Protein AF-A0A9D1H4I5-F1 (afdb_monomer)

Foldseek 3Di:
DDDDDDDDDDDDDDPPPDVPPPPLPEQALVLLLVLLVVQCVVWNPDPQQWGWQEWDFAAAPSYTKIWTWIDDPQKTWIWIFGSPPGTDTLDIDIDRHADQKKWWWWWDDDDNWIKIWIDIPVDIWIFIQDRSDTDTDPDDHPDIDTAWMAGRSGIDGPDGRCSLVSNQVSLLSQQVPAPFDFCVVVDDPVLQVLVLLLCQLCVQLQWAALVDGPLLSSLLSCQQSVVSDDDDPVQDQPWDDDDQKIKGFLSSSQCCCCPAAVHGHDAADPVCCVPSQWHDDPRMIMGGHDDPWDKHKAFDDFPTWGDLDLQKIKTKTWMWIDTPPDTRIAIWIWIWRPNDDDRTYTNITHHRDRRDDNVRSNVPRDDD

Mean predicted aligned error: 12.04 Å

Secondary structure (DSSP, 8-state):
-------------------------PPPHHHHHHHHHHHHHHH-B--SSSEEEEEEEEEETTEEEEEEEEEETTEEEEEEEE-SSSSEEEEEEEEE--TT-EEEEEEEEETTEEEEEEEESS-EEEEEEETTEEEEESSPPS-EEEEEEEETTEEE-SS--HHHHHHHHHHHHHHHT-SS-B-TTTS-HHHHHHHHHHHHHHGGG-EEETTS--HHHHHHHHHHSGGG----TTS------SSSEEEEEHHHHHHIIIIIS--PPP---GGGHHHHSEEEETTEEEEEPPPS--EEEEEEEEEEEEEEETTEEEEEEEEEEEETTEEEEEEEEEEEE-SSSTT-EEEEEESSSPPPPHHHHHHHS---

Organism: NCBI:txid2840894

Nearest PDB structures (foldseek):
  4j9a-assembly1_A  TM=6.265E-01  e=1.676E+00  Pseudomonas aeruginosa PAO1
  4j9a-assembly6_F  TM=6.195E-01  e=1.860E+00  Pseudomonas aeruginosa PAO1
  4j9a-assembly2_B  TM=5.651E-01  e=2.818E+00  Pseudomonas aeruginosa PAO1
  5a31-assembly1_A  TM=2.171E-01  e=8.986E-01  Homo sapiens
  4ui9-assembly1_A  TM=2.171E-01  e=1.511E+00  Homo sapiens

Sequence (368 aa):
MKKLLTRTAFFAFMILLLPGVCKTARAKVYELDAALEAAIREYGVFDGKSGIFYASAERFEGASALFTAFFSDGEIGFAVFDCHDGLQTADKLSFPVGGKNTYTLSLTSAGAETAVVLTTNKTDETFVLRCDSFVKTE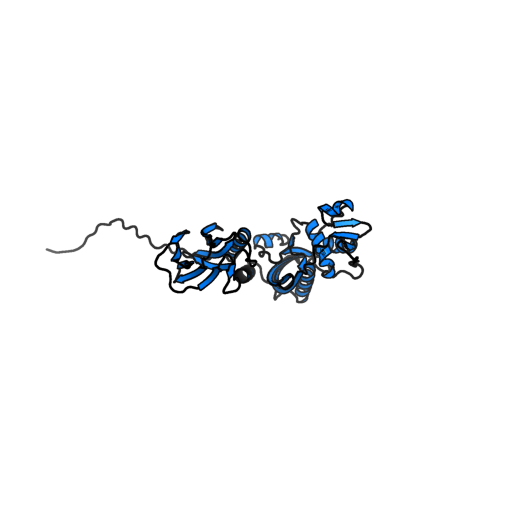NPPSGKIRLAVCKNGRLTLPREPNVYALMKRLRAARITDSKYYNAVNDAGAETRREITELLSSCADVMRFDANAPDIDALMISVMNTHSNFTVPPEIKAQTLDGGAVGAVSAEFIDYIIGNVFGCTPPTPLPNELARRGFCCYNGRYYYKKPYNVPFSTEILDITALYELGGGVYYAAFSDVYHRGSEEIEEYSFAVVDMSEGDGGRVLRLGMGETPLSDAEIASYAPGR

Radius of gyration: 27.89 Å; Cα contacts (8 Å, |Δi|>4): 720; chains: 1; bounding box: 69×99×68 Å

pLDDT: mean 78.62, std 15.93, range [22.34, 96.06]

Structure (mmCIF, N/CA/C/O backbone):
data_AF-A0A9D1H4I5-F1
#
_entry.id   AF-A0A9D1H4I5-F1
#
loop_
_atom_site.group_PDB
_atom_site.id
_atom_site.type_symbol
_atom_site.label_atom_id
_atom_site.label_alt_id
_atom_site.label_comp_id
_atom_site.label_asym_id
_atom_site.label_entity_id
_atom_site.label_seq_id
_atom_site.pdbx_PDB_ins_code
_atom_site.Cartn_x
_atom_site.Cartn_y
_atom_site.Cartn_z
_atom_site.occupancy
_atom_site.B_iso_or_equiv
_atom_site.auth_seq_id
_atom_site.auth_comp_id
_atom_site.auth_asym_id
_atom_site.auth_atom_id
_atom_site.pdbx_PDB_model_num
ATOM 1 N N . MET A 1 1 ? -45.511 -71.127 41.172 1.00 36.69 1 MET A N 1
ATOM 2 C CA . MET A 1 1 ? -44.262 -71.522 40.478 1.00 36.69 1 MET A CA 1
ATOM 3 C C . MET A 1 1 ? -43.734 -70.324 39.685 1.00 36.69 1 MET A C 1
ATOM 5 O O . MET A 1 1 ? -44.512 -69.770 38.932 1.00 36.69 1 MET A O 1
ATOM 9 N N . LYS A 1 2 ? -42.470 -69.927 39.948 1.00 33.53 2 LYS A N 1
ATOM 10 C CA . LYS A 1 2 ? -41.484 -69.115 39.168 1.00 33.53 2 LYS A CA 1
ATOM 11 C C . LYS A 1 2 ? -42.000 -67.939 38.290 1.00 33.53 2 LYS A C 1
ATOM 13 O O . LYS A 1 2 ? -42.707 -68.180 37.330 1.00 33.53 2 LYS A O 1
ATOM 18 N N . LYS A 1 3 ? -41.770 -66.649 38.615 1.00 33.78 3 LYS A N 1
ATOM 19 C CA . LYS A 1 3 ? -40.549 -65.783 38.491 1.00 33.78 3 LYS A CA 1
ATOM 20 C C . LYS A 1 3 ? -39.987 -65.591 37.061 1.00 33.78 3 LYS A C 1
ATOM 22 O O . LYS A 1 3 ? -39.400 -66.538 36.555 1.00 33.78 3 LYS A O 1
ATOM 27 N N . LEU A 1 4 ? -40.043 -64.352 36.530 1.00 29.52 4 LEU A N 1
ATOM 28 C CA . LEU A 1 4 ? -38.927 -63.428 36.148 1.00 29.52 4 LEU A CA 1
ATOM 29 C C . LEU A 1 4 ? -39.529 -62.188 35.412 1.00 29.52 4 LEU A C 1
ATOM 31 O O . LEU A 1 4 ? -40.279 -62.380 34.468 1.00 29.52 4 LEU A O 1
ATOM 35 N N . LEU A 1 5 ? -39.478 -60.957 35.967 1.00 31.92 5 LEU A N 1
ATOM 36 C CA . LEU A 1 5 ? -38.507 -59.856 35.687 1.00 31.92 5 LEU A CA 1
ATOM 37 C C . LEU A 1 5 ? -38.542 -59.352 34.214 1.00 31.92 5 LEU A C 1
ATOM 39 O O . LEU A 1 5 ? -38.435 -60.170 33.320 1.00 31.92 5 LEU A O 1
ATOM 43 N N . THR A 1 6 ? -38.615 -58.063 33.834 1.00 30.33 6 THR A N 1
ATOM 44 C CA . THR A 1 6 ? -38.459 -56.760 34.523 1.00 30.33 6 THR A CA 1
ATOM 45 C C . THR A 1 6 ? -38.799 -55.601 33.554 1.00 30.33 6 THR A C 1
ATOM 47 O O . THR A 1 6 ? -38.450 -55.693 32.387 1.00 30.33 6 THR A O 1
ATOM 50 N N . ARG A 1 7 ? -39.359 -54.509 34.108 1.00 28.75 7 ARG A N 1
ATOM 51 C CA . ARG A 1 7 ? -39.177 -53.053 33.829 1.00 28.75 7 ARG A CA 1
ATOM 52 C C . ARG A 1 7 ? -39.353 -52.473 32.404 1.00 28.75 7 ARG A C 1
ATOM 54 O O . ARG A 1 7 ? -38.647 -52.872 31.497 1.00 28.75 7 ARG A O 1
ATOM 61 N N . THR A 1 8 ? -40.328 -51.592 32.126 1.00 29.86 8 THR A N 1
ATOM 62 C CA . THR A 1 8 ? -40.531 -50.143 32.462 1.00 29.86 8 THR A CA 1
ATOM 63 C C . THR A 1 8 ? -39.935 -49.164 31.426 1.00 29.86 8 THR A C 1
ATOM 65 O O . THR A 1 8 ? -38.763 -49.274 31.096 1.00 29.86 8 THR A O 1
ATOM 68 N N . ALA A 1 9 ? -40.748 -48.145 31.086 1.00 28.28 9 ALA A N 1
ATOM 69 C CA . ALA A 1 9 ? -40.446 -46.810 30.522 1.00 28.28 9 ALA A CA 1
ATOM 70 C C . ALA A 1 9 ? -40.504 -46.682 28.981 1.00 28.28 9 ALA A C 1
ATOM 72 O O . ALA A 1 9 ? -39.630 -47.162 28.275 1.00 28.28 9 ALA A O 1
ATOM 73 N N . PHE A 1 10 ? -41.598 -46.179 28.388 1.00 27.88 10 PHE A N 1
ATOM 74 C CA . PHE A 1 10 ? -41.971 -44.751 28.256 1.00 27.88 10 PHE A CA 1
ATOM 75 C C . PHE A 1 10 ? -40.837 -43.909 27.639 1.00 27.88 10 PHE A C 1
ATOM 77 O O . PHE A 1 10 ? -40.053 -43.284 28.346 1.00 27.88 10 PHE A O 1
ATOM 84 N N . PHE A 1 11 ? -40.752 -43.906 26.306 1.00 25.62 11 PHE A N 1
ATOM 85 C CA . PHE A 1 11 ? -39.902 -42.985 25.551 1.00 25.62 11 PHE A CA 1
ATOM 86 C C . PHE A 1 11 ? -40.648 -41.655 25.389 1.00 25.62 11 PHE A C 1
ATOM 88 O O . PHE A 1 11 ? -41.515 -41.508 24.529 1.00 25.62 11 PHE A O 1
ATOM 95 N N . ALA A 1 12 ? -40.337 -40.704 26.268 1.00 27.17 12 ALA A N 1
ATOM 96 C CA . ALA A 1 12 ? -40.615 -39.295 26.047 1.00 27.17 12 ALA A CA 1
ATOM 97 C C . ALA A 1 12 ? -39.561 -38.732 25.085 1.00 27.17 12 ALA A C 1
ATOM 99 O O . ALA A 1 12 ? -38.368 -39.007 25.208 1.00 27.17 12 ALA A O 1
ATOM 100 N N . PHE A 1 13 ? -40.038 -37.959 24.117 1.00 24.44 13 PHE A N 1
ATOM 101 C CA . PHE A 1 13 ? -39.267 -37.247 23.110 1.00 24.44 13 PHE A CA 1
ATOM 102 C C . PHE A 1 13 ? -38.371 -36.205 23.805 1.00 24.44 13 PHE A C 1
ATOM 104 O O . PHE A 1 13 ? -38.818 -35.118 24.160 1.00 24.44 13 PHE A O 1
ATOM 111 N N . MET A 1 14 ? -37.115 -36.563 24.059 1.00 22.34 14 MET A N 1
ATOM 112 C CA . MET A 1 14 ? -36.083 -35.662 24.560 1.00 22.34 14 MET A CA 1
ATOM 113 C C . MET A 1 14 ? -35.193 -35.296 23.372 1.00 22.34 14 MET A C 1
ATOM 115 O O . MET A 1 14 ? -34.346 -36.082 22.950 1.00 22.34 14 MET A O 1
ATOM 119 N N . ILE A 1 15 ? -35.422 -34.109 22.807 1.00 25.44 15 ILE A N 1
ATOM 120 C CA . ILE A 1 15 ? -34.497 -33.464 21.873 1.00 25.44 15 ILE A CA 1
ATOM 121 C C . ILE A 1 15 ? -33.256 -33.095 22.692 1.00 25.44 15 ILE A C 1
ATOM 123 O O . ILE A 1 15 ? -33.173 -32.037 23.310 1.00 25.44 15 ILE A O 1
ATOM 127 N N . LEU A 1 16 ? -32.307 -34.026 22.753 1.00 23.92 16 LEU A N 1
ATOM 128 C CA . LEU A 1 16 ? -30.918 -33.741 23.075 1.00 23.92 16 LEU A CA 1
ATOM 129 C C . LEU A 1 16 ? -30.342 -32.977 21.880 1.00 23.92 16 LEU A C 1
ATOM 131 O O . LEU A 1 16 ? -29.917 -33.572 20.891 1.00 23.92 16 LEU A O 1
ATOM 135 N N . LEU A 1 17 ? -30.345 -31.647 21.983 1.00 25.47 17 LEU A N 1
ATOM 136 C CA . LEU A 1 17 ? -29.366 -30.805 21.307 1.00 25.47 17 LEU A CA 1
ATOM 137 C C . LEU A 1 17 ? -27.991 -31.241 21.825 1.00 25.47 17 LEU A C 1
ATOM 139 O O . LEU A 1 17 ? -27.513 -30.777 22.857 1.00 25.47 17 LEU A O 1
ATOM 143 N N . LEU A 1 18 ? -27.384 -32.205 21.134 1.00 22.58 18 LEU A N 1
ATOM 144 C CA . LEU A 1 18 ? -25.941 -32.380 21.172 1.00 22.58 18 LEU A CA 1
ATOM 145 C C . LEU A 1 18 ? -25.338 -31.015 20.812 1.00 22.58 18 LEU A C 1
ATOM 147 O O . LEU A 1 18 ? -25.739 -30.462 19.783 1.00 22.58 18 LEU A O 1
ATOM 151 N N . PRO A 1 19 ? -24.409 -30.455 21.608 1.00 27.14 19 PRO A N 1
ATOM 152 C CA . PRO A 1 19 ? -23.601 -29.347 21.140 1.00 27.14 19 PRO A CA 1
ATOM 153 C C . PRO A 1 19 ? -22.791 -29.911 19.978 1.00 27.14 19 PRO A C 1
ATOM 155 O O . PRO A 1 19 ? -21.812 -30.639 20.159 1.00 27.14 19 PRO A O 1
ATOM 158 N N . GLY A 1 20 ? -23.298 -29.662 18.772 1.00 25.14 20 GLY A N 1
ATOM 159 C CA . GLY A 1 20 ? -22.574 -29.894 17.547 1.00 25.14 20 GLY A CA 1
ATOM 160 C C . GLY A 1 20 ? -21.238 -29.205 17.719 1.00 25.14 20 GLY A C 1
ATOM 161 O O . GLY A 1 20 ? -21.171 -28.023 18.044 1.00 25.14 20 GLY A O 1
ATOM 162 N N . VAL A 1 21 ? -20.184 -29.992 17.576 1.00 29.28 21 VAL A N 1
ATOM 163 C CA . VAL A 1 21 ? -18.819 -29.524 17.429 1.00 29.28 21 VAL A CA 1
ATOM 164 C C . VAL A 1 21 ? -18.825 -28.579 16.227 1.00 29.28 21 VAL A C 1
ATOM 166 O O . VAL A 1 21 ? -18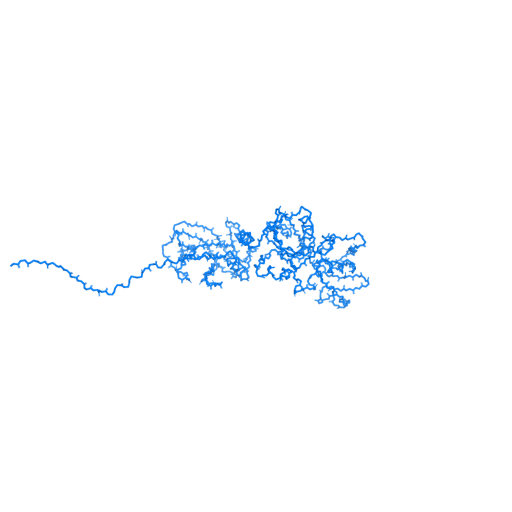.648 -29.016 15.090 1.00 29.28 21 VAL A O 1
ATOM 169 N N . CYS A 1 22 ? -19.091 -27.291 16.461 1.00 27.95 22 CYS A N 1
ATOM 170 C CA . CYS A 1 22 ? -18.741 -26.242 15.524 1.00 27.95 22 CYS A CA 1
ATOM 171 C C . CYS A 1 22 ? -17.230 -26.347 15.397 1.00 27.95 22 CYS A C 1
ATOM 173 O O . CYS A 1 22 ? -16.482 -26.013 16.317 1.00 27.95 22 CYS A O 1
ATOM 175 N N . LYS A 1 23 ? -16.780 -26.915 14.277 1.00 31.70 23 LYS A N 1
ATOM 176 C CA . LYS A 1 23 ? -15.407 -26.751 13.824 1.00 31.70 23 LYS A CA 1
ATOM 177 C C . LYS A 1 23 ? -15.163 -25.248 13.840 1.00 31.70 23 LYS A C 1
ATOM 179 O O . LYS A 1 23 ? -15.742 -24.541 13.028 1.00 31.70 23 LYS A O 1
ATOM 184 N N . THR A 1 24 ? -14.376 -24.777 14.801 1.00 36.94 24 THR A N 1
ATOM 185 C CA . THR A 1 24 ? -13.948 -23.385 14.910 1.00 36.94 24 THR A CA 1
ATOM 186 C C . THR A 1 24 ? -13.179 -23.049 13.639 1.00 36.94 24 THR A C 1
ATOM 188 O O . THR A 1 24 ? -11.987 -23.358 13.538 1.00 36.94 24 THR A O 1
ATOM 191 N N . ALA A 1 25 ? -13.872 -22.513 12.637 1.00 42.25 25 ALA A N 1
ATOM 192 C CA . ALA A 1 25 ? -13.247 -21.967 11.453 1.00 42.25 25 ALA A CA 1
ATOM 193 C C . ALA A 1 25 ? -12.509 -20.715 11.921 1.00 42.25 25 ALA A C 1
ATOM 195 O O . ALA A 1 25 ? -13.103 -19.716 12.314 1.00 42.25 25 ALA A O 1
ATOM 196 N N . ARG A 1 26 ? -11.184 -20.813 12.000 1.00 52.09 26 ARG A N 1
ATOM 197 C CA . ARG A 1 26 ? -10.343 -19.638 12.190 1.00 52.09 26 ARG A CA 1
ATOM 198 C C . ARG A 1 26 ? -10.529 -18.806 10.923 1.00 52.09 26 ARG A C 1
ATOM 200 O O . ARG A 1 26 ? -10.279 -19.356 9.848 1.00 52.09 26 ARG A O 1
ATOM 207 N N . ALA A 1 27 ? -10.975 -17.553 11.042 1.00 58.38 27 ALA A N 1
ATOM 208 C CA . ALA A 1 27 ? -10.993 -16.676 9.876 1.00 58.38 27 ALA A CA 1
ATOM 209 C C . ALA A 1 27 ? -9.581 -16.656 9.294 1.00 58.38 27 ALA A C 1
ATOM 211 O O . ALA A 1 27 ? -8.582 -16.639 10.033 1.00 58.38 27 ALA A O 1
ATOM 212 N N . LYS A 1 28 ? -9.496 -16.748 7.974 1.00 75.19 28 LYS A N 1
ATOM 213 C CA . LYS A 1 28 ? -8.205 -16.702 7.302 1.00 75.19 28 LYS A CA 1
ATOM 214 C C . LYS A 1 28 ? -7.661 -15.285 7.437 1.00 75.19 28 LYS A C 1
ATOM 216 O O . LYS A 1 28 ? -8.418 -14.321 7.499 1.00 75.19 28 LYS A O 1
ATOM 221 N N . VAL A 1 29 ? -6.340 -15.147 7.494 1.00 78.88 29 VAL A N 1
ATOM 222 C CA . VAL A 1 29 ? -5.677 -13.850 7.714 1.00 78.88 29 VAL A CA 1
ATOM 223 C C . VAL A 1 29 ? -6.168 -12.777 6.731 1.00 78.88 29 VAL A C 1
ATOM 225 O O . VAL A 1 29 ? -6.351 -11.633 7.136 1.00 78.88 29 VAL A O 1
ATOM 228 N N . TYR A 1 30 ? -6.471 -13.155 5.482 1.00 77.44 30 TYR A N 1
ATOM 229 C CA . TYR A 1 30 ? -7.003 -12.230 4.476 1.00 77.44 30 TYR A CA 1
ATOM 230 C C . TYR A 1 30 ? -8.378 -11.636 4.830 1.00 77.44 30 TYR A C 1
ATOM 232 O O . TYR A 1 30 ? -8.690 -10.543 4.374 1.00 77.44 30 TYR A O 1
ATOM 240 N N . GLU A 1 31 ? -9.208 -12.324 5.621 1.00 83.31 31 GLU A N 1
ATOM 241 C CA . GLU A 1 31 ? -10.547 -11.846 6.007 1.00 83.31 31 GLU A CA 1
ATOM 242 C C . GLU A 1 31 ? -10.427 -10.736 7.051 1.00 83.31 31 GLU A C 1
ATOM 244 O O . GLU A 1 31 ? -11.085 -9.706 6.943 1.00 83.31 31 GLU A O 1
ATOM 249 N N . LEU A 1 32 ? -9.508 -10.906 8.007 1.00 84.25 32 LEU A N 1
ATOM 250 C CA . LEU A 1 32 ? -9.180 -9.885 9.005 1.00 84.25 32 LEU A CA 1
ATOM 251 C C . LEU A 1 32 ? -8.498 -8.662 8.378 1.00 84.25 32 LEU A C 1
ATOM 253 O O . LEU A 1 32 ? -8.758 -7.536 8.795 1.00 84.25 32 LEU A O 1
ATOM 257 N N . ASP A 1 33 ? -7.634 -8.882 7.388 1.00 83.56 33 ASP A N 1
ATOM 258 C CA . ASP A 1 33 ? -6.969 -7.824 6.617 1.00 83.56 33 ASP A CA 1
ATOM 259 C C . ASP A 1 33 ? -7.997 -7.005 5.814 1.00 83.56 33 ASP A C 1
ATOM 261 O O . ASP A 1 33 ? -8.065 -5.784 5.948 1.00 83.56 33 ASP A O 1
ATOM 265 N N . ALA A 1 34 ? -8.904 -7.681 5.097 1.00 83.56 34 ALA A N 1
ATOM 266 C CA . ALA A 1 34 ? -10.011 -7.037 4.385 1.00 83.56 34 ALA A CA 1
ATOM 267 C C . ALA A 1 34 ? -10.964 -6.279 5.329 1.00 83.56 34 ALA A C 1
ATOM 269 O O . ALA A 1 34 ? -11.444 -5.195 4.990 1.00 83.56 34 ALA A O 1
ATOM 270 N N . ALA A 1 35 ? -11.217 -6.814 6.528 1.00 86.62 35 ALA A N 1
ATOM 271 C CA . ALA A 1 35 ? -12.000 -6.122 7.546 1.00 86.62 35 ALA A CA 1
ATOM 272 C C . ALA A 1 35 ? -11.330 -4.833 8.017 1.00 86.62 35 ALA A C 1
ATOM 274 O O . ALA A 1 35 ? -11.993 -3.806 8.181 1.00 86.62 35 ALA A O 1
ATOM 275 N N . LEU A 1 36 ? -10.010 -4.873 8.203 1.00 87.19 36 LEU A N 1
ATOM 276 C CA . LEU A 1 36 ? -9.245 -3.710 8.623 1.00 87.19 36 LEU A CA 1
ATOM 277 C C . LEU A 1 36 ? -9.243 -2.634 7.537 1.00 87.19 36 LEU A C 1
ATOM 279 O O . LEU A 1 36 ? -9.460 -1.466 7.853 1.00 87.19 36 LEU A O 1
ATOM 283 N N . GLU A 1 37 ? -9.088 -3.012 6.268 1.00 85.56 37 GLU A N 1
ATOM 284 C CA . GLU A 1 37 ? -9.198 -2.075 5.147 1.00 85.56 37 GLU A CA 1
ATOM 285 C C . GLU A 1 37 ? -10.569 -1.408 5.059 1.00 85.56 37 GLU A C 1
ATOM 287 O O . GLU A 1 37 ? -10.653 -0.200 4.834 1.00 85.56 37 GLU A O 1
ATOM 292 N N . ALA A 1 38 ? -11.651 -2.170 5.230 1.00 86.06 38 ALA A N 1
ATOM 293 C CA . ALA A 1 38 ? -12.996 -1.607 5.204 1.00 86.06 38 ALA A CA 1
ATOM 294 C C . ALA A 1 38 ? -13.209 -0.616 6.350 1.00 86.06 38 ALA A C 1
ATOM 296 O O . ALA A 1 38 ? -13.731 0.476 6.123 1.00 86.06 38 ALA A O 1
ATOM 297 N N . ALA A 1 39 ? -12.727 -0.950 7.549 1.00 87.44 39 ALA A N 1
ATOM 298 C CA . ALA A 1 39 ? -12.759 -0.039 8.681 1.00 87.44 39 ALA A CA 1
ATOM 299 C C . ALA A 1 39 ? -11.945 1.237 8.392 1.00 87.44 39 ALA A C 1
ATOM 301 O O . ALA A 1 39 ? -12.433 2.343 8.619 1.00 87.44 39 ALA A O 1
ATOM 302 N N . ILE A 1 40 ? -10.730 1.112 7.845 1.00 88.19 40 ILE A N 1
ATOM 303 C CA . ILE A 1 40 ? -9.892 2.261 7.465 1.00 88.19 40 ILE A CA 1
ATOM 304 C C . ILE A 1 40 ? -10.575 3.108 6.386 1.00 88.19 40 ILE A C 1
ATOM 306 O O . ILE A 1 40 ? -10.505 4.331 6.443 1.00 88.19 40 ILE A O 1
ATOM 310 N N . ARG A 1 41 ? -11.270 2.500 5.423 1.00 87.44 41 ARG A N 1
ATOM 311 C CA . ARG A 1 41 ? -12.017 3.236 4.395 1.00 87.44 41 ARG A CA 1
ATOM 312 C C . ARG A 1 41 ? -13.199 4.008 4.978 1.00 87.44 41 ARG A C 1
ATOM 314 O O . ARG A 1 41 ? -13.495 5.098 4.500 1.00 87.44 41 ARG A O 1
ATOM 321 N N . GLU A 1 42 ? -13.876 3.442 5.973 1.00 87.38 42 GLU A N 1
ATOM 322 C CA . GLU A 1 42 ? -15.031 4.073 6.614 1.00 87.38 42 GLU A CA 1
ATOM 323 C C . GLU A 1 42 ? -14.620 5.202 7.567 1.00 87.38 42 GLU A C 1
ATOM 325 O O . GLU A 1 42 ? -15.225 6.271 7.549 1.00 87.38 42 GLU A O 1
ATOM 330 N N . TYR A 1 43 ? -13.589 4.982 8.384 1.00 87.81 43 TYR A N 1
ATOM 331 C CA . TYR A 1 43 ? -13.248 5.876 9.493 1.00 87.81 43 TYR A CA 1
ATOM 332 C C . TYR A 1 43 ? -11.922 6.624 9.310 1.00 87.81 43 TYR A C 1
ATOM 334 O O . TYR A 1 43 ? -11.705 7.633 9.973 1.00 87.81 43 TYR A O 1
ATOM 342 N N . GLY A 1 44 ? -11.028 6.161 8.439 1.00 87.00 44 GLY A N 1
ATOM 343 C CA . GLY A 1 44 ? -9.647 6.638 8.348 1.00 87.00 44 GLY A CA 1
ATOM 344 C C . GLY A 1 44 ? -8.759 6.116 9.483 1.00 87.00 44 GLY A C 1
ATOM 345 O O . GLY A 1 44 ? -9.235 5.616 10.505 1.00 87.00 44 GLY A O 1
ATOM 346 N N . VAL A 1 45 ? -7.441 6.240 9.325 1.00 85.75 45 VAL A N 1
ATOM 347 C CA . VAL A 1 45 ? -6.491 6.022 10.430 1.00 85.75 45 VAL A CA 1
ATOM 348 C C . VAL A 1 45 ? -6.404 7.293 11.272 1.00 85.75 45 VAL A C 1
ATOM 350 O O . VAL A 1 45 ? -6.483 8.393 10.731 1.00 85.75 45 VAL A O 1
ATOM 353 N N . PHE A 1 46 ? -6.268 7.154 12.594 1.00 85.62 46 PHE A N 1
ATOM 354 C CA . PHE A 1 46 ? -6.270 8.302 13.496 1.00 85.62 46 PHE A CA 1
ATOM 355 C C . PHE A 1 46 ? -5.135 9.295 13.203 1.00 85.62 46 PHE A C 1
ATOM 357 O O . PHE A 1 46 ? -3.963 8.983 13.397 1.00 85.62 46 PHE A O 1
ATOM 364 N N . ASP A 1 47 ? -5.499 10.518 12.817 1.00 81.38 47 ASP A N 1
ATOM 365 C CA . ASP A 1 47 ? -4.578 11.599 12.424 1.00 81.38 47 ASP A CA 1
ATOM 366 C C . ASP A 1 47 ? -4.321 12.632 13.544 1.00 81.38 47 ASP A C 1
ATOM 368 O O . ASP A 1 47 ? -3.801 13.726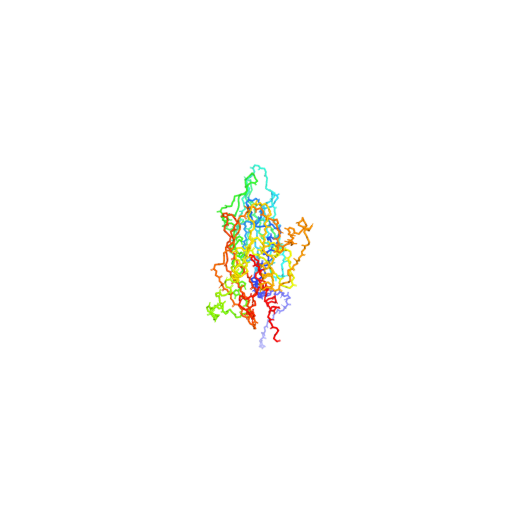 13.316 1.00 81.38 47 ASP A O 1
ATOM 372 N N . GLY A 1 48 ? -4.739 12.320 14.775 1.00 81.44 48 GLY A N 1
ATOM 373 C CA . GLY A 1 48 ? -4.744 13.256 15.902 1.00 81.44 48 GLY A CA 1
ATOM 374 C C . GLY A 1 48 ? -6.067 14.004 16.092 1.00 81.44 48 GLY A C 1
ATOM 375 O O . GLY A 1 48 ? -6.265 14.619 17.146 1.00 81.44 48 GLY A O 1
ATOM 376 N N . LYS A 1 49 ? -6.984 13.944 15.119 1.00 83.56 49 LYS A N 1
ATOM 377 C CA . LYS A 1 49 ? -8.308 14.579 15.173 1.00 83.56 49 LYS A CA 1
ATOM 378 C C . LYS A 1 49 ? -9.443 13.589 14.975 1.00 83.56 49 LYS A C 1
ATOM 380 O O . LYS A 1 49 ? -10.415 13.680 15.715 1.00 83.56 49 LYS A O 1
ATOM 385 N N . SER A 1 50 ? -9.331 12.679 14.017 1.00 87.62 50 SER A N 1
ATOM 386 C CA . SER A 1 50 ? -10.360 11.695 13.673 1.00 87.62 50 SER A CA 1
ATOM 387 C C . SER A 1 50 ? -9.737 10.412 13.145 1.00 87.62 50 SER A C 1
ATOM 389 O O . SER A 1 50 ? -8.625 10.434 12.633 1.00 87.62 50 SER A O 1
ATOM 391 N N . GLY A 1 51 ? -10.461 9.306 13.278 1.00 89.19 51 GLY A N 1
ATOM 392 C CA . GLY A 1 51 ? -10.110 7.999 12.742 1.00 89.19 51 GLY A CA 1
ATOM 393 C C . GLY A 1 51 ? -10.037 6.888 13.778 1.00 89.19 51 GLY A C 1
ATOM 394 O O . GLY A 1 51 ? -10.378 7.061 14.955 1.00 89.19 51 GLY A O 1
ATOM 395 N N . ILE A 1 52 ? -9.610 5.716 13.314 1.00 89.69 52 ILE A N 1
ATOM 396 C CA . ILE A 1 52 ? -9.420 4.518 14.130 1.00 89.69 52 ILE A CA 1
ATOM 397 C C . ILE A 1 52 ? -8.146 4.678 14.947 1.00 89.69 52 ILE A C 1
ATOM 399 O O . ILE A 1 52 ? -7.050 4.794 14.400 1.00 89.69 52 ILE A O 1
ATOM 403 N N . PHE A 1 53 ? -8.289 4.639 16.269 1.00 87.50 53 PHE A N 1
ATOM 404 C CA . PHE A 1 53 ? -7.165 4.707 17.205 1.00 87.50 53 PHE A CA 1
ATOM 405 C C . PHE A 1 53 ? -6.872 3.363 17.881 1.00 87.50 53 PHE A C 1
ATOM 407 O O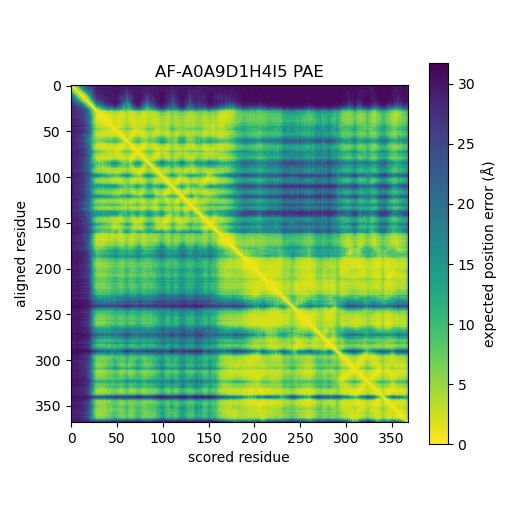 . PHE A 1 53 ? -5.865 3.217 18.571 1.00 87.50 53 PHE A O 1
ATOM 414 N N . TYR A 1 54 ? -7.736 2.365 17.702 1.00 88.56 54 TYR A N 1
ATOM 415 C CA . TYR A 1 54 ? -7.509 1.014 18.196 1.00 88.56 54 TYR A CA 1
ATOM 416 C C . TYR A 1 54 ? -8.109 -0.005 17.239 1.00 88.56 54 TYR A C 1
ATOM 418 O O . TYR A 1 54 ? -9.251 0.145 16.812 1.00 88.56 54 TYR A O 1
ATOM 426 N N . ALA A 1 55 ? -7.354 -1.064 16.967 1.00 88.81 55 ALA A N 1
ATOM 427 C CA . ALA A 1 55 ? -7.847 -2.256 16.304 1.00 88.81 55 ALA A CA 1
ATOM 428 C C . ALA A 1 55 ? -7.241 -3.499 16.973 1.00 88.81 55 ALA A C 1
ATOM 430 O O . ALA A 1 55 ? -6.067 -3.485 17.363 1.00 88.81 55 ALA A O 1
ATOM 431 N N . SER A 1 56 ? -8.024 -4.567 17.120 1.00 85.12 56 SER A N 1
ATOM 432 C CA . SER A 1 56 ? -7.534 -5.885 17.535 1.00 85.12 56 SER A CA 1
ATOM 433 C C . SER A 1 56 ? -8.324 -6.995 16.859 1.00 85.12 56 SER A C 1
ATOM 435 O O . SER A 1 56 ? -9.536 -6.889 16.685 1.00 85.12 56 SER A O 1
ATOM 437 N N . ALA A 1 57 ? -7.626 -8.069 16.498 1.00 81.75 57 ALA A N 1
ATOM 438 C CA . ALA A 1 57 ? -8.245 -9.309 16.056 1.00 81.75 57 ALA A CA 1
ATOM 439 C C . ALA A 1 57 ? -8.433 -10.211 17.281 1.00 81.75 57 ALA A C 1
ATOM 441 O O . ALA A 1 57 ? -7.447 -10.682 17.852 1.00 81.75 57 ALA A O 1
ATOM 442 N N . GLU A 1 58 ? -9.682 -10.443 17.671 1.00 77.44 58 GLU A N 1
ATOM 443 C CA . GLU A 1 58 ? -10.052 -11.238 18.846 1.00 77.44 58 GLU A CA 1
ATOM 444 C C . GLU A 1 58 ? -11.016 -12.361 18.448 1.00 77.44 58 GLU A C 1
ATOM 446 O O . GLU A 1 58 ? -11.453 -12.462 17.298 1.00 77.44 58 GLU A O 1
ATOM 451 N N . ARG A 1 59 ? -11.347 -13.237 19.403 1.00 70.94 59 ARG A N 1
ATOM 452 C CA . ARG A 1 59 ? -12.429 -14.206 19.216 1.00 70.94 59 ARG A CA 1
ATOM 453 C C . ARG A 1 59 ? -13.754 -13.639 19.700 1.00 70.94 59 ARG A C 1
ATOM 455 O O . ARG A 1 59 ? -13.831 -13.128 20.813 1.00 70.94 59 ARG A O 1
ATOM 462 N N . PHE A 1 60 ? -14.788 -13.819 18.892 1.00 67.38 60 PHE A N 1
ATOM 463 C CA . PHE A 1 60 ? -16.171 -13.536 19.240 1.00 67.38 60 PHE A CA 1
ATOM 464 C C . PHE A 1 60 ? -17.029 -14.749 18.874 1.00 67.38 60 PHE A C 1
ATOM 466 O O . PHE A 1 60 ? -16.927 -15.255 17.765 1.00 67.38 60 PHE A O 1
ATOM 473 N N . GLU A 1 61 ? -17.773 -15.296 19.840 1.00 67.56 61 GLU A N 1
ATOM 474 C CA . GLU A 1 61 ? -18.653 -16.471 19.655 1.00 67.56 61 GLU A CA 1
ATOM 475 C C . GLU A 1 61 ? -17.992 -17.700 18.996 1.00 67.56 61 GLU A C 1
ATOM 477 O O . GLU A 1 61 ? -18.631 -18.542 18.374 1.00 67.56 61 GLU A O 1
ATOM 482 N N . GLY A 1 62 ? -16.678 -17.852 19.184 1.00 65.44 62 GLY A N 1
ATOM 483 C CA . GLY A 1 62 ? -15.899 -18.943 18.589 1.00 65.44 62 GLY A CA 1
ATOM 484 C C . GLY A 1 62 ? -15.404 -18.669 17.165 1.00 65.44 62 GLY A C 1
ATOM 485 O O . GLY A 1 62 ? -14.599 -19.457 16.661 1.00 65.44 62 GLY A O 1
ATOM 486 N N . ALA A 1 63 ? -15.800 -17.543 16.572 1.00 68.06 63 ALA A N 1
ATOM 487 C CA . ALA A 1 63 ? -15.289 -16.987 15.328 1.00 68.06 63 ALA A CA 1
ATOM 488 C C . ALA A 1 63 ? -14.166 -15.967 15.580 1.00 68.06 63 ALA A C 1
ATOM 490 O O . ALA A 1 63 ? -13.946 -15.507 16.703 1.00 68.06 63 ALA A O 1
ATOM 491 N N . SER A 1 64 ? -13.423 -15.629 14.530 1.00 76.94 64 SER A N 1
ATOM 492 C CA . SER A 1 64 ? -12.469 -14.517 14.541 1.00 76.94 64 SER A CA 1
ATOM 493 C C . SER A 1 64 ? -13.178 -13.239 14.099 1.00 76.94 64 SER A C 1
ATOM 495 O O . SER A 1 64 ? -13.830 -13.248 13.063 1.00 76.94 64 SER A O 1
ATOM 497 N N . ALA A 1 65 ? -13.011 -12.155 14.854 1.00 81.19 65 ALA A N 1
ATOM 498 C CA . ALA A 1 65 ? -13.619 -10.859 14.569 1.00 81.19 65 ALA A CA 1
ATOM 499 C C . ALA A 1 65 ? -12.596 -9.728 14.725 1.00 81.19 65 ALA A C 1
ATOM 501 O O . ALA A 1 65 ? -11.650 -9.820 15.520 1.00 81.19 65 ALA A O 1
ATOM 502 N N . LEU A 1 66 ? -12.800 -8.644 13.979 1.00 86.44 66 LEU A N 1
ATOM 503 C CA . LEU A 1 66 ? -12.021 -7.419 14.115 1.00 86.44 66 LEU A CA 1
ATOM 504 C C . LEU A 1 66 ? -12.785 -6.420 14.985 1.00 86.44 66 LEU A C 1
ATOM 506 O O . LEU A 1 66 ? -13.870 -5.972 14.628 1.00 86.44 66 LEU A O 1
ATOM 510 N N . PHE A 1 67 ? -12.183 -6.026 16.101 1.00 86.19 67 PHE A N 1
ATOM 511 C CA . PHE A 1 67 ? -12.684 -4.977 16.981 1.00 86.19 67 PHE A CA 1
ATOM 512 C C . PHE A 1 67 ? -11.966 -3.675 16.661 1.00 86.19 67 PHE A C 1
ATOM 514 O O . PHE A 1 67 ? -10.736 -3.631 16.729 1.00 86.19 67 PHE A O 1
ATOM 521 N N . THR A 1 68 ? -12.706 -2.607 16.376 1.00 89.44 68 THR A N 1
ATOM 522 C CA . THR A 1 68 ? -12.141 -1.276 16.130 1.00 89.44 68 THR A CA 1
ATOM 523 C C . THR A 1 68 ? -12.763 -0.240 17.054 1.00 89.44 68 THR A C 1
ATOM 525 O O . THR A 1 68 ? -13.962 -0.266 17.318 1.00 89.44 68 THR A O 1
ATOM 528 N N . ALA A 1 69 ? -11.945 0.684 17.558 1.00 90.06 69 ALA A N 1
ATOM 529 C CA . ALA A 1 69 ? -12.418 1.881 18.242 1.00 90.06 69 ALA A CA 1
ATOM 530 C C . ALA A 1 69 ? -12.038 3.116 17.425 1.00 90.06 69 ALA A C 1
ATOM 532 O O . ALA A 1 69 ? -10.894 3.247 16.973 1.00 90.06 69 ALA A O 1
ATOM 533 N N . PHE A 1 70 ? -12.999 4.017 17.252 1.00 91.31 70 PHE A N 1
ATOM 534 C CA . PHE A 1 70 ? -12.879 5.169 16.367 1.00 91.31 70 PHE A CA 1
ATOM 535 C C . PHE A 1 70 ? -13.353 6.451 17.046 1.00 91.31 70 PHE A C 1
ATOM 537 O O . PHE A 1 70 ? -14.142 6.439 17.998 1.00 91.31 70 PHE A O 1
ATOM 544 N N . PHE A 1 71 ? -12.855 7.573 16.539 1.00 89.81 71 PHE A N 1
ATOM 545 C CA . PHE A 1 71 ? -13.366 8.899 16.846 1.00 89.81 71 PHE A CA 1
ATOM 546 C C . PHE A 1 71 ? -13.676 9.618 15.535 1.00 89.81 71 PHE A C 1
ATOM 548 O O . PHE A 1 71 ? -12.777 9.813 14.723 1.00 89.81 71 PHE A O 1
ATOM 555 N N . SER A 1 72 ? -14.928 10.002 15.312 1.00 89.19 72 SER A N 1
ATOM 556 C CA . SER A 1 72 ? -15.348 10.705 14.094 1.00 89.19 72 SER A CA 1
ATOM 557 C C . SER A 1 72 ? -16.457 11.681 14.427 1.00 89.19 72 SER A C 1
ATOM 559 O O . SER A 1 72 ? -17.348 11.342 15.196 1.00 89.19 72 SER A O 1
ATOM 561 N N . ASP A 1 73 ? -16.392 12.893 13.878 1.00 85.56 73 ASP A N 1
ATOM 562 C CA . ASP A 1 73 ? -17.462 13.897 13.973 1.00 85.56 73 ASP A CA 1
ATOM 563 C C . ASP A 1 73 ? -17.957 14.195 15.399 1.00 85.56 73 ASP A C 1
ATOM 565 O O . ASP A 1 73 ? -19.128 14.478 15.640 1.00 85.56 73 ASP A O 1
ATOM 569 N N . GLY A 1 74 ? -17.043 14.156 16.374 1.00 84.50 74 GLY A N 1
ATOM 570 C CA . GLY A 1 74 ? -17.392 14.374 17.778 1.00 84.50 74 GLY A CA 1
ATOM 571 C C . GLY A 1 74 ? -18.152 13.206 18.407 1.00 84.50 74 GLY A C 1
ATOM 572 O O . GLY A 1 74 ? -18.773 13.381 19.453 1.00 84.50 74 GLY A O 1
ATOM 573 N N . GLU A 1 75 ? -18.081 12.020 17.811 1.00 88.50 75 GLU A N 1
ATOM 574 C CA . GLU A 1 75 ? -18.496 10.754 18.394 1.00 88.50 75 GLU A CA 1
ATOM 575 C C . GLU A 1 75 ? -17.273 9.892 18.707 1.00 88.50 75 GLU A C 1
ATOM 577 O O . GLU A 1 75 ? -16.309 9.839 17.944 1.00 88.50 75 GLU A O 1
ATOM 582 N N . ILE A 1 76 ? -17.321 9.196 19.841 1.00 89.25 76 ILE A N 1
ATOM 583 C CA . ILE A 1 76 ? -16.401 8.103 20.150 1.00 89.25 76 ILE A CA 1
ATOM 584 C C . ILE A 1 76 ? -17.177 6.796 20.069 1.00 89.25 76 ILE A C 1
ATOM 586 O O . ILE A 1 76 ? -18.288 6.709 20.593 1.00 89.25 76 ILE A O 1
ATOM 590 N N . GLY A 1 77 ? -16.616 5.777 19.430 1.00 87.75 77 GLY A N 1
ATOM 591 C CA . GLY A 1 77 ? -17.347 4.537 19.231 1.00 87.75 77 GLY A CA 1
ATOM 592 C C . GLY A 1 77 ? -16.484 3.302 19.074 1.00 87.75 77 GLY A C 1
ATOM 593 O O . GLY A 1 77 ? -15.253 3.354 19.104 1.00 87.75 77 GLY A O 1
ATOM 594 N N . PHE A 1 78 ? -17.189 2.190 18.934 1.00 89.06 78 PHE A N 1
ATOM 595 C CA . PHE A 1 78 ? -16.679 0.868 18.639 1.00 89.06 78 PHE A CA 1
ATOM 596 C C . PHE A 1 78 ? -17.456 0.257 17.488 1.00 89.06 78 PHE A C 1
ATOM 598 O O . PHE A 1 78 ? -18.677 0.384 17.432 1.00 89.06 78 PHE A O 1
ATOM 605 N N . ALA A 1 79 ? -16.753 -0.439 16.610 1.00 88.62 79 ALA A N 1
ATOM 606 C CA . ALA A 1 79 ? -17.350 -1.304 15.612 1.00 88.62 79 ALA A CA 1
ATOM 607 C C . ALA A 1 79 ? -16.716 -2.691 15.709 1.00 88.62 79 ALA A C 1
ATOM 609 O O . ALA A 1 79 ? -15.547 -2.837 16.084 1.00 88.62 79 ALA A O 1
ATOM 610 N N . VAL A 1 80 ? -17.509 -3.709 15.398 1.00 86.38 80 VAL A N 1
ATOM 611 C CA . VAL A 1 80 ? -17.039 -5.089 15.310 1.00 86.38 80 VAL A CA 1
ATOM 612 C C . VAL A 1 80 ? -17.382 -5.616 13.934 1.00 86.38 80 VAL A C 1
ATOM 614 O O . VAL A 1 80 ? -18.521 -5.503 13.493 1.00 86.38 80 VAL A O 1
ATOM 617 N N . PHE A 1 81 ? -16.386 -6.174 13.261 1.00 84.94 81 PHE A N 1
ATOM 618 C CA . PH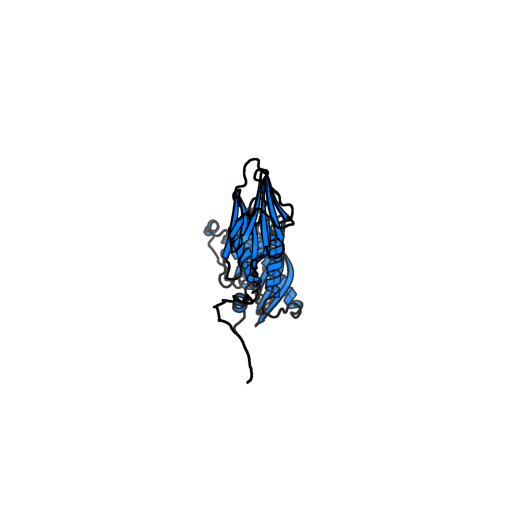E A 1 81 ? -16.541 -6.809 11.963 1.00 84.94 81 PHE A CA 1
ATOM 619 C C . PHE A 1 81 ? -16.425 -8.315 12.163 1.00 84.94 81 PHE A C 1
ATOM 621 O O . PHE A 1 81 ? -15.369 -8.806 12.582 1.00 84.94 81 PHE A O 1
ATOM 628 N N . ASP A 1 82 ? -17.513 -9.030 11.890 1.00 80.81 82 ASP A N 1
ATOM 629 C CA . ASP A 1 82 ? -17.478 -10.484 11.822 1.00 80.81 82 ASP A CA 1
ATOM 630 C C . ASP A 1 82 ? -16.833 -10.903 10.496 1.00 80.81 82 ASP A C 1
ATOM 632 O O . ASP A 1 82 ? -17.052 -10.300 9.442 1.00 80.81 82 ASP A O 1
ATOM 636 N N . CYS A 1 83 ? -15.969 -11.908 10.585 1.00 75.50 83 CYS A N 1
ATOM 637 C CA . CYS A 1 83 ? -15.219 -12.458 9.466 1.00 75.50 83 CYS A CA 1
ATOM 638 C C . CYS A 1 83 ? -15.644 -13.899 9.133 1.00 75.50 83 CYS A C 1
ATOM 640 O O . CYS A 1 83 ? -15.080 -14.471 8.204 1.00 75.50 83 CYS A O 1
ATOM 642 N N . HIS A 1 84 ? -16.590 -14.507 9.867 1.00 66.75 84 HIS A N 1
ATOM 643 C CA . HIS A 1 84 ? -16.972 -15.911 9.670 1.00 66.75 84 HIS A CA 1
ATOM 644 C C . HIS A 1 84 ? -17.708 -16.153 8.340 1.00 66.75 84 HIS A C 1
ATOM 646 O O . HIS A 1 84 ? -17.352 -17.074 7.606 1.00 66.75 84 HIS A O 1
ATOM 652 N N . ASP A 1 85 ? -18.709 -15.328 8.017 1.00 63.25 85 ASP A N 1
ATOM 653 C CA . ASP A 1 85 ? -19.612 -15.528 6.867 1.00 63.25 85 ASP A CA 1
ATOM 654 C C . ASP A 1 85 ? -19.439 -14.450 5.778 1.00 63.25 85 ASP A C 1
ATOM 656 O O . ASP A 1 85 ? -20.359 -14.102 5.031 1.00 63.25 85 ASP A O 1
ATOM 660 N N . GLY A 1 86 ? -18.215 -13.932 5.665 1.00 63.41 86 GLY A N 1
ATOM 661 C CA . GLY A 1 86 ? -17.878 -12.781 4.834 1.00 63.41 86 GLY A CA 1
ATOM 662 C C . GLY A 1 86 ? -17.880 -11.481 5.632 1.00 63.41 86 GLY A C 1
ATOM 663 O O . GLY A 1 86 ? -18.336 -11.429 6.768 1.00 63.41 86 GLY A O 1
ATOM 664 N N . LEU A 1 87 ? -17.321 -10.427 5.037 1.00 67.38 87 LEU A N 1
ATOM 665 C CA . LEU A 1 87 ? -17.112 -9.170 5.741 1.00 67.38 87 LEU A CA 1
ATOM 666 C C . LEU A 1 87 ? -18.444 -8.463 6.020 1.00 67.38 87 LEU A C 1
ATOM 668 O O . LEU A 1 87 ? -19.030 -7.862 5.117 1.00 67.38 87 LEU A O 1
ATOM 672 N N . GLN A 1 88 ? -18.897 -8.509 7.271 1.00 73.62 88 GLN A N 1
ATOM 673 C CA . GLN A 1 88 ? -20.084 -7.794 7.729 1.00 73.62 88 GLN A CA 1
ATOM 674 C C . GLN A 1 88 ? -19.785 -7.084 9.046 1.00 73.62 88 GLN A C 1
ATOM 676 O O . GLN A 1 88 ? -19.116 -7.620 9.930 1.00 73.62 88 GLN A O 1
ATOM 681 N N . THR A 1 89 ? -20.282 -5.859 9.188 1.00 76.50 89 THR A N 1
ATOM 682 C CA . THR A 1 89 ? -20.295 -5.193 10.491 1.00 76.50 89 THR A CA 1
ATOM 683 C C . THR A 1 89 ? -21.302 -5.930 11.366 1.00 76.50 89 THR A C 1
ATOM 685 O O . THR A 1 89 ? -22.496 -5.875 11.080 1.00 76.50 89 THR A O 1
ATOM 688 N N . ALA A 1 90 ? -20.819 -6.618 12.400 1.00 74.25 90 ALA A N 1
ATOM 689 C CA . ALA A 1 90 ? -21.659 -7.303 13.373 1.00 74.25 90 ALA A CA 1
ATOM 690 C C . ALA A 1 90 ? -22.502 -6.275 14.132 1.00 74.25 90 ALA A C 1
ATOM 692 O O . ALA A 1 90 ? -23.724 -6.322 14.095 1.00 74.25 90 ALA A O 1
ATOM 693 N N . ASP A 1 91 ? -21.846 -5.279 14.737 1.00 81.75 91 ASP A N 1
ATOM 694 C CA . ASP A 1 91 ? -22.536 -4.145 15.349 1.00 81.75 91 ASP A CA 1
ATOM 695 C C . ASP A 1 91 ? -21.625 -2.918 15.493 1.00 81.75 91 ASP A C 1
ATOM 697 O O . ASP A 1 91 ? -20.390 -3.000 15.418 1.00 81.75 91 ASP A O 1
ATOM 701 N N . LYS A 1 92 ? -22.251 -1.765 15.740 1.00 87.75 92 LYS A N 1
ATOM 702 C CA . LYS A 1 92 ? -21.607 -0.484 16.004 1.00 87.75 92 LYS A CA 1
ATOM 703 C C . LYS A 1 92 ? -22.259 0.210 17.192 1.00 87.75 92 LYS A C 1
ATOM 705 O O . LYS A 1 92 ? -23.470 0.381 17.272 1.00 87.75 92 LYS A O 1
ATOM 710 N N . LEU A 1 93 ? -21.410 0.733 18.063 1.00 87.62 93 LEU A N 1
ATOM 711 C CA . LEU A 1 93 ? -21.793 1.535 19.210 1.00 87.62 93 LEU A CA 1
ATOM 712 C C . LEU A 1 93 ? -21.086 2.885 19.123 1.00 87.62 93 LEU A C 1
ATOM 714 O O . LEU A 1 93 ? -19.859 2.929 19.137 1.00 87.62 93 LEU A O 1
ATOM 718 N N . SER A 1 94 ? -21.827 3.988 19.044 1.00 87.31 94 SER A N 1
ATOM 719 C CA . SER A 1 94 ? -21.244 5.332 19.074 1.00 87.31 94 SER A CA 1
ATOM 720 C C . SER A 1 94 ? -21.879 6.202 20.147 1.00 87.31 94 SER A C 1
ATOM 722 O O . SER A 1 94 ? -23.039 6.038 20.529 1.00 87.31 94 SER A O 1
ATOM 724 N N . PHE A 1 95 ? -21.071 7.115 20.676 1.00 85.31 95 PHE A N 1
ATOM 725 C CA . PHE A 1 95 ? -21.460 8.012 21.745 1.00 85.31 95 PHE A CA 1
ATOM 726 C C . PHE A 1 95 ? -21.063 9.439 21.390 1.00 85.31 95 PHE A C 1
ATOM 728 O O . PHE A 1 95 ? -19.873 9.697 21.175 1.00 85.31 95 PHE A O 1
ATOM 735 N N . PRO A 1 96 ? -22.011 10.389 21.400 1.00 85.12 96 PRO A N 1
ATOM 736 C CA . PRO A 1 96 ? -21.685 11.786 21.189 1.00 85.12 96 PRO A CA 1
ATOM 737 C C . PRO A 1 96 ? -20.829 12.289 22.354 1.00 85.12 96 PRO A C 1
ATOM 739 O O . PRO A 1 96 ? -21.213 12.213 23.526 1.00 85.12 96 PRO A O 1
ATOM 742 N N . VAL A 1 97 ? -19.659 12.830 22.033 1.00 81.25 97 VAL A N 1
ATOM 743 C CA . VAL A 1 97 ? -18.709 13.369 23.002 1.00 81.25 97 VAL A CA 1
ATOM 744 C C . VAL A 1 97 ? -18.649 14.885 22.895 1.00 81.25 97 VAL A C 1
ATOM 746 O O . VAL A 1 97 ? -18.027 15.474 22.020 1.00 81.25 97 VAL A O 1
ATOM 749 N N . GLY A 1 98 ? -19.296 15.537 23.859 1.00 74.12 98 GLY A N 1
ATOM 750 C CA . GLY A 1 98 ? -19.355 16.992 23.948 1.00 74.12 98 GLY A CA 1
ATOM 751 C C . GLY A 1 98 ? -19.596 17.505 25.366 1.00 74.12 98 GLY A C 1
ATOM 752 O O . GLY A 1 98 ? -19.818 16.738 26.312 1.00 74.12 98 GLY A O 1
ATOM 753 N N . GLY A 1 99 ? -19.545 18.832 25.509 1.00 72.31 99 GLY A N 1
ATOM 754 C CA . GLY A 1 99 ? -19.733 19.534 26.780 1.00 72.31 99 GLY A CA 1
ATOM 755 C C . GLY A 1 99 ? -18.539 19.425 27.738 1.00 72.31 99 GLY A C 1
ATOM 756 O O . GLY A 1 99 ? -17.433 19.060 27.351 1.00 72.31 99 GLY A O 1
ATOM 757 N N . LYS A 1 100 ? -18.761 19.745 29.022 1.00 72.19 100 LYS A N 1
ATOM 758 C CA . LYS A 1 100 ? -17.736 19.699 30.092 1.00 72.19 100 LYS A CA 1
ATOM 759 C C . LYS A 1 100 ? -17.519 18.288 30.673 1.00 72.19 100 LYS A C 1
ATOM 761 O O . LYS A 1 100 ? -17.068 18.146 31.811 1.00 72.19 100 LYS A O 1
ATOM 766 N N . ASN A 1 101 ? -17.888 17.248 29.928 1.00 78.62 101 ASN A N 1
ATOM 767 C CA . ASN A 1 101 ? -17.804 15.861 30.375 1.00 78.62 101 ASN A CA 1
ATOM 768 C C . ASN A 1 101 ? -16.460 15.234 29.977 1.00 78.62 101 ASN A C 1
ATOM 770 O O . ASN A 1 101 ? -15.875 15.590 28.954 1.00 78.62 101 ASN A O 1
ATOM 774 N N . THR A 1 102 ? -15.988 14.291 30.792 1.00 84.25 102 THR A N 1
ATOM 775 C CA . THR A 1 102 ? -14.907 13.374 30.419 1.00 84.25 102 THR A CA 1
ATOM 776 C C . THR A 1 102 ? -15.544 12.048 30.045 1.00 84.25 102 THR A C 1
ATOM 778 O O . THR A 1 102 ? -16.366 11.535 30.804 1.00 84.25 102 THR A O 1
ATOM 781 N N . TYR A 1 103 ? -15.154 11.503 28.901 1.00 87.06 103 TYR A N 1
ATOM 782 C CA . TYR A 1 103 ? -15.559 10.187 28.425 1.00 87.06 103 TYR A CA 1
ATOM 783 C C . TYR A 1 103 ? -14.309 9.321 28.361 1.00 87.06 103 TYR A C 1
ATOM 785 O O . TYR A 1 103 ? -13.306 9.720 27.778 1.00 87.06 103 TYR A O 1
ATOM 793 N N . THR A 1 104 ? -14.337 8.159 28.993 1.00 87.00 104 THR A N 1
ATOM 794 C CA . THR A 1 104 ? -13.238 7.197 28.984 1.00 87.00 104 THR A CA 1
ATOM 795 C C . THR A 1 104 ? -13.737 5.919 28.350 1.00 87.00 104 THR A C 1
ATOM 797 O O . THR A 1 104 ? -14.668 5.296 28.855 1.00 87.00 104 THR A O 1
ATOM 800 N N . LEU A 1 105 ? -13.091 5.530 27.262 1.00 88.00 105 LEU A N 1
ATOM 801 C CA . LEU A 1 105 ? -13.393 4.310 26.545 1.00 88.00 105 LEU A CA 1
ATOM 802 C C . LEU A 1 105 ? -12.392 3.227 26.943 1.00 88.00 105 LEU A C 1
ATOM 804 O O . LEU A 1 105 ? -11.177 3.443 26.890 1.00 88.00 105 LEU A O 1
ATOM 808 N N . SER A 1 106 ? -12.899 2.077 27.376 1.00 86.25 106 SER A N 1
ATOM 809 C CA . SER A 1 106 ? -12.086 0.940 27.808 1.00 86.25 106 SER A CA 1
ATOM 810 C C . SER A 1 106 ? -12.602 -0.367 27.217 1.00 86.25 106 SER A C 1
ATOM 812 O O . SER A 1 106 ? -13.798 -0.512 26.979 1.00 86.25 106 SER A O 1
ATOM 814 N N . LEU A 1 107 ? -11.702 -1.330 27.049 1.00 83.00 107 LEU A N 1
ATOM 815 C CA . LEU A 1 107 ? -12.044 -2.728 26.811 1.00 83.00 107 LEU A CA 1
ATOM 816 C C . LEU A 1 107 ? -11.855 -3.532 28.083 1.00 83.00 107 LEU A C 1
ATOM 818 O O . LEU A 1 107 ? -10.932 -3.289 28.861 1.00 83.00 107 LEU A O 1
ATOM 822 N N . THR A 1 108 ? -12.714 -4.515 28.270 1.00 78.94 108 THR A N 1
ATOM 823 C CA . THR A 1 108 ? -12.528 -5.573 29.252 1.00 78.94 108 THR A CA 1
ATOM 824 C C . THR A 1 108 ? -12.765 -6.911 28.572 1.00 78.94 108 THR A C 1
ATOM 826 O O . THR A 1 108 ? -13.558 -7.011 27.638 1.00 78.94 108 THR A O 1
ATOM 829 N N . SER A 1 109 ? -12.037 -7.928 29.011 1.00 69.94 109 SER A N 1
ATOM 830 C CA . SER A 1 109 ? -12.185 -9.289 28.505 1.00 69.94 109 SER A CA 1
ATOM 831 C C . SER A 1 109 ? -12.163 -10.256 29.680 1.00 69.94 109 SER A C 1
ATOM 833 O O . SER A 1 109 ? -11.330 -10.125 30.578 1.00 69.94 109 SER A O 1
ATOM 835 N N . ALA A 1 110 ? -13.083 -11.218 29.690 1.00 64.75 110 ALA A N 1
ATOM 836 C CA . ALA A 1 110 ? -13.024 -12.358 30.598 1.00 64.75 110 ALA A CA 1
ATOM 837 C C . ALA A 1 110 ? -13.415 -13.631 29.848 1.00 64.75 110 ALA A C 1
ATOM 839 O O . ALA A 1 110 ? -14.549 -13.791 29.398 1.00 64.75 110 ALA A O 1
ATOM 840 N N . GLY A 1 111 ? -12.466 -14.558 29.717 1.00 65.56 111 GLY A N 1
ATOM 841 C CA . GLY A 1 111 ? -12.681 -15.775 28.940 1.00 65.56 111 GLY A CA 1
ATOM 842 C C . GLY A 1 111 ? -12.920 -15.456 27.462 1.00 65.56 111 GLY A C 1
ATOM 843 O O . GLY A 1 111 ? -12.019 -14.957 26.799 1.00 65.56 111 GLY A O 1
ATOM 844 N N . ALA A 1 112 ? -14.115 -15.771 26.959 1.00 62.12 112 ALA A N 1
ATOM 845 C CA . ALA A 1 112 ? -14.512 -15.544 25.566 1.00 62.12 112 ALA A CA 1
ATOM 846 C C . ALA A 1 112 ? -15.394 -14.295 25.367 1.00 62.12 112 ALA A C 1
ATOM 848 O O . ALA A 1 112 ? -15.792 -14.015 24.240 1.00 62.12 112 ALA A O 1
ATOM 849 N N . GLU A 1 113 ? -15.724 -13.563 26.437 1.00 69.19 113 GLU A N 1
ATOM 850 C CA . GLU A 1 113 ? -16.529 -12.343 26.345 1.00 69.19 113 GLU A CA 1
ATOM 851 C C . GLU A 1 113 ? -15.624 -11.106 26.321 1.00 69.19 113 GLU A C 1
ATOM 853 O O . GLU A 1 113 ? -14.874 -10.847 27.269 1.00 69.19 113 GLU A O 1
ATOM 858 N N . THR A 1 114 ? -15.742 -10.319 25.251 1.00 71.56 114 THR A N 1
ATOM 859 C CA . THR A 1 114 ? -15.165 -8.974 25.138 1.00 71.56 114 THR A CA 1
ATOM 860 C C . THR A 1 114 ? -16.269 -7.946 25.355 1.00 71.56 114 THR A C 1
ATOM 862 O O . THR A 1 114 ? -17.331 -8.016 24.733 1.00 71.56 114 THR A O 1
ATOM 865 N N . ALA A 1 115 ? -16.028 -6.980 26.241 1.00 76.56 115 ALA A N 1
ATOM 866 C CA . ALA A 1 115 ? -16.969 -5.908 26.528 1.00 76.56 115 ALA A CA 1
ATOM 867 C C . ALA A 1 115 ? -16.320 -4.533 26.383 1.00 76.56 115 ALA A C 1
ATOM 869 O O . ALA A 1 115 ? -15.159 -4.307 26.737 1.00 76.56 115 ALA A O 1
ATOM 870 N N . VAL A 1 116 ? -17.123 -3.597 25.901 1.00 81.62 116 VAL A N 1
ATOM 871 C CA . VAL A 1 116 ? -16.807 -2.180 25.807 1.00 81.62 116 VAL A CA 1
ATOM 872 C C . VAL A 1 116 ? -17.361 -1.488 27.043 1.00 81.62 116 VAL A C 1
ATOM 874 O O . VAL A 1 116 ? -18.531 -1.631 27.388 1.00 81.62 116 VAL A O 1
ATOM 877 N N . VAL A 1 117 ? -16.520 -0.714 27.718 1.00 81.50 117 VAL A N 1
ATOM 878 C CA . VAL A 1 117 ? -16.919 0.092 28.872 1.00 81.50 117 VAL A CA 1
ATOM 879 C C . VAL A 1 117 ? -16.749 1.562 28.521 1.00 81.50 117 VAL A C 1
ATOM 881 O O . VAL A 1 117 ? -15.633 2.018 28.254 1.00 81.50 117 VAL A O 1
ATOM 884 N N . LEU A 1 118 ? -17.850 2.307 28.570 1.00 82.88 118 LEU A N 1
ATOM 885 C CA . LEU A 1 118 ? -17.857 3.760 28.518 1.00 82.88 118 LEU A CA 1
ATOM 886 C C . LEU A 1 118 ? -18.046 4.317 29.930 1.00 82.88 118 LEU A C 1
ATOM 888 O O . LEU A 1 118 ? -19.123 4.245 30.517 1.00 82.88 118 LEU A O 1
ATOM 892 N N . THR A 1 119 ? -16.997 4.932 30.456 1.00 82.38 119 THR A N 1
ATOM 893 C CA . THR A 1 119 ? -17.037 5.657 31.727 1.00 82.38 119 THR A CA 1
ATOM 894 C C . THR A 1 119 ? -17.209 7.146 31.456 1.00 82.38 119 THR A C 1
ATOM 896 O O . THR A 1 119 ? -16.404 7.757 30.751 1.00 82.38 119 THR A O 1
ATOM 899 N N . THR A 1 120 ? -18.225 7.759 32.049 1.00 79.81 120 THR A N 1
ATOM 900 C CA . THR A 1 120 ? -18.412 9.212 32.088 1.00 79.81 120 THR A CA 1
ATOM 901 C C . THR A 1 120 ? -18.184 9.745 33.500 1.00 79.81 120 THR A C 1
ATOM 903 O O . THR A 1 120 ? -18.091 8.992 34.465 1.00 79.81 120 THR A O 1
ATOM 906 N N . ASN A 1 121 ? -18.169 11.070 33.665 1.00 73.19 121 ASN A N 1
ATOM 907 C CA . ASN A 1 121 ? -18.130 11.700 34.992 1.00 73.19 121 ASN A CA 1
ATOM 908 C C . ASN A 1 121 ? -19.310 11.305 35.913 1.00 73.19 121 ASN A C 1
ATOM 910 O O . ASN A 1 121 ? -19.285 11.647 37.093 1.00 73.19 121 ASN A O 1
ATOM 914 N N . LYS A 1 122 ? -20.375 10.692 35.376 1.00 70.12 122 LYS A N 1
ATOM 915 C CA . LYS A 1 122 ? -21.627 10.414 36.097 1.00 70.12 122 LYS A CA 1
ATOM 916 C C . LYS A 1 122 ? -22.007 8.936 36.125 1.00 70.12 122 LYS A C 1
ATOM 918 O O . LYS A 1 122 ? -22.723 8.528 37.033 1.00 70.12 122 LYS A O 1
ATOM 923 N N . THR A 1 123 ? -21.589 8.167 35.129 1.00 77.00 123 THR A N 1
ATOM 924 C CA . THR A 1 123 ? -22.052 6.796 34.904 1.00 77.00 123 THR A CA 1
ATOM 925 C C . THR A 1 123 ? -20.939 5.940 34.323 1.00 77.00 123 THR A C 1
ATOM 927 O O . THR A 1 123 ? -20.164 6.412 33.496 1.00 77.00 123 THR A O 1
ATOM 930 N N . ASP A 1 124 ? -20.910 4.671 34.721 1.00 79.31 124 ASP A N 1
ATOM 931 C CA . ASP A 1 124 ? -20.193 3.615 34.013 1.00 79.31 124 ASP A CA 1
ATOM 932 C C . ASP A 1 124 ? -21.230 2.805 33.237 1.00 79.31 124 ASP A C 1
ATOM 934 O O . ASP A 1 124 ? -22.093 2.160 33.832 1.00 79.31 124 ASP A O 1
ATOM 938 N N . GLU A 1 125 ? -21.167 2.851 31.911 1.00 84.69 125 GLU A N 1
ATOM 939 C CA . GLU A 1 125 ? -22.001 2.029 31.042 1.00 84.69 125 GLU A CA 1
ATOM 940 C C . GLU A 1 125 ? -21.148 0.927 30.422 1.00 84.69 125 GLU A C 1
ATOM 942 O O . GLU A 1 125 ? -20.095 1.192 29.844 1.00 84.69 125 GLU A O 1
ATOM 947 N N . THR A 1 126 ? -21.588 -0.322 30.562 1.00 84.19 126 THR A N 1
ATOM 948 C CA . THR A 1 126 ? -20.894 -1.476 29.986 1.00 84.19 126 THR A CA 1
ATOM 949 C C . THR A 1 126 ? -21.770 -2.131 28.939 1.00 84.19 126 THR A C 1
ATOM 951 O O . THR A 1 126 ? -22.948 -2.374 29.187 1.00 84.19 126 THR A O 1
ATOM 954 N N . PHE A 1 127 ? -21.176 -2.446 27.795 1.00 84.56 127 PHE A N 1
ATOM 955 C CA . PHE A 1 127 ? -21.812 -3.083 26.655 1.00 84.56 127 PHE A CA 1
ATOM 956 C C . PHE A 1 127 ? -21.025 -4.340 26.302 1.00 84.56 127 PHE A C 1
ATOM 958 O O . PHE A 1 127 ? -19.831 -4.272 26.017 1.00 84.56 127 PHE A O 1
ATOM 965 N N . VAL A 1 128 ? -21.676 -5.494 26.356 1.00 81.88 128 VAL A N 1
ATOM 966 C CA . VAL A 1 128 ? -21.082 -6.780 25.970 1.00 81.88 128 VAL A CA 1
ATOM 967 C C . VAL A 1 128 ? -21.624 -7.130 24.597 1.00 81.88 128 VAL A C 1
ATOM 969 O O . VAL A 1 128 ? -22.832 -7.025 24.383 1.00 81.88 128 VAL A O 1
ATOM 972 N N . LEU A 1 129 ? -20.752 -7.539 23.680 1.00 76.12 129 LEU A N 1
ATOM 973 C CA . LEU A 1 129 ? -21.202 -8.059 22.394 1.00 76.12 129 LEU A CA 1
ATOM 974 C C . LEU A 1 129 ? -21.802 -9.455 22.614 1.00 76.12 129 LEU A C 1
ATOM 976 O O . LEU A 1 129 ? -21.152 -10.309 23.219 1.00 76.12 129 LEU A O 1
ATOM 980 N N . ARG A 1 130 ? -23.052 -9.667 22.194 1.00 76.44 130 ARG A N 1
ATOM 981 C CA . ARG A 1 130 ? -23.783 -10.942 22.270 1.00 76.44 130 ARG A CA 1
ATOM 982 C C . ARG A 1 130 ? -24.724 -11.059 21.077 1.00 76.44 130 ARG A C 1
ATOM 984 O O . ARG A 1 130 ? -25.502 -10.137 20.849 1.00 76.44 130 ARG A O 1
ATOM 991 N N . CYS A 1 131 ? -24.689 -12.187 20.379 1.00 72.69 131 CYS A N 1
ATOM 992 C CA . CYS A 1 131 ? -25.476 -12.470 19.182 1.00 72.69 131 CYS A CA 1
ATOM 993 C C . CYS A 1 131 ? -25.407 -11.315 18.168 1.00 72.69 131 CYS A C 1
ATOM 995 O O . CYS A 1 131 ? -26.443 -10.752 17.817 1.00 72.69 131 CYS A O 1
ATOM 997 N N . ASP A 1 132 ? -24.192 -10.901 17.798 1.00 72.50 132 ASP A N 1
ATOM 998 C CA . ASP A 1 132 ? -23.937 -9.779 16.879 1.00 72.50 132 ASP A CA 1
ATOM 999 C C . ASP A 1 132 ? -24.547 -8.437 17.313 1.00 72.50 132 ASP A C 1
ATOM 1001 O O . ASP A 1 132 ? -24.917 -7.607 16.493 1.00 72.50 132 ASP A O 1
ATOM 1005 N N . SER A 1 133 ? -24.715 -8.197 18.615 1.00 80.50 133 SER A N 1
ATOM 1006 C CA . SER A 1 133 ? -25.238 -6.918 19.107 1.00 80.50 133 SER A CA 1
ATOM 1007 C C . SER A 1 133 ? -24.656 -6.527 20.460 1.00 80.50 133 SER A C 1
ATOM 1009 O O . SER A 1 133 ? -24.464 -7.353 21.355 1.00 80.50 133 SER A O 1
ATOM 1011 N N . PHE A 1 134 ? -24.376 -5.241 20.643 1.00 83.94 134 PHE A N 1
ATOM 1012 C CA . PHE A 1 134 ? -23.932 -4.676 21.906 1.00 83.94 134 PHE A CA 1
ATOM 1013 C C . PHE A 1 134 ? -25.113 -4.552 22.867 1.00 83.94 134 PHE A C 1
ATOM 1015 O O . PHE A 1 134 ? -26.002 -3.714 22.716 1.00 83.94 134 PHE A O 1
ATOM 1022 N N . VAL A 1 135 ? -25.090 -5.359 23.925 1.00 83.56 135 VAL A N 1
ATOM 1023 C CA . VAL A 1 135 ? -26.118 -5.360 24.967 1.00 83.56 135 VAL A CA 1
ATOM 1024 C C . VAL A 1 135 ? -25.572 -4.707 26.231 1.00 83.56 135 VAL A C 1
ATOM 1026 O O . VAL A 1 135 ? -24.521 -5.092 26.750 1.00 83.56 135 VAL A O 1
ATOM 1029 N N . LYS A 1 136 ? -26.305 -3.722 26.762 1.00 84.69 136 LYS A N 1
ATOM 1030 C CA . LYS A 1 136 ? -25.960 -3.068 28.029 1.00 84.69 136 LYS A CA 1
ATOM 1031 C C . LYS A 1 136 ? -26.043 -4.067 29.191 1.00 84.69 136 LYS A C 1
ATOM 1033 O O . LYS A 1 136 ? -27.026 -4.792 29.319 1.00 84.69 136 LYS A O 1
ATOM 1038 N N . THR A 1 137 ? -25.031 -4.082 30.055 1.00 80.50 137 THR A N 1
ATOM 1039 C CA . THR A 1 137 ? -24.955 -4.937 31.249 1.00 80.50 137 THR A CA 1
ATOM 1040 C C . THR A 1 137 ? -24.561 -4.130 32.485 1.00 80.50 137 THR A C 1
ATOM 1042 O O . THR A 1 137 ? -23.829 -3.143 32.396 1.00 80.50 137 THR A O 1
ATOM 1045 N N . GLU A 1 138 ? -25.025 -4.575 33.651 1.00 77.31 138 GLU A N 1
ATOM 1046 C CA . GLU A 1 138 ? -24.667 -4.003 34.956 1.00 77.31 138 GLU A CA 1
ATOM 1047 C C . GLU A 1 138 ? -23.420 -4.662 35.571 1.00 77.31 138 GLU A C 1
ATOM 1049 O O . GLU A 1 138 ? -22.813 -4.104 36.482 1.00 77.31 138 GLU A O 1
ATOM 1054 N N . ASN A 1 139 ? -23.000 -5.821 35.048 1.00 72.06 139 ASN A N 1
ATOM 1055 C CA . ASN A 1 139 ? -21.871 -6.599 35.563 1.00 72.06 139 ASN A CA 1
ATOM 1056 C C . ASN A 1 139 ? -20.726 -6.641 34.534 1.00 72.06 139 ASN A C 1
ATOM 1058 O O . ASN A 1 139 ? -20.713 -7.536 33.685 1.00 72.06 139 ASN A O 1
ATOM 1062 N N . PRO A 1 140 ? -19.775 -5.688 34.565 1.00 66.25 140 PRO A N 1
ATOM 1063 C CA . PRO A 1 140 ? -18.631 -5.707 33.664 1.00 66.25 140 PRO A CA 1
ATOM 1064 C C . PRO A 1 140 ? -17.669 -6.864 33.977 1.00 66.25 140 PRO A C 1
ATOM 1066 O O . PRO A 1 140 ? -17.396 -7.130 35.152 1.00 66.25 140 PRO A O 1
ATOM 1069 N N . PRO A 1 141 ? -17.073 -7.494 32.948 1.00 67.50 141 PRO A N 1
ATOM 1070 C CA . PRO A 1 141 ? -15.948 -8.403 33.134 1.00 67.50 141 PRO A CA 1
ATOM 1071 C C . PRO A 1 141 ? -14.783 -7.722 33.876 1.00 67.50 141 PRO A C 1
ATOM 1073 O O . PRO A 1 141 ? -14.557 -6.511 33.747 1.00 67.50 141 PRO A O 1
ATOM 1076 N N . SER A 1 142 ? -14.030 -8.486 34.671 1.00 69.06 142 SER A N 1
ATOM 1077 C CA . SER A 1 142 ? -12.917 -7.960 35.471 1.00 69.06 142 SER A CA 1
ATOM 1078 C C . SER A 1 142 ? -11.696 -7.614 34.612 1.00 69.06 142 SER A C 1
ATOM 1080 O O . SER A 1 142 ? -11.225 -8.459 33.861 1.00 69.06 142 SER A O 1
ATOM 1082 N N . GLY A 1 143 ? -11.124 -6.420 34.814 1.00 71.38 143 GLY A N 1
ATOM 1083 C CA . GLY A 1 143 ? -9.902 -5.957 34.141 1.00 71.38 143 GLY A CA 1
ATOM 1084 C C . GLY A 1 143 ? -10.185 -4.953 33.021 1.00 71.38 143 GLY A C 1
ATOM 1085 O O . GLY A 1 143 ? -10.632 -5.323 31.949 1.00 71.38 143 GLY A O 1
ATOM 1086 N N . LYS A 1 144 ? -9.907 -3.663 33.252 1.00 77.19 144 LYS A N 1
ATOM 1087 C CA . LYS A 1 144 ? -10.147 -2.595 32.264 1.00 77.19 144 LYS A CA 1
ATOM 1088 C C . LYS A 1 144 ? -8.837 -2.171 31.595 1.00 77.19 144 LYS A C 1
ATOM 1090 O O . LYS A 1 144 ? -7.940 -1.655 32.262 1.00 77.19 144 LYS A O 1
ATOM 1095 N N . ILE A 1 145 ? -8.755 -2.314 30.277 1.00 81.94 145 ILE A N 1
ATOM 1096 C CA . ILE A 1 145 ? -7.723 -1.704 29.436 1.00 81.94 145 ILE A CA 1
ATOM 1097 C C . ILE A 1 145 ? -8.288 -0.393 28.898 1.00 81.94 145 ILE A C 1
ATOM 1099 O O . ILE A 1 145 ? -9.213 -0.381 28.091 1.00 81.94 145 ILE A O 1
ATOM 1103 N N . ARG A 1 146 ? -7.732 0.730 29.350 1.00 85.62 146 ARG A N 1
ATOM 1104 C CA . ARG A 1 146 ? -8.131 2.054 28.866 1.00 85.62 146 ARG A CA 1
ATOM 1105 C C . ARG A 1 146 ? -7.588 2.276 27.457 1.00 85.62 146 ARG A C 1
ATOM 1107 O O . ARG A 1 146 ? -6.375 2.216 27.269 1.00 85.62 146 ARG A O 1
ATOM 1114 N N . LEU A 1 147 ? -8.469 2.589 26.511 1.00 85.75 147 LEU A N 1
ATOM 1115 C CA . LEU A 1 147 ? -8.094 2.861 25.124 1.00 85.75 147 LEU A CA 1
ATOM 1116 C C . LEU A 1 147 ? -8.019 4.346 24.802 1.00 85.75 147 LEU A C 1
ATOM 1118 O O . LEU A 1 147 ? -7.131 4.761 24.073 1.00 85.75 147 LEU A O 1
ATOM 1122 N N . ALA A 1 148 ? -8.945 5.145 25.329 1.00 87.50 148 ALA A N 1
ATOM 1123 C CA . ALA A 1 148 ? -8.989 6.569 25.032 1.00 87.50 148 ALA A CA 1
ATOM 1124 C C . ALA A 1 148 ? -9.700 7.362 26.127 1.00 87.50 148 ALA A C 1
ATOM 1126 O O . ALA A 1 148 ? -10.547 6.843 26.859 1.00 87.50 148 ALA A O 1
ATOM 1127 N N . VAL A 1 149 ? -9.358 8.645 26.216 1.00 88.31 149 VAL A N 1
ATOM 1128 C CA . VAL A 1 149 ? -10.046 9.629 27.052 1.00 88.31 149 VAL A CA 1
ATOM 1129 C C . VAL A 1 149 ? -10.400 10.829 26.185 1.00 88.31 149 VAL A C 1
ATOM 1131 O O . VAL A 1 149 ? -9.510 11.489 25.666 1.00 88.31 149 VAL A O 1
ATOM 1134 N N . CYS A 1 150 ? -11.683 11.146 26.049 1.00 86.38 150 CYS A N 1
ATOM 1135 C CA . CYS A 1 150 ? -12.144 12.388 25.443 1.00 86.38 150 CYS A CA 1
ATOM 1136 C C . CYS A 1 150 ? -12.504 13.390 26.543 1.00 86.38 150 CYS A C 1
ATOM 1138 O O . CYS A 1 150 ? -13.345 13.115 27.403 1.00 86.38 150 CYS A O 1
ATOM 1140 N N . LYS A 1 151 ? -11.880 14.569 26.517 1.00 85.31 151 LYS A N 1
ATOM 1141 C CA . LYS A 1 151 ? -12.194 15.679 27.423 1.00 85.31 151 LYS A CA 1
ATOM 1142 C C . LYS A 1 151 ? -12.299 16.968 26.626 1.00 85.31 151 LYS A C 1
ATOM 1144 O O . LYS A 1 151 ? -11.358 17.344 25.934 1.00 85.31 151 LYS A O 1
ATOM 1149 N N . ASN A 1 152 ? -13.427 17.668 26.757 1.00 77.88 152 ASN A N 1
ATOM 1150 C CA . ASN A 1 152 ? -13.702 18.911 26.024 1.00 77.88 152 ASN A CA 1
ATOM 1151 C C . ASN A 1 152 ? -13.513 18.763 24.497 1.00 77.88 152 ASN A C 1
ATOM 1153 O O . ASN A 1 152 ? -12.939 19.643 23.861 1.00 77.88 152 ASN A O 1
ATOM 1157 N N . GLY A 1 153 ? -13.926 17.627 23.924 1.00 72.38 153 GLY A N 1
ATOM 1158 C CA . GLY A 1 153 ? -13.778 17.337 22.491 1.00 72.38 153 GLY A CA 1
ATOM 1159 C C . GLY A 1 153 ? -12.356 16.980 22.043 1.00 72.38 153 GLY A C 1
ATOM 1160 O O . GLY A 1 153 ? -12.141 16.732 20.863 1.00 72.38 153 GLY A O 1
ATOM 1161 N N . ARG A 1 154 ? -11.380 16.933 22.959 1.00 79.94 154 ARG A N 1
ATOM 1162 C CA . ARG A 1 154 ? -10.013 16.500 22.662 1.00 79.94 154 ARG A CA 1
ATOM 1163 C C . ARG A 1 154 ? -9.809 15.059 23.111 1.00 79.94 154 ARG A C 1
ATOM 1165 O O . ARG A 1 154 ? -9.990 14.754 24.292 1.00 79.94 154 ARG A O 1
ATOM 1172 N N . LEU A 1 155 ? -9.411 14.205 22.172 1.00 84.88 155 LEU A N 1
ATOM 1173 C CA . LEU A 1 155 ? -9.050 12.817 22.432 1.00 84.88 155 LEU A CA 1
ATOM 1174 C C . LEU A 1 155 ? -7.595 12.727 22.913 1.00 84.88 155 LEU A C 1
ATOM 1176 O O . LEU A 1 155 ? -6.691 13.318 22.323 1.00 84.88 155 LEU A O 1
ATOM 1180 N N . THR A 1 156 ? -7.375 11.969 23.980 1.00 86.31 156 THR A N 1
ATOM 1181 C CA . THR A 1 156 ? -6.059 11.593 24.490 1.00 86.31 156 THR A CA 1
ATOM 1182 C C . THR A 1 156 ? -5.957 10.076 24.482 1.00 86.31 156 THR A C 1
ATOM 1184 O O . THR A 1 156 ? -6.787 9.388 25.084 1.00 86.31 156 THR A O 1
ATOM 1187 N N . LEU A 1 157 ? -4.913 9.564 23.835 1.00 85.44 157 LEU A N 1
ATOM 1188 C CA . LEU A 1 157 ? -4.622 8.139 23.757 1.00 85.44 157 LEU A CA 1
ATOM 1189 C C . LEU A 1 157 ? -3.518 7.793 24.772 1.00 85.44 157 LEU A C 1
ATOM 1191 O O . LEU A 1 157 ? -2.468 8.432 24.767 1.00 85.44 157 LEU A O 1
ATOM 1195 N N . PRO A 1 158 ? -3.735 6.828 25.683 1.00 76.81 158 PRO A N 1
ATOM 1196 C CA . PRO A 1 158 ? -2.731 6.386 26.647 1.00 76.81 158 PRO A CA 1
ATOM 1197 C C . PRO A 1 158 ? -1.651 5.486 26.024 1.00 76.81 158 PRO A C 1
ATOM 1199 O O . PRO A 1 158 ? -0.678 5.161 26.700 1.00 76.81 158 PRO A O 1
ATOM 1202 N N . ARG A 1 159 ? -1.842 5.040 24.778 1.00 70.12 159 ARG A N 1
ATOM 1203 C CA . ARG A 1 159 ? -0.921 4.214 23.990 1.00 70.12 159 ARG A CA 1
ATOM 1204 C C . ARG A 1 159 ? -0.983 4.657 22.535 1.00 70.12 159 ARG A C 1
ATOM 1206 O O . ARG A 1 159 ? -1.994 5.228 22.124 1.00 70.12 159 ARG A O 1
ATOM 1213 N N . GLU A 1 160 ? 0.074 4.383 21.783 1.00 67.00 160 GLU A N 1
ATOM 1214 C CA . GLU A 1 160 ? 0.066 4.602 20.338 1.00 67.00 160 GLU A CA 1
ATOM 1215 C C . GLU A 1 160 ? -1.032 3.772 19.655 1.00 67.00 160 GLU A C 1
ATOM 1217 O O . GLU A 1 160 ? -1.386 2.692 20.151 1.00 67.00 160 GLU A O 1
ATOM 1222 N N . PRO A 1 161 ? -1.601 4.267 18.540 1.00 69.50 161 PRO A N 1
ATOM 1223 C CA . PRO A 1 161 ? -2.610 3.534 17.793 1.00 69.50 161 PRO A CA 1
ATOM 1224 C C . PRO A 1 161 ? -2.110 2.152 17.363 1.00 69.50 161 PRO A C 1
ATOM 1226 O O . PRO A 1 161 ? -1.137 2.019 16.631 1.00 69.50 161 PRO A O 1
ATOM 1229 N N . ASN A 1 162 ? -2.830 1.102 17.758 1.00 75.19 162 ASN A N 1
ATOM 1230 C CA . ASN A 1 162 ? -2.482 -0.284 17.410 1.00 75.19 162 ASN A CA 1
ATOM 1231 C C . ASN A 1 162 ? -2.816 -0.651 15.946 1.00 75.19 162 ASN A C 1
ATOM 1233 O O . ASN A 1 162 ? -2.652 -1.797 15.537 1.00 75.19 162 ASN A O 1
ATOM 1237 N N . VAL A 1 163 ? -3.338 0.294 15.158 1.00 81.12 163 VAL A N 1
ATOM 1238 C CA . VAL A 1 163 ? -3.837 0.037 13.798 1.00 81.12 163 VAL A CA 1
ATOM 1239 C C . VAL A 1 163 ? -2.696 -0.360 12.866 1.00 81.12 163 VAL A C 1
ATOM 1241 O O . VAL A 1 163 ? -2.767 -1.421 12.253 1.00 81.12 163 VAL A O 1
ATOM 1244 N N . TYR A 1 164 ? -1.614 0.424 12.833 1.00 76.81 164 TYR A N 1
ATOM 1245 C CA . TYR A 1 164 ? -0.442 0.132 12.001 1.00 76.81 164 TYR A CA 1
ATOM 1246 C C . TYR A 1 164 ? 0.255 -1.165 12.422 1.00 76.81 164 TYR A C 1
ATOM 1248 O O . TYR A 1 164 ? 0.599 -1.988 11.579 1.00 76.81 164 TYR A O 1
ATOM 1256 N N . ALA A 1 165 ? 0.381 -1.415 13.728 1.00 78.31 165 ALA A N 1
ATOM 1257 C CA . ALA A 1 165 ? 0.965 -2.655 14.235 1.00 78.31 165 ALA A CA 1
ATOM 1258 C C . ALA A 1 165 ? 0.129 -3.894 13.856 1.00 78.31 165 ALA A C 1
ATOM 1260 O O . ALA A 1 165 ? 0.684 -4.928 13.470 1.00 78.31 165 ALA A O 1
ATOM 1261 N N . LEU A 1 166 ? -1.205 -3.801 13.930 1.00 82.44 166 LEU A N 1
ATOM 1262 C CA . LEU A 1 166 ? -2.092 -4.873 13.482 1.00 82.44 166 LEU A CA 1
ATOM 1263 C C . LEU A 1 166 ? -2.001 -5.078 11.969 1.00 82.44 166 LEU A C 1
ATOM 1265 O O . LEU A 1 166 ? -1.865 -6.220 11.538 1.00 82.44 166 LEU A O 1
ATOM 1269 N N . MET A 1 167 ? -2.035 -3.994 11.191 1.00 82.38 167 MET A N 1
ATOM 1270 C CA . MET A 1 167 ? -1.896 -4.016 9.735 1.00 82.38 167 MET A CA 1
ATOM 1271 C C . MET A 1 167 ? -0.592 -4.705 9.322 1.00 82.38 167 MET A C 1
ATOM 1273 O O . MET A 1 167 ? -0.620 -5.690 8.588 1.00 82.38 167 MET A O 1
ATOM 1277 N N . LYS A 1 168 ? 0.541 -4.278 9.894 1.00 80.62 168 LYS A N 1
ATOM 1278 C CA . LYS A 1 168 ? 1.859 -4.884 9.673 1.00 80.62 168 LYS A CA 1
ATOM 1279 C C . LYS A 1 168 ? 1.847 -6.387 9.969 1.00 80.62 168 LYS A C 1
ATOM 1281 O O . LYS A 1 168 ? 2.317 -7.187 9.163 1.00 80.62 168 LYS A O 1
ATOM 1286 N N . ARG A 1 169 ? 1.254 -6.793 11.098 1.00 82.81 169 ARG A N 1
ATOM 1287 C CA . ARG A 1 169 ? 1.150 -8.206 11.499 1.00 82.81 169 ARG A CA 1
ATOM 1288 C C . ARG A 1 169 ? 0.271 -9.032 10.554 1.00 82.81 169 ARG A C 1
ATOM 1290 O O . ARG A 1 169 ? 0.636 -10.163 10.241 1.00 82.81 169 ARG A O 1
ATOM 1297 N N . LEU A 1 170 ? -0.882 -8.506 10.134 1.00 83.94 170 LEU A N 1
ATOM 1298 C CA . LEU A 1 170 ? -1.799 -9.199 9.223 1.00 83.94 170 LEU A CA 1
ATOM 1299 C C . LEU A 1 170 ? -1.169 -9.372 7.840 1.00 83.94 170 LEU A C 1
ATOM 1301 O O . LEU A 1 170 ? -1.193 -10.474 7.298 1.00 83.94 170 LEU A O 1
ATOM 1305 N N . ARG A 1 171 ? -0.511 -8.333 7.318 1.00 85.69 171 ARG A N 1
ATOM 1306 C CA . ARG A 1 171 ? 0.194 -8.395 6.032 1.00 85.69 171 ARG A CA 1
ATOM 1307 C C . ARG A 1 171 ? 1.357 -9.383 6.055 1.00 85.69 171 ARG A C 1
ATOM 1309 O O . ARG A 1 171 ? 1.431 -10.235 5.175 1.00 85.69 171 ARG A O 1
ATOM 1316 N N . ALA A 1 172 ? 2.194 -9.362 7.095 1.00 81.06 172 ALA A N 1
ATOM 1317 C CA . ALA A 1 172 ? 3.260 -10.354 7.276 1.00 81.06 172 ALA A CA 1
ATOM 1318 C C . ALA A 1 172 ? 2.721 -11.795 7.316 1.00 81.06 172 ALA A C 1
ATOM 1320 O O . ALA A 1 172 ? 3.282 -12.701 6.693 1.00 81.06 172 ALA A O 1
ATOM 1321 N N . ALA A 1 173 ? 1.613 -12.015 8.028 1.00 82.06 173 ALA A N 1
ATOM 1322 C CA . ALA A 1 173 ? 0.980 -13.326 8.100 1.00 82.06 173 ALA A CA 1
ATOM 13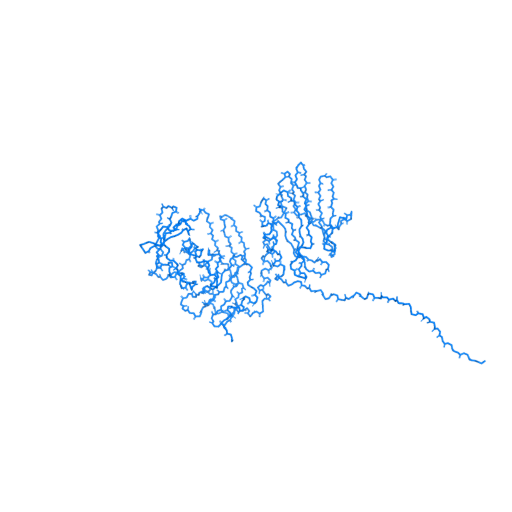23 C C . ALA A 1 173 ? 0.390 -13.753 6.744 1.00 82.06 173 ALA A C 1
ATOM 1325 O O . ALA A 1 173 ? 0.563 -14.900 6.352 1.00 82.06 173 ALA A O 1
ATOM 1326 N N . ARG A 1 174 ? -0.217 -12.833 5.983 1.00 81.69 174 ARG A N 1
ATOM 1327 C CA . ARG A 1 174 ? -0.741 -13.103 4.634 1.00 81.69 174 ARG A CA 1
ATOM 1328 C C . ARG A 1 174 ? 0.357 -13.496 3.651 1.00 81.69 174 ARG A C 1
ATOM 1330 O O . ARG A 1 174 ? 0.160 -14.418 2.868 1.00 81.69 174 ARG A O 1
ATOM 1337 N N . ILE A 1 175 ? 1.501 -12.815 3.712 1.00 79.19 175 ILE A N 1
ATOM 1338 C CA . ILE A 1 175 ? 2.694 -13.173 2.938 1.00 79.19 175 ILE A CA 1
ATOM 1339 C C . ILE A 1 175 ? 3.111 -14.604 3.314 1.00 79.19 175 ILE A C 1
ATOM 1341 O O . ILE A 1 175 ? 3.171 -15.486 2.464 1.00 79.19 175 ILE A O 1
ATOM 1345 N N . THR A 1 176 ? 3.284 -14.878 4.608 1.00 78.50 176 THR A N 1
ATOM 1346 C CA . THR A 1 176 ? 3.719 -16.200 5.097 1.00 78.50 176 THR A CA 1
ATOM 1347 C C . THR A 1 176 ? 2.747 -17.337 4.744 1.00 78.50 176 THR A C 1
ATOM 1349 O O . THR A 1 176 ? 3.192 -18.447 4.464 1.00 78.50 176 THR A O 1
ATOM 1352 N N . ASP A 1 177 ? 1.439 -17.068 4.724 1.00 78.12 177 ASP A N 1
ATOM 1353 C CA . ASP A 1 177 ? 0.382 -18.046 4.430 1.00 78.12 177 ASP A CA 1
ATOM 1354 C C . ASP A 1 177 ? 0.178 -18.311 2.921 1.00 78.12 177 ASP A C 1
ATOM 1356 O O . ASP A 1 177 ? -0.671 -19.130 2.554 1.00 78.12 177 ASP A O 1
ATOM 1360 N N . SER A 1 178 ? 0.916 -17.634 2.032 1.00 75.75 178 SER A N 1
ATOM 1361 C CA . SER A 1 178 ? 0.769 -17.830 0.587 1.00 75.75 178 SER A CA 1
ATOM 1362 C C . SER A 1 178 ? 1.132 -19.256 0.158 1.00 75.75 178 SER A C 1
ATOM 1364 O O . SER A 1 178 ? 2.086 -19.861 0.647 1.00 75.75 178 SER A O 1
ATOM 1366 N N . LYS A 1 179 ? 0.383 -19.801 -0.810 1.00 78.31 179 LYS A N 1
ATOM 1367 C CA . LYS A 1 179 ? 0.614 -21.157 -1.343 1.00 78.31 179 LYS A CA 1
ATOM 1368 C C . LYS A 1 179 ? 1.866 -21.277 -2.222 1.00 78.31 179 LYS A C 1
ATOM 1370 O O . LYS A 1 179 ? 2.230 -22.392 -2.599 1.00 78.31 179 LYS A O 1
ATOM 1375 N N . TYR A 1 180 ? 2.453 -20.155 -2.638 1.00 78.12 180 TYR A N 1
ATOM 1376 C CA . TYR A 1 180 ? 3.625 -20.143 -3.508 1.00 78.12 180 TYR A CA 1
ATOM 1377 C C . TYR A 1 180 ? 4.895 -20.439 -2.712 1.00 78.12 180 TYR A C 1
ATOM 1379 O O . TYR A 1 180 ? 5.014 -20.105 -1.535 1.00 78.12 180 TYR A O 1
ATOM 1387 N N . TYR A 1 181 ? 5.864 -21.071 -3.368 1.00 77.50 181 TYR A N 1
ATOM 1388 C CA . TYR A 1 181 ? 7.150 -21.350 -2.748 1.00 77.50 181 TYR A CA 1
ATOM 1389 C C . TYR A 1 181 ? 7.929 -20.047 -2.547 1.00 77.50 181 TYR A C 1
ATOM 1391 O O . TYR A 1 181 ? 8.211 -19.344 -3.518 1.00 77.50 181 TYR A O 1
ATOM 1399 N N . ASN A 1 182 ? 8.261 -19.726 -1.295 1.00 82.19 182 ASN A N 1
ATOM 1400 C CA . ASN A 1 182 ? 9.100 -18.576 -0.985 1.00 82.19 182 ASN A CA 1
ATOM 1401 C C . ASN A 1 182 ? 10.560 -18.912 -1.314 1.00 82.19 182 ASN A C 1
ATOM 1403 O O . ASN A 1 182 ? 11.261 -19.550 -0.529 1.00 82.19 182 ASN A O 1
ATOM 1407 N N . ALA A 1 183 ? 11.004 -18.456 -2.477 1.00 79.50 183 ALA A N 1
ATOM 1408 C CA . ALA A 1 183 ? 12.349 -18.620 -2.992 1.00 79.50 183 ALA A CA 1
ATOM 1409 C C . ALA A 1 183 ? 13.315 -17.545 -2.472 1.00 79.50 183 ALA A C 1
ATOM 1411 O O . ALA A 1 183 ? 14.423 -17.452 -2.980 1.00 79.50 183 ALA A O 1
ATOM 1412 N N . VAL A 1 184 ? 12.965 -16.730 -1.468 1.00 80.88 184 VAL A N 1
ATOM 1413 C CA . VAL A 1 184 ? 13.841 -15.627 -1.027 1.00 80.88 184 VAL A CA 1
ATOM 1414 C C . VAL A 1 184 ? 15.242 -16.089 -0.618 1.00 80.88 184 VAL A C 1
ATOM 1416 O O . VAL A 1 184 ? 16.202 -15.362 -0.834 1.00 80.88 184 VAL A O 1
ATOM 1419 N N . ASN A 1 185 ? 15.396 -17.297 -0.068 1.00 78.75 185 ASN A N 1
ATOM 1420 C CA . ASN A 1 185 ? 16.708 -17.848 0.297 1.00 78.75 185 ASN A CA 1
ATOM 1421 C C . ASN A 1 185 ? 17.393 -18.613 -0.844 1.00 78.75 185 ASN A C 1
ATOM 1423 O O . ASN A 1 185 ? 18.607 -18.803 -0.791 1.00 78.75 185 ASN A O 1
ATOM 1427 N N . ASP A 1 186 ? 16.629 -19.014 -1.859 1.00 78.81 186 ASP A N 1
ATOM 1428 C CA . ASP A 1 186 ? 17.105 -19.819 -2.988 1.00 78.81 186 ASP A CA 1
ATOM 1429 C C . ASP A 1 186 ? 17.391 -18.971 -4.230 1.00 78.81 186 ASP A C 1
ATOM 1431 O O . ASP A 1 186 ? 18.172 -19.366 -5.095 1.00 78.81 186 ASP A O 1
ATOM 1435 N N . ALA A 1 187 ? 16.781 -17.789 -4.313 1.00 78.38 187 ALA A N 1
ATOM 1436 C CA . ALA A 1 187 ? 17.067 -16.797 -5.325 1.00 78.38 187 ALA A CA 1
ATOM 1437 C C . ALA A 1 187 ? 18.533 -16.376 -5.211 1.00 78.38 187 ALA A C 1
ATOM 1439 O O . ALA A 1 187 ? 19.042 -16.078 -4.123 1.00 78.38 187 ALA A O 1
ATOM 1440 N N . GLY A 1 188 ? 19.216 -16.340 -6.356 1.00 80.25 188 GLY A N 1
ATOM 1441 C CA . GLY A 1 188 ? 20.599 -15.895 -6.428 1.00 80.25 188 GLY A CA 1
ATOM 1442 C C . GLY A 1 188 ? 20.768 -14.508 -5.805 1.00 80.25 188 GLY A C 1
ATOM 1443 O O . GLY A 1 188 ? 19.883 -13.653 -5.888 1.00 80.25 188 GLY A O 1
ATOM 1444 N N . ALA A 1 189 ? 21.923 -14.266 -5.179 1.00 84.88 189 ALA A N 1
ATOM 1445 C CA . ALA A 1 189 ? 22.229 -12.965 -4.581 1.00 84.88 189 ALA A CA 1
ATOM 1446 C C . ALA A 1 189 ? 22.121 -11.814 -5.599 1.00 84.88 189 ALA A C 1
ATOM 1448 O O . ALA A 1 189 ? 21.714 -10.716 -5.234 1.00 84.88 189 ALA A O 1
ATOM 1449 N N . GLU A 1 190 ? 22.440 -12.093 -6.863 1.00 87.00 190 GLU A N 1
ATOM 1450 C CA . GLU A 1 190 ? 22.311 -11.163 -7.984 1.00 87.00 190 GLU A CA 1
ATOM 1451 C C . GLU A 1 190 ? 20.852 -10.811 -8.290 1.00 87.00 190 GLU A C 1
ATOM 1453 O O . GLU A 1 190 ? 20.509 -9.637 -8.234 1.00 87.00 190 GLU A O 1
ATOM 1458 N N . THR A 1 191 ? 19.970 -11.802 -8.469 1.00 87.69 191 THR A N 1
ATOM 1459 C CA . THR A 1 191 ? 18.531 -11.575 -8.696 1.00 87.69 191 THR A CA 1
ATOM 1460 C C . THR A 1 191 ? 17.903 -10.748 -7.579 1.00 87.69 191 THR A C 1
ATOM 1462 O O . THR A 1 191 ? 17.154 -9.814 -7.839 1.00 87.69 191 THR A O 1
ATOM 1465 N N . ARG A 1 192 ? 18.229 -11.050 -6.315 1.00 88.31 192 ARG A N 1
ATOM 1466 C CA . ARG A 1 192 ? 17.718 -10.259 -5.185 1.00 88.31 192 ARG A CA 1
ATOM 1467 C C . ARG A 1 192 ? 18.218 -8.823 -5.227 1.00 88.31 192 ARG A C 1
ATOM 1469 O O . ARG A 1 192 ? 17.427 -7.922 -4.998 1.00 88.31 192 ARG A O 1
ATOM 1476 N N . ARG A 1 193 ? 19.501 -8.611 -5.533 1.00 89.19 193 ARG A N 1
ATOM 1477 C CA . ARG A 1 193 ? 20.072 -7.268 -5.672 1.00 89.19 193 ARG A CA 1
ATOM 1478 C C . ARG A 1 193 ? 19.376 -6.488 -6.787 1.00 89.19 193 ARG A C 1
ATOM 1480 O O . ARG A 1 193 ? 18.959 -5.366 -6.538 1.00 89.19 193 ARG A O 1
ATOM 1487 N N . GLU A 1 194 ? 19.219 -7.082 -7.966 1.00 90.50 194 GLU A N 1
ATOM 1488 C CA . GLU A 1 194 ? 18.569 -6.439 -9.117 1.00 90.50 194 GLU A CA 1
ATOM 1489 C C . GLU A 1 194 ? 17.115 -6.071 -8.818 1.00 90.50 194 GLU A C 1
ATOM 1491 O O . GLU A 1 194 ? 16.694 -4.947 -9.083 1.00 90.50 194 GLU A O 1
ATOM 1496 N N . ILE A 1 195 ? 16.361 -6.982 -8.192 1.00 92.00 195 ILE A N 1
ATOM 1497 C CA . ILE A 1 195 ? 14.990 -6.698 -7.759 1.00 92.00 195 ILE A CA 1
ATOM 1498 C C . ILE A 1 195 ? 14.988 -5.571 -6.721 1.00 92.00 195 ILE A C 1
ATOM 1500 O O . ILE A 1 195 ? 14.214 -4.631 -6.859 1.00 92.00 195 ILE A O 1
ATOM 1504 N N . THR A 1 196 ? 15.862 -5.601 -5.711 1.00 91.88 196 THR A N 1
ATOM 1505 C CA . THR A 1 196 ? 15.947 -4.521 -4.714 1.00 91.88 196 THR A CA 1
ATOM 1506 C C . THR A 1 196 ? 16.282 -3.171 -5.353 1.00 91.88 196 THR A C 1
ATOM 1508 O O . THR A 1 196 ? 15.668 -2.167 -4.993 1.00 91.88 196 THR A O 1
ATOM 1511 N N . GLU A 1 197 ? 17.218 -3.121 -6.302 1.00 91.00 197 GLU A N 1
ATOM 1512 C CA . GLU A 1 197 ? 17.595 -1.897 -7.023 1.00 91.00 197 GLU A CA 1
ATOM 1513 C C . GLU A 1 197 ? 16.421 -1.351 -7.851 1.00 91.00 197 GLU A C 1
ATOM 1515 O O . GLU A 1 197 ? 16.089 -0.164 -7.747 1.00 91.00 197 GLU A O 1
ATOM 1520 N N . LEU A 1 198 ? 15.727 -2.223 -8.591 1.00 92.25 198 LEU A N 1
ATOM 1521 C CA . LEU A 1 198 ? 14.519 -1.874 -9.338 1.00 92.25 198 LEU A CA 1
ATOM 1522 C C . LEU A 1 198 ? 13.433 -1.310 -8.409 1.00 92.25 198 LEU A C 1
ATOM 1524 O O . LEU A 1 198 ? 12.908 -0.223 -8.657 1.00 92.25 198 LEU A O 1
ATOM 1528 N N . LEU A 1 199 ? 13.128 -2.004 -7.311 1.00 93.25 199 LEU A N 1
ATOM 1529 C CA . LEU A 1 199 ? 12.091 -1.591 -6.364 1.00 93.25 199 LEU A CA 1
ATOM 1530 C C . LEU A 1 199 ? 12.432 -0.274 -5.672 1.00 93.25 199 LEU A C 1
ATOM 1532 O O . LEU A 1 199 ? 11.560 0.583 -5.551 1.00 93.25 199 LEU A O 1
ATOM 1536 N N . SER A 1 200 ? 13.694 -0.083 -5.288 1.00 91.44 200 SER A N 1
ATOM 1537 C CA . SER A 1 200 ? 14.165 1.160 -4.666 1.00 91.44 200 SER A CA 1
ATOM 1538 C C . SER A 1 200 ? 14.009 2.350 -5.613 1.00 91.44 200 SER A C 1
ATOM 1540 O O . SER A 1 200 ? 13.556 3.415 -5.199 1.00 91.44 200 SER A O 1
ATOM 1542 N N . SER A 1 201 ? 14.303 2.166 -6.905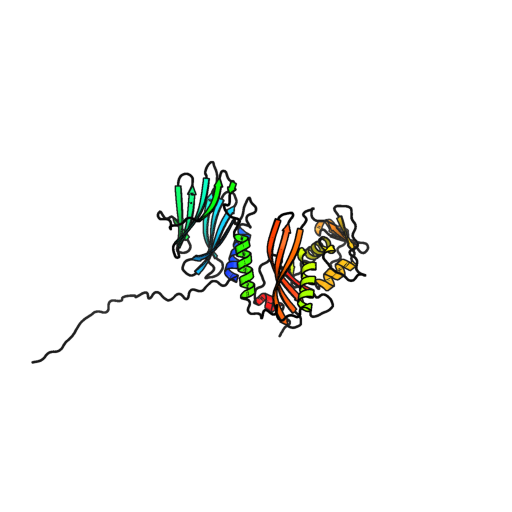 1.00 89.62 201 SER A N 1
ATOM 1543 C CA . SER A 1 201 ? 14.118 3.223 -7.910 1.00 89.62 201 SER A CA 1
ATOM 1544 C C . SER A 1 201 ? 12.651 3.606 -8.125 1.00 89.62 201 SER A C 1
ATOM 1546 O O . SER A 1 201 ? 12.329 4.769 -8.373 1.00 89.62 201 SER A O 1
ATOM 1548 N N . CYS A 1 202 ? 11.751 2.632 -7.979 1.00 91.31 202 CYS A N 1
ATOM 1549 C CA . CYS A 1 202 ? 10.319 2.803 -8.182 1.00 91.31 202 CYS A CA 1
ATOM 1550 C C . CYS A 1 202 ? 9.567 3.172 -6.900 1.00 91.31 202 CYS A C 1
ATOM 1552 O O . CYS A 1 202 ? 8.351 3.356 -6.962 1.00 91.31 202 CYS A O 1
ATOM 1554 N N . ALA A 1 203 ? 10.243 3.269 -5.751 1.00 89.50 203 ALA A N 1
ATOM 1555 C CA . ALA A 1 203 ? 9.567 3.228 -4.463 1.00 89.50 203 ALA A CA 1
ATOM 1556 C C . ALA A 1 203 ? 8.539 4.359 -4.293 1.00 89.50 203 ALA A C 1
ATOM 1558 O O . ALA A 1 203 ? 7.381 4.134 -3.948 1.00 89.50 203 ALA A O 1
ATOM 1559 N N . ASP A 1 204 ? 8.929 5.561 -4.708 1.00 88.81 204 ASP A N 1
ATOM 1560 C CA . ASP A 1 204 ? 8.105 6.766 -4.617 1.00 88.81 204 ASP A CA 1
ATOM 1561 C C . ASP A 1 204 ? 7.040 6.894 -5.724 1.00 88.81 204 ASP A C 1
ATOM 1563 O O . ASP A 1 204 ? 6.300 7.878 -5.767 1.00 88.81 204 ASP A O 1
ATOM 1567 N N . VAL A 1 205 ? 6.917 5.905 -6.621 1.00 89.81 205 VAL A N 1
ATOM 1568 C CA . VAL A 1 205 ? 5.760 5.806 -7.529 1.00 89.81 205 VAL A CA 1
ATOM 1569 C C . VAL A 1 205 ? 4.498 5.410 -6.758 1.00 89.81 205 VAL A C 1
ATOM 1571 O O . VAL A 1 205 ? 3.397 5.754 -7.187 1.00 89.81 205 VAL A O 1
ATOM 1574 N N . MET A 1 206 ? 4.654 4.767 -5.593 1.00 88.44 206 MET A N 1
ATOM 1575 C CA . MET A 1 206 ? 3.616 4.308 -4.661 1.00 88.44 206 MET A CA 1
ATOM 1576 C C . MET A 1 206 ? 2.675 3.234 -5.213 1.00 88.44 206 MET A C 1
ATOM 1578 O O . MET A 1 206 ? 2.426 2.232 -4.550 1.00 88.44 206 MET A O 1
ATOM 1582 N N . ARG A 1 207 ? 2.137 3.408 -6.421 1.00 92.81 207 ARG A N 1
ATOM 1583 C CA . ARG A 1 207 ? 1.196 2.470 -7.028 1.00 92.81 207 ARG A CA 1
ATOM 1584 C C . ARG A 1 207 ? 1.368 2.393 -8.536 1.00 92.81 207 ARG A C 1
ATOM 1586 O O . ARG A 1 207 ? 1.402 3.410 -9.220 1.00 92.81 207 ARG A O 1
ATOM 1593 N N . PHE A 1 208 ? 1.372 1.174 -9.059 1.00 95.06 208 PHE A N 1
ATOM 1594 C CA . PHE A 1 208 ? 1.323 0.902 -10.492 1.00 95.06 208 PHE A CA 1
ATOM 1595 C C . PHE A 1 208 ? 0.631 -0.438 -10.770 1.00 95.06 208 PHE A C 1
ATOM 1597 O O . PHE A 1 208 ? 0.737 -1.359 -9.957 1.00 95.06 208 PHE A O 1
ATOM 1604 N N . ASP A 1 209 ? -0.073 -0.542 -11.899 1.00 94.31 209 ASP A N 1
ATOM 1605 C CA . ASP A 1 209 ? -0.690 -1.770 -12.420 1.00 94.31 209 ASP A CA 1
ATOM 1606 C C . ASP A 1 209 ? -0.646 -1.754 -13.956 1.00 94.31 209 ASP A C 1
ATOM 1608 O O . ASP A 1 209 ? -1.320 -0.943 -14.592 1.00 94.31 209 ASP A O 1
ATOM 1612 N N . ALA A 1 210 ? 0.136 -2.651 -14.556 1.00 91.88 210 ALA A N 1
ATOM 1613 C CA . ALA A 1 210 ? 0.302 -2.742 -16.005 1.00 91.88 210 ALA A CA 1
ATOM 1614 C C . ALA A 1 210 ? -0.975 -3.181 -16.745 1.00 91.88 210 ALA A C 1
ATOM 1616 O O . ALA A 1 210 ? -1.114 -2.899 -17.935 1.00 91.88 210 ALA A O 1
ATOM 1617 N N . ASN A 1 211 ? -1.922 -3.844 -16.071 1.00 89.81 211 ASN A N 1
ATOM 1618 C CA . ASN A 1 211 ? -3.182 -4.275 -16.688 1.00 89.81 211 ASN A CA 1
ATOM 1619 C C . ASN A 1 211 ? -4.196 -3.130 -16.815 1.00 89.81 211 ASN A C 1
ATOM 1621 O O . ASN A 1 211 ? -5.097 -3.183 -17.654 1.00 89.81 211 ASN A O 1
ATOM 1625 N N . ALA A 1 212 ? -4.060 -2.100 -15.981 1.00 90.75 212 ALA A N 1
ATOM 1626 C CA . ALA A 1 212 ? -4.911 -0.917 -15.980 1.00 90.75 212 ALA A CA 1
ATOM 1627 C C . ALA A 1 212 ? -4.087 0.333 -15.622 1.00 90.75 212 ALA A C 1
ATOM 1629 O O . ALA A 1 212 ? -4.310 0.938 -14.569 1.00 90.75 212 ALA A O 1
ATOM 1630 N N . PRO A 1 213 ? -3.117 0.723 -16.471 1.00 90.12 213 PRO A N 1
ATOM 1631 C CA . PRO A 1 213 ? -2.152 1.739 -16.094 1.00 90.12 213 PRO A CA 1
ATOM 1632 C C . PRO A 1 213 ? -2.792 3.130 -16.104 1.00 90.12 213 PRO A C 1
ATOM 1634 O O . PRO A 1 213 ? -3.287 3.601 -17.131 1.00 90.12 213 PRO A O 1
ATOM 1637 N N . ASP A 1 214 ? -2.732 3.821 -14.965 1.00 91.75 214 ASP A N 1
ATOM 1638 C CA . ASP A 1 214 ? -2.957 5.266 -14.908 1.00 91.75 214 ASP A CA 1
ATOM 1639 C C . ASP A 1 214 ? -1.674 5.974 -15.347 1.00 91.75 214 ASP A C 1
ATOM 1641 O O . ASP A 1 214 ? -0.799 6.321 -14.550 1.00 91.75 214 ASP A O 1
ATOM 1645 N N . ILE A 1 215 ? -1.539 6.111 -16.663 1.00 89.50 215 ILE A N 1
ATOM 1646 C CA . ILE A 1 215 ? -0.333 6.647 -17.283 1.00 89.50 215 ILE A CA 1
ATOM 1647 C C . ILE A 1 215 ? -0.092 8.105 -16.873 1.00 89.50 215 ILE A C 1
ATOM 1649 O O . ILE A 1 215 ? 1.056 8.498 -16.681 1.00 89.50 215 ILE A O 1
ATOM 1653 N N . ASP A 1 216 ? -1.148 8.907 -16.711 1.00 87.31 216 ASP A N 1
ATOM 1654 C CA . ASP A 1 216 ? -1.007 10.310 -16.312 1.00 87.31 216 ASP A CA 1
ATOM 1655 C C . ASP A 1 216 ? -0.467 10.398 -14.870 1.00 87.31 216 ASP A C 1
ATOM 1657 O O . ASP A 1 216 ? 0.466 11.164 -14.611 1.00 87.31 216 ASP A O 1
ATOM 1661 N N . ALA A 1 217 ? -0.977 9.572 -13.946 1.00 87.94 217 ALA A N 1
ATOM 1662 C CA . ALA A 1 217 ? -0.451 9.489 -12.582 1.00 87.94 217 ALA A CA 1
ATOM 1663 C C . ALA A 1 217 ? 0.999 8.978 -12.546 1.00 87.94 217 ALA A C 1
ATOM 1665 O O . ALA A 1 217 ? 1.843 9.582 -11.881 1.00 87.94 217 ALA A O 1
ATOM 1666 N N . LEU A 1 218 ? 1.308 7.921 -13.305 1.00 90.69 218 LEU A N 1
ATOM 1667 C CA . LEU A 1 218 ? 2.661 7.370 -13.405 1.00 90.69 218 LEU A CA 1
ATOM 1668 C C . LEU A 1 218 ? 3.657 8.419 -13.911 1.00 90.69 218 LEU A C 1
ATOM 1670 O O . LEU A 1 218 ? 4.712 8.609 -13.310 1.00 90.69 218 LEU A O 1
ATOM 1674 N N . MET A 1 219 ? 3.308 9.131 -14.985 1.00 87.75 219 MET A N 1
ATOM 1675 C CA . MET A 1 219 ? 4.123 10.204 -15.556 1.00 87.75 219 MET A CA 1
ATOM 1676 C C . MET A 1 219 ? 4.436 11.278 -14.513 1.00 87.75 219 MET A C 1
ATOM 1678 O O . MET A 1 219 ? 5.592 11.675 -14.358 1.00 87.75 219 MET A O 1
ATOM 1682 N N . ILE A 1 220 ? 3.418 11.739 -13.778 1.00 85.06 220 ILE A N 1
ATOM 1683 C CA . ILE A 1 220 ? 3.587 12.730 -12.709 1.00 85.06 220 ILE A CA 1
ATOM 1684 C C . ILE A 1 220 ? 4.544 12.204 -11.638 1.00 85.06 220 ILE A C 1
ATOM 1686 O O . ILE A 1 220 ? 5.462 12.929 -11.251 1.00 85.06 220 ILE A O 1
ATOM 1690 N N . SER A 1 221 ? 4.366 10.963 -11.183 1.00 87.06 221 SER A N 1
ATOM 1691 C CA . SER A 1 221 ? 5.246 10.351 -10.186 1.00 87.06 221 SER A CA 1
ATOM 1692 C C . SER A 1 221 ? 6.689 10.271 -10.681 1.00 87.06 221 SER A C 1
ATOM 1694 O O . SER A 1 221 ? 7.566 10.831 -10.031 1.00 87.06 221 SER A O 1
ATOM 1696 N N . VAL A 1 222 ? 6.935 9.708 -11.871 1.00 89.44 222 VAL A N 1
ATOM 1697 C CA . VAL A 1 222 ? 8.283 9.591 -12.462 1.00 89.44 222 VAL A CA 1
ATOM 1698 C C . VAL A 1 222 ? 8.950 10.959 -12.628 1.00 89.44 222 VAL A C 1
ATOM 1700 O O . VAL A 1 222 ? 10.131 11.118 -12.328 1.00 89.44 222 VAL A O 1
ATOM 1703 N N . MET A 1 223 ? 8.210 11.984 -13.062 1.00 86.50 223 MET A N 1
ATOM 1704 C CA . MET A 1 223 ? 8.751 13.344 -13.161 1.00 86.50 223 MET A CA 1
ATOM 1705 C C . MET A 1 223 ? 9.095 13.943 -11.793 1.00 86.50 223 MET A C 1
ATOM 1707 O O . MET A 1 223 ? 10.064 14.695 -11.681 1.00 86.50 223 MET A O 1
ATOM 1711 N N . ASN A 1 224 ? 8.339 13.623 -10.744 1.00 81.50 224 ASN A N 1
ATOM 1712 C CA . ASN A 1 224 ? 8.625 14.091 -9.387 1.00 81.50 224 ASN A CA 1
ATOM 1713 C C . ASN A 1 224 ? 9.815 13.367 -8.749 1.00 81.50 224 ASN A C 1
ATOM 1715 O O . ASN A 1 224 ? 10.547 13.994 -7.989 1.00 81.50 224 ASN A O 1
ATOM 1719 N N . THR A 1 225 ? 10.024 12.095 -9.084 1.00 83.38 225 THR A N 1
ATOM 1720 C CA . THR A 1 225 ? 10.986 11.198 -8.424 1.00 83.38 225 THR A CA 1
ATOM 1721 C C . THR A 1 225 ? 12.137 10.793 -9.345 1.00 83.38 225 THR A C 1
ATOM 1723 O O . THR A 1 225 ? 12.853 9.833 -9.078 1.00 83.38 225 THR A O 1
ATOM 1726 N N . HIS A 1 226 ? 12.355 11.541 -10.431 1.00 84.38 226 HIS A N 1
ATOM 1727 C CA . HIS A 1 226 ? 13.347 11.245 -11.471 1.00 84.38 226 HIS A CA 1
ATOM 1728 C C . HIS A 1 226 ? 14.770 11.004 -10.934 1.00 84.38 226 HIS A C 1
ATOM 1730 O O . HIS A 1 226 ? 15.541 10.293 -11.569 1.00 84.38 226 HIS A O 1
ATOM 1736 N N . SER A 1 227 ? 15.124 11.570 -9.775 1.00 83.00 227 SER A N 1
ATOM 1737 C CA . SER A 1 227 ? 16.414 11.356 -9.106 1.00 83.00 227 SER A CA 1
ATOM 1738 C C . SER A 1 227 ? 16.626 9.938 -8.575 1.00 83.00 227 SER A C 1
ATOM 1740 O O . SER A 1 227 ? 17.766 9.564 -8.319 1.00 83.00 227 SER A O 1
ATOM 1742 N N . ASN A 1 228 ? 15.553 9.170 -8.389 1.00 84.19 228 ASN A N 1
ATOM 1743 C CA . ASN A 1 228 ? 15.603 7.829 -7.809 1.00 84.19 228 ASN A CA 1
ATOM 1744 C C . ASN A 1 228 ? 15.930 6.764 -8.861 1.00 84.19 228 ASN A C 1
ATOM 1746 O O . ASN A 1 228 ? 16.358 5.662 -8.522 1.00 84.19 228 ASN A O 1
ATOM 1750 N N . PHE A 1 229 ? 15.734 7.081 -10.142 1.00 84.75 229 PHE A N 1
ATOM 1751 C CA . PHE A 1 229 ? 15.959 6.137 -11.223 1.00 84.75 229 PHE A CA 1
ATOM 1752 C C . PHE A 1 229 ? 17.422 6.111 -11.646 1.00 84.75 229 PHE A C 1
ATOM 1754 O O . PHE A 1 229 ? 18.018 7.135 -11.986 1.00 84.75 229 PHE A O 1
ATOM 1761 N N . THR A 1 230 ? 17.975 4.903 -11.691 1.00 75.56 230 THR A N 1
ATOM 1762 C CA . THR A 1 230 ? 19.267 4.653 -12.326 1.00 75.56 230 THR A CA 1
ATOM 1763 C C . THR A 1 230 ? 19.022 4.365 -13.800 1.00 75.56 230 THR A C 1
ATOM 1765 O O . THR A 1 230 ? 18.284 3.449 -14.146 1.00 75.56 230 THR A O 1
ATOM 1768 N N . VAL A 1 231 ? 19.623 5.169 -14.671 1.00 78.38 231 VAL A N 1
ATOM 1769 C CA . VAL A 1 231 ? 19.484 5.065 -16.128 1.00 78.38 231 VAL A CA 1
ATOM 1770 C C . VAL A 1 231 ? 20.859 4.991 -16.790 1.00 78.38 231 VAL A C 1
ATOM 1772 O O . VAL A 1 231 ? 21.845 5.436 -16.188 1.00 78.38 231 VAL A O 1
ATOM 1775 N N . PRO A 1 232 ? 20.949 4.462 -18.025 1.00 79.00 232 PRO A N 1
ATOM 1776 C CA . PRO A 1 232 ? 22.175 4.510 -18.811 1.00 79.00 232 PRO A CA 1
ATOM 1777 C C . PRO A 1 232 ? 22.768 5.933 -18.858 1.00 79.00 232 PRO A C 1
ATOM 1779 O O . PRO A 1 232 ? 22.004 6.892 -18.986 1.00 79.00 232 PRO A O 1
ATOM 1782 N N . PRO A 1 233 ? 24.102 6.114 -18.770 1.00 70.38 233 PRO A N 1
ATOM 1783 C CA . PRO A 1 233 ? 24.739 7.435 -18.667 1.00 70.38 233 PRO A CA 1
ATOM 1784 C C . PRO A 1 233 ? 24.421 8.407 -19.815 1.00 70.38 233 PRO A C 1
ATOM 1786 O O . PRO A 1 233 ? 24.584 9.627 -19.670 1.00 70.38 233 PRO A O 1
ATOM 1789 N N . GLU A 1 234 ? 24.020 7.870 -20.967 1.00 75.62 234 GLU A N 1
ATOM 1790 C CA . GLU A 1 234 ? 23.596 8.617 -22.149 1.00 75.62 234 GLU A CA 1
ATOM 1791 C C . GLU A 1 234 ? 22.245 9.309 -21.925 1.00 75.62 234 GLU A C 1
ATOM 1793 O O . GLU A 1 234 ? 22.030 10.421 -22.413 1.00 75.62 234 GLU A O 1
ATOM 1798 N N . ILE A 1 235 ? 21.373 8.693 -21.126 1.00 77.06 235 ILE A N 1
ATOM 1799 C CA . ILE A 1 235 ? 20.040 9.178 -20.795 1.00 77.06 235 ILE A CA 1
ATOM 1800 C C . ILE A 1 235 ? 20.146 10.010 -19.521 1.00 77.06 235 ILE A C 1
ATOM 1802 O O . ILE A 1 235 ? 20.383 9.506 -18.429 1.00 77.06 235 ILE A O 1
ATOM 1806 N N . LYS A 1 236 ? 19.970 11.325 -19.638 1.00 68.88 236 LYS A N 1
ATOM 1807 C CA . LYS A 1 236 ? 20.052 12.227 -18.482 1.00 68.88 236 LYS A CA 1
ATOM 1808 C C . LYS A 1 236 ? 18.701 12.833 -18.187 1.00 68.88 236 LYS A C 1
ATOM 1810 O O . LYS A 1 236 ? 18.118 13.461 -19.075 1.00 68.88 236 LYS A O 1
ATOM 1815 N N . ALA A 1 237 ? 18.276 12.763 -16.927 1.00 67.44 237 ALA A N 1
ATOM 1816 C CA . ALA A 1 237 ? 17.259 13.654 -16.388 1.00 67.44 237 ALA A CA 1
ATOM 1817 C C . ALA A 1 237 ? 17.817 15.090 -16.414 1.00 67.44 237 ALA A C 1
ATOM 1819 O O . ALA A 1 237 ? 18.445 15.563 -15.472 1.00 67.44 237 ALA A O 1
ATOM 1820 N N . GLN A 1 238 ? 17.691 15.774 -17.554 1.00 71.00 238 GLN A N 1
ATOM 1821 C CA . GLN A 1 238 ? 18.051 17.185 -17.654 1.00 71.00 238 GLN A CA 1
ATOM 1822 C C . GLN A 1 238 ? 16.973 17.997 -16.946 1.00 71.00 238 GLN A C 1
ATOM 1824 O O . GLN A 1 238 ? 15.878 18.162 -17.487 1.00 71.00 238 GLN A O 1
ATOM 1829 N N . THR A 1 239 ? 17.286 18.501 -15.757 1.00 67.75 239 THR A N 1
ATOM 1830 C CA . THR A 1 239 ? 16.359 19.289 -14.949 1.00 67.75 239 THR A CA 1
ATOM 1831 C C . THR A 1 239 ? 16.524 20.786 -15.194 1.00 67.75 239 THR A C 1
ATOM 1833 O O . THR A 1 239 ? 17.615 21.288 -15.470 1.00 67.75 239 THR A O 1
ATOM 1836 N N . LEU A 1 240 ? 15.414 21.519 -15.108 1.00 66.38 240 LEU A N 1
ATOM 1837 C CA . LEU A 1 240 ? 15.424 22.975 -14.967 1.00 66.38 240 LEU A CA 1
ATOM 1838 C C . LEU A 1 240 ? 15.071 23.314 -13.517 1.00 66.38 240 LEU A C 1
ATOM 1840 O O . LEU A 1 240 ? 13.953 23.048 -13.070 1.00 66.38 240 LEU A O 1
ATOM 1844 N N . ASP A 1 241 ? 16.014 23.918 -12.796 1.00 58.03 241 ASP A N 1
ATOM 1845 C CA . ASP A 1 241 ? 15.775 24.451 -11.457 1.00 58.03 241 ASP A CA 1
ATOM 1846 C C . ASP A 1 241 ? 15.342 25.918 -11.527 1.00 58.03 241 ASP A C 1
ATOM 1848 O O . ASP A 1 241 ? 15.934 26.713 -12.258 1.00 58.03 241 ASP A O 1
ATOM 1852 N N . GLY A 1 242 ? 14.313 26.293 -10.754 1.00 54.28 242 GLY A N 1
ATOM 1853 C CA . GLY A 1 242 ? 13.978 27.712 -10.568 1.00 54.28 242 GLY A CA 1
ATOM 1854 C C . GLY A 1 242 ? 12.507 28.115 -10.427 1.00 54.28 242 GLY A C 1
ATOM 1855 O O . GLY A 1 242 ? 12.216 29.299 -10.579 1.00 54.28 242 GLY A O 1
ATOM 1856 N N . GLY A 1 243 ? 11.559 27.216 -10.135 1.00 65.94 243 GLY A N 1
ATOM 1857 C CA . GLY A 1 243 ? 10.169 27.638 -9.912 1.00 65.94 243 GLY A CA 1
ATOM 1858 C C . GLY A 1 243 ? 9.163 26.517 -9.645 1.00 65.94 243 GLY A C 1
ATOM 1859 O O . GLY A 1 243 ? 9.530 25.370 -9.411 1.00 65.94 243 GLY A O 1
ATOM 1860 N N . ALA A 1 244 ? 7.872 26.867 -9.705 1.00 71.00 244 ALA A N 1
ATOM 1861 C CA . ALA A 1 244 ? 6.736 25.952 -9.507 1.00 71.00 244 ALA A CA 1
ATOM 1862 C C . ALA A 1 244 ? 6.516 24.951 -10.665 1.00 71.00 244 ALA A C 1
ATOM 1864 O O . ALA A 1 244 ? 5.642 24.086 -10.585 1.00 71.00 244 ALA A O 1
ATOM 1865 N N . VAL A 1 245 ? 7.290 25.079 -11.745 1.00 76.12 245 VAL A N 1
ATOM 1866 C CA . VAL A 1 245 ? 7.269 24.202 -12.919 1.00 76.12 245 VAL A CA 1
ATOM 1867 C C . VAL A 1 245 ? 8.636 23.538 -13.036 1.00 76.12 245 VAL A C 1
ATOM 1869 O O . VAL A 1 245 ? 9.655 24.228 -13.042 1.00 76.12 245 VAL A O 1
ATOM 1872 N N . GLY A 1 246 ? 8.652 22.208 -13.090 1.00 79.81 246 GLY A N 1
ATOM 1873 C CA . GLY A 1 246 ? 9.833 21.410 -13.400 1.00 79.81 246 GLY A CA 1
ATOM 1874 C C . GLY A 1 246 ? 9.862 21.008 -14.871 1.00 79.81 246 GLY A C 1
ATOM 1875 O O . GLY A 1 246 ? 8.848 21.091 -15.569 1.00 79.81 246 GLY A O 1
ATOM 1876 N N . ALA A 1 247 ? 11.029 20.566 -15.335 1.00 83.75 247 ALA A N 1
ATOM 1877 C CA . ALA A 1 247 ? 11.177 19.945 -16.643 1.00 83.75 247 ALA A CA 1
ATOM 1878 C C . ALA A 1 247 ? 12.128 18.749 -16.566 1.00 83.75 247 ALA A C 1
ATOM 1880 O O . ALA A 1 247 ? 13.114 18.819 -15.836 1.00 83.75 247 ALA A O 1
ATOM 1881 N N . VAL A 1 248 ? 11.837 17.698 -17.331 1.00 86.62 248 VAL A N 1
ATOM 1882 C CA . VAL A 1 248 ? 12.677 16.501 -17.504 1.00 86.62 248 VAL A CA 1
ATOM 1883 C C . VAL A 1 248 ? 12.776 16.196 -19.002 1.00 86.62 248 VAL A C 1
ATOM 1885 O O . VAL A 1 248 ? 11.863 16.514 -19.766 1.00 86.62 248 VAL A O 1
ATOM 1888 N N . SER A 1 249 ? 13.896 15.637 -19.462 1.00 89.25 249 SER A N 1
ATOM 1889 C CA . SER A 1 249 ? 14.063 15.250 -20.869 1.00 89.25 249 SER A CA 1
ATOM 1890 C C . SER A 1 249 ? 13.037 14.186 -21.279 1.00 89.25 249 SER A C 1
ATOM 1892 O O . SER A 1 249 ? 12.717 13.285 -20.505 1.00 89.25 249 SER A O 1
ATOM 1894 N N . ALA A 1 250 ? 12.516 14.293 -22.505 1.00 89.12 250 ALA A N 1
ATOM 1895 C CA . ALA A 1 250 ? 11.550 13.327 -23.027 1.00 89.12 250 ALA A CA 1
ATOM 1896 C C . ALA A 1 250 ? 12.154 11.925 -23.134 1.00 89.12 250 ALA A C 1
ATOM 1898 O O . ALA A 1 250 ? 11.540 10.974 -22.685 1.00 89.12 250 ALA A O 1
ATOM 1899 N N . GLU A 1 251 ? 13.397 11.825 -23.604 1.00 89.88 251 GLU A N 1
ATOM 1900 C CA . GLU A 1 251 ? 14.132 10.560 -23.709 1.00 89.88 251 GLU A CA 1
ATOM 1901 C C . GLU A 1 251 ? 14.237 9.810 -22.373 1.00 89.88 251 GLU A C 1
ATOM 1903 O O . GLU A 1 251 ? 14.047 8.599 -22.338 1.00 89.88 251 GLU A O 1
ATOM 1908 N N . PHE A 1 252 ? 14.480 10.519 -21.264 1.00 89.94 252 PHE A N 1
ATOM 1909 C CA . PHE A 1 252 ? 14.506 9.905 -19.935 1.00 89.94 252 PHE A CA 1
ATOM 1910 C C . PHE A 1 252 ? 13.138 9.354 -19.543 1.00 89.94 252 PHE A C 1
ATOM 1912 O O . PHE A 1 252 ? 13.032 8.210 -19.110 1.00 89.94 252 PHE A O 1
ATOM 1919 N N . ILE A 1 253 ? 12.090 10.161 -19.702 1.00 89.44 253 ILE A N 1
ATOM 1920 C CA . ILE A 1 253 ? 10.735 9.750 -19.334 1.00 89.44 253 ILE A CA 1
ATOM 1921 C C . ILE A 1 253 ? 10.280 8.579 -20.202 1.00 89.44 253 ILE A C 1
ATOM 1923 O O . ILE A 1 253 ? 9.795 7.584 -19.674 1.00 89.44 253 ILE A O 1
ATOM 1927 N N . ASP A 1 254 ? 10.493 8.664 -21.510 1.00 89.50 254 ASP A N 1
ATOM 1928 C CA . ASP A 1 254 ? 10.102 7.622 -22.449 1.00 89.50 254 ASP A CA 1
ATOM 1929 C C . ASP A 1 254 ? 10.854 6.311 -22.161 1.00 89.50 254 ASP A C 1
ATOM 1931 O O . ASP A 1 254 ? 10.248 5.241 -22.223 1.00 89.50 254 ASP A O 1
ATOM 1935 N N . TYR A 1 255 ? 12.130 6.388 -21.758 1.00 90.50 255 TYR A N 1
ATOM 1936 C CA . TYR A 1 255 ? 12.895 5.228 -21.300 1.00 90.50 255 TYR A CA 1
ATOM 1937 C C . TYR A 1 255 ? 12.309 4.616 -20.028 1.00 90.50 255 TYR A C 1
ATOM 1939 O O . TYR A 1 255 ? 12.074 3.417 -19.999 1.00 90.50 255 TYR A O 1
ATOM 1947 N N . ILE A 1 256 ? 12.027 5.398 -18.983 1.00 91.81 256 ILE A N 1
ATOM 1948 C CA . ILE A 1 256 ? 11.469 4.842 -17.740 1.00 91.81 256 ILE A CA 1
ATOM 1949 C C . ILE A 1 256 ? 10.085 4.233 -17.989 1.00 91.81 256 ILE A C 1
ATOM 1951 O O . ILE A 1 256 ? 9.833 3.083 -17.634 1.00 91.81 256 ILE A O 1
ATOM 1955 N N . ILE A 1 257 ? 9.191 4.962 -18.654 1.00 92.44 257 ILE A N 1
ATOM 1956 C CA . ILE A 1 257 ? 7.828 4.493 -18.921 1.00 92.44 257 ILE A CA 1
ATOM 1957 C C . ILE A 1 257 ? 7.839 3.242 -19.811 1.00 92.44 257 ILE A C 1
ATOM 1959 O O . ILE A 1 257 ? 7.105 2.296 -19.527 1.00 92.44 257 ILE A O 1
ATOM 1963 N N . GLY A 1 258 ? 8.690 3.206 -20.838 1.00 90.69 258 GLY A N 1
ATOM 1964 C CA . GLY A 1 258 ? 8.806 2.076 -21.758 1.00 90.69 258 GLY A CA 1
ATOM 1965 C C . GLY A 1 258 ? 9.547 0.874 -21.178 1.00 90.69 258 GLY A C 1
ATOM 1966 O O . GLY A 1 258 ? 9.058 -0.250 -21.266 1.00 90.69 258 GLY A O 1
ATOM 1967 N N . ASN A 1 259 ? 10.714 1.092 -20.577 1.00 89.81 259 ASN A N 1
ATOM 1968 C CA . ASN A 1 259 ? 11.612 0.014 -20.167 1.00 89.81 259 ASN A CA 1
ATOM 1969 C C . ASN A 1 259 ? 11.350 -0.479 -18.750 1.00 89.81 259 ASN A C 1
ATOM 1971 O O . ASN A 1 259 ? 11.446 -1.680 -18.540 1.00 89.81 259 ASN A O 1
ATOM 1975 N N . VAL A 1 260 ? 11.015 0.407 -17.807 1.00 91.94 260 VAL A N 1
ATOM 1976 C CA . VAL A 1 260 ? 10.757 0.024 -16.407 1.00 91.94 260 VAL A CA 1
ATOM 1977 C C . VAL A 1 260 ? 9.297 -0.382 -16.224 1.00 91.94 260 VAL A C 1
ATOM 1979 O O . VAL A 1 260 ? 9.015 -1.371 -15.556 1.00 91.94 260 VAL A O 1
ATOM 1982 N N . PHE A 1 261 ? 8.361 0.338 -16.849 1.00 93.38 261 PHE A N 1
ATOM 1983 C CA . PHE A 1 261 ? 6.920 0.113 -16.663 1.00 93.38 261 PHE A CA 1
ATOM 1984 C C . PHE A 1 261 ? 6.218 -0.552 -17.858 1.00 93.38 261 PHE A C 1
ATOM 1986 O O . PHE A 1 261 ? 5.015 -0.803 -17.792 1.00 93.38 261 PHE A O 1
ATOM 1993 N N . GLY A 1 262 ? 6.924 -0.838 -18.960 1.00 90.69 262 GLY A N 1
ATOM 1994 C CA . GLY A 1 262 ? 6.347 -1.532 -20.122 1.00 90.69 262 GLY A CA 1
ATOM 1995 C C . GLY A 1 262 ? 5.220 -0.764 -20.827 1.00 90.69 262 GLY A C 1
ATOM 1996 O O . GLY A 1 262 ? 4.410 -1.358 -21.537 1.00 90.69 262 GLY A O 1
ATOM 1997 N N . CYS A 1 263 ? 5.128 0.545 -20.609 1.00 91.38 263 CYS A N 1
ATOM 1998 C CA . CYS A 1 263 ? 4.030 1.389 -21.058 1.00 91.38 263 CYS A CA 1
ATOM 1999 C C . CYS A 1 263 ? 4.443 2.276 -22.239 1.00 91.38 263 CYS A C 1
ATOM 2001 O O . CYS A 1 263 ? 5.613 2.582 -22.446 1.00 91.38 263 CYS A O 1
ATOM 2003 N N . THR A 1 264 ? 3.465 2.752 -23.012 1.00 90.00 264 THR A N 1
ATOM 2004 C CA . THR A 1 264 ? 3.721 3.791 -24.021 1.00 90.00 264 THR A CA 1
ATOM 2005 C C . THR A 1 264 ? 3.470 5.172 -23.407 1.00 90.00 264 THR A C 1
ATOM 2007 O O . THR A 1 264 ? 2.341 5.431 -22.981 1.00 90.00 264 THR A O 1
ATOM 2010 N N . PRO A 1 265 ? 4.473 6.068 -23.354 1.00 84.56 265 PRO A N 1
ATOM 2011 C CA . PRO A 1 265 ? 4.308 7.401 -22.785 1.00 84.56 265 PRO A CA 1
ATOM 2012 C C . PRO A 1 265 ? 3.343 8.250 -23.634 1.00 84.56 265 PRO A C 1
ATOM 2014 O O . PRO A 1 265 ? 3.432 8.256 -24.868 1.00 84.56 265 PRO A O 1
ATOM 2017 N N . PRO A 1 266 ? 2.415 8.999 -23.014 1.00 82.44 266 PRO A N 1
ATOM 2018 C CA . PRO A 1 266 ? 1.542 9.911 -23.718 1.00 82.44 266 PRO A CA 1
ATOM 2019 C C . PRO A 1 266 ? 2.275 11.241 -23.896 1.00 82.44 266 PRO A C 1
ATOM 2021 O O . PRO A 1 266 ? 2.880 11.771 -22.965 1.00 82.44 266 PRO A O 1
ATOM 2024 N N . THR A 1 267 ? 2.168 11.833 -25.083 1.00 83.00 267 THR A N 1
ATOM 2025 C CA . THR A 1 267 ? 2.800 13.119 -25.415 1.00 83.00 267 THR A CA 1
ATOM 2026 C C . THR A 1 267 ? 1.747 14.223 -25.573 1.00 83.00 267 THR A C 1
ATOM 2028 O O . THR A 1 267 ? 1.438 14.639 -26.693 1.00 83.00 267 THR A O 1
ATOM 2031 N N . PRO A 1 268 ? 1.136 14.710 -24.471 1.00 80.00 268 PRO A N 1
ATOM 2032 C CA . PRO A 1 268 ? 0.107 15.737 -24.553 1.00 80.00 268 PRO A CA 1
ATOM 2033 C C . PRO A 1 268 ? 0.687 17.080 -25.008 1.00 80.00 268 PRO A C 1
ATOM 2035 O O . PRO A 1 268 ? 1.818 17.453 -24.674 1.00 80.00 268 PRO A O 1
ATOM 2038 N N . LEU A 1 269 ? -0.126 17.820 -25.763 1.00 78.19 269 LEU A N 1
ATOM 2039 C CA . LEU A 1 269 ? 0.240 19.116 -26.328 1.00 78.19 269 LEU A CA 1
ATOM 2040 C C . LEU A 1 269 ? 0.464 20.182 -25.230 1.00 78.19 269 LEU A C 1
ATOM 2042 O O . LEU A 1 269 ? -0.110 20.084 -24.140 1.00 78.19 269 LEU A O 1
ATOM 2046 N N . PRO A 1 270 ? 1.245 21.252 -25.500 1.00 72.44 270 PRO A N 1
ATOM 2047 C CA . PRO A 1 270 ? 1.623 22.259 -24.497 1.00 72.44 270 PRO A CA 1
ATOM 2048 C C . PRO A 1 270 ? 0.458 22.921 -23.744 1.00 72.44 270 PRO A C 1
ATOM 2050 O O . PRO A 1 270 ? 0.607 23.345 -22.600 1.00 72.44 270 PRO A O 1
ATOM 2053 N N . ASN A 1 271 ? -0.711 23.011 -24.376 1.00 74.06 271 ASN A N 1
ATOM 2054 C CA . ASN A 1 271 ? -1.923 23.620 -23.831 1.00 74.06 271 ASN A CA 1
ATOM 2055 C C . ASN A 1 271 ? -2.664 22.747 -22.795 1.00 74.06 271 ASN A C 1
ATOM 2057 O O . ASN A 1 271 ? -3.616 23.230 -22.181 1.00 74.06 271 ASN A O 1
ATOM 2061 N N . GLU A 1 272 ? -2.246 21.499 -22.565 1.00 72.69 272 GLU A N 1
ATOM 2062 C CA . GLU A 1 272 ? -2.921 20.569 -21.643 1.00 72.69 272 GLU A CA 1
ATOM 2063 C C . GLU A 1 272 ? -2.405 20.620 -20.187 1.00 72.69 272 GLU A C 1
ATOM 2065 O O . GLU A 1 272 ? -3.005 19.993 -19.307 1.00 72.69 272 GLU A O 1
ATOM 2070 N N . LEU A 1 273 ? -1.383 21.446 -19.898 1.00 74.44 273 LEU A N 1
ATOM 2071 C CA . LEU A 1 273 ? -0.711 21.560 -18.587 1.00 74.44 273 LEU A CA 1
ATOM 2072 C C . LEU A 1 273 ? -1.681 21.738 -17.404 1.00 74.44 273 LEU A C 1
ATOM 2074 O O . LEU A 1 273 ? -1.456 21.206 -16.322 1.00 74.44 273 LEU A O 1
ATOM 2078 N N . ALA A 1 274 ? -2.777 22.479 -17.590 1.00 67.00 274 ALA A N 1
ATOM 2079 C CA . ALA A 1 274 ? -3.715 22.777 -16.507 1.00 67.00 274 ALA A CA 1
ATOM 2080 C C . ALA A 1 274 ? -4.622 21.595 -16.121 1.00 67.00 274 ALA A C 1
ATOM 2082 O O . ALA A 1 274 ? -5.061 21.532 -14.976 1.00 67.00 274 ALA A O 1
ATOM 2083 N N . ARG A 1 275 ? -4.928 20.686 -17.061 1.00 71.38 275 ARG A N 1
ATOM 2084 C CA . ARG A 1 275 ? -5.831 19.546 -16.809 1.00 71.38 275 ARG A CA 1
ATOM 2085 C C . ARG A 1 275 ? -5.076 18.297 -16.382 1.00 71.38 275 ARG A C 1
ATOM 2087 O O . ARG A 1 275 ? -5.562 17.586 -15.516 1.00 71.38 275 ARG A O 1
ATOM 2094 N N . ARG A 1 276 ? -3.908 18.058 -16.985 1.00 77.19 276 ARG A N 1
ATOM 2095 C CA . ARG A 1 276 ? -3.088 16.866 -16.725 1.00 77.19 276 ARG A CA 1
ATOM 2096 C C . ARG A 1 276 ? -1.921 17.117 -15.780 1.00 77.19 276 ARG A C 1
ATOM 2098 O O . ARG A 1 276 ? -1.265 16.181 -15.363 1.00 77.19 276 ARG A O 1
ATOM 2105 N N . GLY A 1 277 ? -1.612 18.373 -15.464 1.00 80.44 277 GLY A N 1
ATOM 2106 C CA . GLY A 1 277 ? -0.455 18.717 -14.636 1.00 80.44 277 GLY A CA 1
ATOM 2107 C C . GLY A 1 277 ? 0.894 18.630 -15.360 1.00 80.44 277 GLY A C 1
ATOM 2108 O O . GLY A 1 277 ? 1.895 19.033 -14.767 1.00 80.44 277 GLY A O 1
ATOM 2109 N N . PHE A 1 278 ? 0.931 18.177 -16.623 1.00 85.75 278 PHE A N 1
ATOM 2110 C CA . PHE A 1 278 ? 2.137 18.095 -17.454 1.00 85.75 278 PHE A CA 1
ATOM 2111 C C . PHE A 1 278 ? 1.876 18.289 -18.965 1.00 85.75 278 PHE A C 1
ATOM 2113 O O . PHE A 1 278 ? 0.731 18.233 -19.415 1.00 85.75 278 PHE A O 1
ATOM 2120 N N . CYS A 1 279 ? 2.931 18.543 -19.750 1.00 87.00 279 CYS A N 1
ATOM 2121 C CA . CYS A 1 279 ? 2.923 18.582 -21.222 1.00 87.00 279 CYS A CA 1
ATOM 2122 C C . CYS A 1 279 ? 4.308 18.279 -21.823 1.00 87.00 279 CYS A C 1
ATOM 2124 O O . CYS A 1 279 ? 5.304 18.376 -21.113 1.00 87.00 279 CYS A O 1
ATOM 2126 N N . CYS A 1 280 ? 4.394 17.946 -23.118 1.00 86.62 280 CYS A N 1
ATOM 2127 C CA . CYS A 1 280 ? 5.672 17.756 -23.819 1.00 86.62 280 CYS A CA 1
ATOM 2128 C C . CYS A 1 280 ? 5.917 18.867 -24.854 1.00 86.62 280 CYS A C 1
ATOM 2130 O O . CYS A 1 280 ? 5.066 19.156 -25.698 1.00 86.62 280 CYS A O 1
ATOM 2132 N N . TYR A 1 281 ? 7.087 19.508 -24.798 1.00 85.75 281 TYR A N 1
ATOM 2133 C CA . TYR A 1 281 ? 7.502 20.531 -25.756 1.00 85.75 281 TYR A CA 1
ATOM 2134 C C . TYR A 1 281 ? 9.024 20.563 -25.912 1.00 85.75 281 TYR A C 1
ATOM 2136 O O . TYR A 1 281 ? 9.760 20.512 -24.931 1.00 85.75 281 TYR A O 1
ATOM 2144 N N . ASN A 1 282 ? 9.508 20.692 -27.151 1.00 87.00 282 ASN A N 1
ATOM 2145 C CA . ASN A 1 282 ? 10.936 20.848 -27.459 1.00 87.00 282 ASN A CA 1
ATOM 2146 C C . ASN A 1 282 ? 11.840 19.785 -26.788 1.00 87.00 282 ASN A C 1
ATOM 2148 O O . ASN A 1 282 ? 12.860 20.111 -26.178 1.00 87.00 282 ASN A O 1
ATOM 2152 N N . GLY A 1 283 ? 11.424 18.514 -26.855 1.00 86.56 283 GLY A N 1
ATOM 2153 C CA . GLY A 1 283 ? 12.173 17.382 -26.297 1.00 86.56 283 GLY A CA 1
ATOM 2154 C C . GLY A 1 283 ? 12.175 17.293 -24.766 1.00 86.56 283 GLY A C 1
ATOM 2155 O O . GLY A 1 283 ? 13.024 16.602 -24.204 1.00 86.56 283 GLY A O 1
ATOM 2156 N N . ARG A 1 284 ? 11.266 17.994 -24.074 1.00 86.81 284 ARG A N 1
ATOM 2157 C CA . ARG A 1 284 ? 11.135 17.955 -22.611 1.00 86.81 284 ARG A CA 1
ATOM 2158 C C . ARG A 1 284 ? 9.681 17.831 -22.174 1.00 86.81 284 ARG A C 1
ATOM 2160 O O . ARG A 1 284 ? 8.809 18.487 -22.745 1.00 86.81 284 ARG A O 1
ATOM 2167 N N . TYR A 1 285 ? 9.449 17.059 -21.119 1.00 87.62 285 TYR A N 1
ATOM 2168 C CA . TYR A 1 285 ? 8.209 17.122 -20.359 1.00 87.62 285 TYR A CA 1
ATOM 2169 C C . TYR A 1 285 ? 8.301 18.240 -19.328 1.00 87.62 285 TYR A C 1
ATOM 2171 O O . TYR A 1 285 ? 9.269 18.322 -18.576 1.00 87.62 285 TYR A O 1
ATOM 2179 N N . TYR A 1 286 ? 7.292 19.099 -19.296 1.00 85.06 286 TYR A N 1
ATOM 2180 C CA . TYR A 1 286 ? 7.102 20.145 -18.301 1.00 85.06 286 TYR A CA 1
ATOM 2181 C C . TYR A 1 286 ? 5.978 19.728 -17.369 1.00 85.06 286 TYR A C 1
ATOM 2183 O O . TYR A 1 286 ? 4.943 19.270 -17.844 1.00 85.06 286 TYR A O 1
ATOM 2191 N N . TYR A 1 287 ? 6.144 19.924 -16.065 1.00 82.44 287 TYR A N 1
ATOM 2192 C CA . TYR A 1 287 ? 5.148 19.517 -15.076 1.00 82.44 287 TYR A CA 1
ATOM 2193 C C . TYR A 1 287 ? 5.058 20.501 -13.917 1.00 82.44 287 TYR A C 1
ATOM 2195 O O . TYR A 1 287 ? 6.024 21.185 -13.564 1.00 82.44 287 TYR A O 1
ATOM 2203 N N . LYS A 1 288 ? 3.875 20.583 -13.309 1.00 78.88 288 LYS A N 1
ATOM 2204 C CA . LYS A 1 288 ? 3.671 21.351 -12.082 1.00 78.88 288 LYS A CA 1
ATOM 2205 C C . LYS A 1 288 ? 4.171 20.523 -10.902 1.00 78.88 288 LYS A C 1
ATOM 2207 O O . LYS A 1 288 ? 3.610 19.468 -10.619 1.00 78.88 288 LYS A O 1
ATOM 2212 N N . LYS A 1 289 ? 5.187 21.020 -10.194 1.00 73.31 289 LYS A N 1
ATOM 2213 C CA . LYS A 1 289 ? 5.687 20.351 -8.987 1.00 73.31 289 LYS A CA 1
ATOM 2214 C C . LYS A 1 289 ? 4.569 20.356 -7.924 1.00 73.31 289 LYS A C 1
ATOM 2216 O O . LYS A 1 289 ? 4.029 21.436 -7.646 1.00 73.31 289 LYS A O 1
ATOM 2221 N N . PRO A 1 290 ? 4.175 19.204 -7.350 1.00 64.94 290 PRO A N 1
ATOM 2222 C CA . PRO A 1 290 ? 3.336 19.194 -6.160 1.00 64.94 290 PRO A CA 1
ATOM 2223 C C . PRO A 1 290 ? 4.088 19.902 -5.019 1.00 64.94 290 PRO A C 1
ATOM 2225 O O . PRO A 1 290 ? 5.314 19.975 -5.020 1.00 64.94 290 PRO A O 1
ATOM 2228 N N . TYR A 1 291 ? 3.343 20.528 -4.107 1.00 56.28 291 TYR A N 1
ATOM 2229 C CA . TYR A 1 291 ? 3.866 21.371 -3.022 1.00 56.28 291 TYR A CA 1
ATOM 2230 C C . TYR A 1 291 ? 5.025 20.722 -2.230 1.00 56.28 291 TYR A C 1
ATOM 2232 O O . TYR A 1 291 ? 5.091 19.502 -2.153 1.00 56.28 291 TYR A O 1
ATOM 2240 N N . ASN A 1 292 ? 5.883 21.551 -1.605 1.00 55.50 292 ASN A N 1
ATOM 2241 C CA . ASN A 1 292 ? 7.110 21.216 -0.841 1.00 55.50 292 ASN A CA 1
ATOM 2242 C C . ASN A 1 292 ? 6.910 20.287 0.386 1.00 55.50 292 ASN A C 1
ATOM 2244 O O . ASN A 1 292 ? 7.333 20.626 1.493 1.00 55.50 292 ASN A O 1
ATOM 2248 N N . VAL A 1 293 ? 6.266 19.135 0.239 1.00 56.75 293 VAL A N 1
ATOM 2249 C CA . VAL A 1 293 ? 6.291 18.082 1.253 1.00 56.75 293 VAL A CA 1
ATOM 2250 C C . VAL A 1 293 ? 7.352 17.080 0.808 1.00 56.75 293 VAL A C 1
ATOM 2252 O O . VAL A 1 293 ? 7.125 16.393 -0.185 1.00 56.75 293 VAL A O 1
ATOM 2255 N N . PRO A 1 294 ? 8.521 17.019 1.472 1.00 66.38 294 PRO A N 1
ATOM 2256 C CA . PRO A 1 294 ? 9.477 15.958 1.205 1.00 66.38 294 PRO A CA 1
ATOM 2257 C C . PRO A 1 294 ? 8.840 14.631 1.628 1.00 66.38 294 PRO A C 1
ATOM 2259 O O . PRO A 1 294 ? 8.434 14.474 2.785 1.00 66.38 294 PRO A O 1
ATOM 2262 N N . PHE A 1 295 ? 8.716 13.717 0.672 1.00 75.88 295 PHE A N 1
ATOM 2263 C CA . PHE A 1 295 ? 8.377 12.325 0.915 1.00 75.88 295 PHE A CA 1
ATOM 2264 C C . PHE A 1 295 ? 9.429 11.440 0.259 1.00 75.88 295 PHE A C 1
ATOM 2266 O O . PHE A 1 295 ? 10.010 11.826 -0.756 1.00 75.88 295 PHE A O 1
ATOM 2273 N N . SER A 1 296 ? 9.687 10.294 0.871 1.00 85.12 296 SER A N 1
ATOM 2274 C CA . SER A 1 296 ? 10.595 9.278 0.348 1.00 85.12 296 SER A CA 1
ATOM 2275 C C . SER A 1 296 ? 10.252 7.930 0.955 1.00 85.12 296 SER A C 1
ATOM 2277 O O . SER A 1 296 ? 9.827 7.864 2.108 1.00 85.12 296 SER A O 1
ATOM 2279 N N . THR A 1 297 ? 10.489 6.867 0.207 1.00 88.94 297 THR A N 1
ATOM 2280 C CA . THR A 1 297 ? 10.233 5.493 0.632 1.00 88.94 297 THR A CA 1
ATOM 2281 C C . THR A 1 297 ? 11.541 4.717 0.612 1.00 88.94 297 THR A C 1
ATOM 2283 O O . THR A 1 297 ? 12.209 4.652 -0.420 1.00 88.94 297 THR A O 1
ATOM 2286 N N . GLU A 1 298 ? 11.918 4.134 1.746 1.00 90.81 298 GLU A N 1
ATOM 2287 C CA . GLU A 1 298 ? 13.114 3.299 1.871 1.00 90.81 298 GLU A CA 1
ATOM 2288 C C . GLU A 1 298 ? 12.722 1.823 1.945 1.00 90.81 298 GLU A C 1
ATOM 2290 O O . GLU A 1 298 ? 11.979 1.4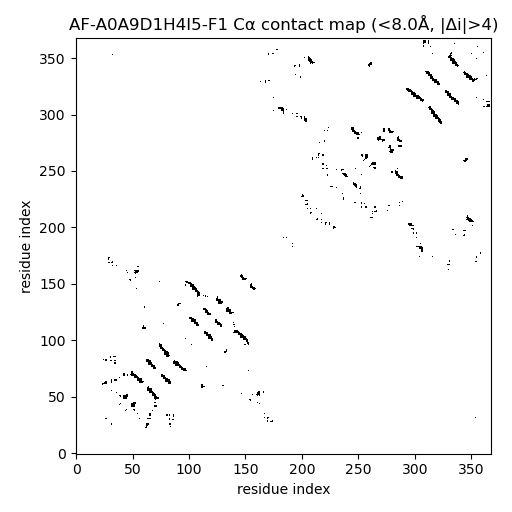19 2.837 1.00 90.81 298 GLU A O 1
ATOM 2295 N N . ILE A 1 299 ? 13.246 1.004 1.030 1.00 90.94 299 ILE A N 1
ATOM 2296 C CA . ILE A 1 299 ? 13.075 -0.451 1.082 1.00 90.94 299 ILE A CA 1
ATOM 2297 C C . ILE A 1 299 ? 14.065 -1.024 2.097 1.00 90.94 299 ILE A C 1
ATOM 2299 O O . ILE A 1 299 ? 15.275 -0.933 1.901 1.00 90.94 299 ILE A O 1
ATOM 2303 N N . LEU A 1 300 ? 13.558 -1.647 3.162 1.00 89.94 300 LEU A N 1
ATOM 2304 C CA . LEU A 1 300 ? 14.396 -2.214 4.220 1.00 89.94 300 LEU A CA 1
ATOM 2305 C C . LEU A 1 300 ? 14.884 -3.624 3.882 1.00 89.94 300 LEU A C 1
ATOM 2307 O O . LEU A 1 300 ? 16.064 -3.931 4.038 1.00 89.94 300 LEU A O 1
ATOM 2311 N N . ASP A 1 301 ? 13.964 -4.500 3.471 1.00 89.19 301 ASP A N 1
ATOM 2312 C CA . ASP A 1 301 ? 14.266 -5.909 3.211 1.00 89.19 301 ASP A CA 1
ATOM 2313 C C . ASP A 1 301 ? 13.195 -6.576 2.340 1.00 89.19 301 ASP A C 1
ATOM 2315 O O . ASP A 1 301 ? 11.996 -6.324 2.502 1.00 89.19 301 ASP A O 1
ATOM 2319 N N . ILE A 1 302 ? 13.622 -7.493 1.468 1.00 89.81 302 ILE A N 1
ATOM 2320 C CA . ILE A 1 302 ? 12.715 -8.386 0.741 1.00 89.81 302 ILE A CA 1
ATOM 2321 C C . ILE A 1 302 ? 12.380 -9.555 1.662 1.00 89.81 302 ILE A C 1
ATOM 2323 O O . ILE A 1 302 ? 13.139 -10.509 1.803 1.00 89.81 302 ILE A O 1
ATOM 2327 N N . THR A 1 303 ? 11.201 -9.494 2.272 1.00 87.00 303 THR A N 1
ATOM 2328 C CA . THR A 1 303 ? 10.725 -10.499 3.230 1.00 87.00 303 THR A CA 1
ATOM 2329 C C . THR A 1 303 ? 10.293 -11.796 2.546 1.00 87.00 303 THR A C 1
ATOM 2331 O O . THR A 1 303 ? 10.430 -12.887 3.106 1.00 87.00 303 THR A O 1
ATOM 2334 N N . ALA A 1 304 ? 9.756 -11.700 1.332 1.00 88.50 304 ALA A N 1
ATOM 2335 C CA . ALA A 1 304 ? 9.388 -12.862 0.545 1.00 88.50 304 ALA A CA 1
ATOM 2336 C C . ALA A 1 304 ? 9.561 -12.607 -0.946 1.00 88.50 304 ALA A C 1
ATOM 2338 O O . ALA A 1 304 ? 9.301 -11.512 -1.443 1.00 88.50 304 ALA A O 1
ATOM 2339 N N . LEU A 1 305 ? 9.965 -13.655 -1.655 1.00 91.81 305 LEU A N 1
ATOM 2340 C CA . LEU A 1 305 ? 10.125 -13.637 -3.098 1.00 91.81 305 LEU A CA 1
ATOM 2341 C C . LEU A 1 305 ? 9.584 -14.947 -3.661 1.00 91.81 305 LEU A C 1
ATOM 2343 O O . LEU A 1 305 ? 10.110 -16.017 -3.371 1.00 91.81 305 LEU A O 1
ATOM 2347 N N . TYR A 1 306 ? 8.530 -14.866 -4.457 1.00 90.56 306 TYR A N 1
ATOM 2348 C CA . TYR A 1 306 ? 7.855 -16.014 -5.041 1.00 90.56 306 TYR A CA 1
ATOM 2349 C C . TYR A 1 306 ? 8.096 -16.022 -6.543 1.00 90.56 306 TYR A C 1
ATOM 2351 O O . TYR A 1 306 ? 7.667 -15.110 -7.247 1.00 90.56 306 TYR A O 1
ATOM 2359 N N . GLU A 1 307 ? 8.773 -17.052 -7.039 1.00 89.38 307 GLU A N 1
ATOM 2360 C CA . GLU A 1 307 ? 8.954 -17.242 -8.476 1.00 89.38 307 GLU A CA 1
ATOM 2361 C C . GLU A 1 307 ? 7.653 -17.770 -9.092 1.00 89.38 307 GLU A C 1
ATOM 2363 O O . GLU A 1 307 ? 7.162 -18.847 -8.739 1.00 89.38 307 GLU A O 1
ATOM 2368 N N . LEU A 1 308 ? 7.080 -16.998 -10.015 1.00 89.19 308 LEU A N 1
ATOM 2369 C CA . LEU A 1 308 ? 5.834 -17.337 -10.707 1.00 89.19 308 LEU A CA 1
ATOM 2370 C C . LEU A 1 308 ? 6.086 -18.135 -11.995 1.00 89.19 308 LEU A C 1
ATOM 2372 O O . LEU A 1 308 ? 5.157 -18.717 -12.557 1.00 89.19 308 LEU A O 1
ATOM 2376 N N . GLY A 1 309 ? 7.350 -18.208 -12.420 1.00 86.44 309 GLY A N 1
ATOM 2377 C CA . GLY A 1 309 ? 7.818 -18.860 -13.637 1.00 86.44 309 GLY A CA 1
ATOM 2378 C C . GLY A 1 309 ? 8.239 -17.853 -14.705 1.00 86.44 309 GLY A C 1
ATOM 2379 O O . GLY A 1 309 ? 7.851 -16.689 -14.671 1.00 86.44 309 GLY A O 1
ATOM 2380 N N . GLY A 1 310 ? 9.062 -18.308 -15.653 1.00 85.69 310 GLY A N 1
ATOM 2381 C CA . GLY A 1 310 ? 9.469 -17.514 -16.816 1.00 85.69 310 GLY A CA 1
ATOM 2382 C C . GLY A 1 310 ? 10.248 -16.237 -16.493 1.00 85.69 310 GLY A C 1
ATOM 2383 O O . GLY A 1 310 ? 10.245 -15.347 -17.324 1.00 85.69 310 GLY A O 1
ATOM 2384 N N . GLY A 1 311 ? 10.883 -16.133 -15.318 1.00 88.50 311 GLY A N 1
ATOM 2385 C CA . GLY A 1 311 ? 11.579 -14.917 -14.872 1.00 88.50 311 GLY A CA 1
ATOM 2386 C C . GLY A 1 311 ? 10.685 -13.885 -14.175 1.00 88.50 311 GLY A C 1
ATOM 2387 O O . GLY A 1 311 ? 11.165 -12.809 -13.832 1.00 88.50 311 GLY A O 1
ATOM 2388 N N . VAL A 1 312 ? 9.407 -14.195 -13.931 1.00 92.31 312 VAL A N 1
ATOM 2389 C CA . VAL A 1 312 ? 8.479 -13.317 -13.205 1.00 92.31 312 VAL A CA 1
ATOM 2390 C C . VAL A 1 312 ? 8.480 -13.654 -11.716 1.00 92.31 312 VAL A C 1
ATOM 2392 O O . VAL A 1 312 ? 8.350 -14.818 -11.323 1.00 92.31 312 VAL A O 1
ATOM 2395 N N . TYR A 1 313 ? 8.571 -12.624 -10.879 1.00 93.19 313 TYR A N 1
ATOM 2396 C CA . TYR A 1 313 ? 8.609 -12.735 -9.427 1.00 93.19 313 TYR A CA 1
ATOM 2397 C C . TYR A 1 313 ? 7.542 -11.864 -8.773 1.00 93.19 313 TYR A C 1
ATOM 2399 O O . TYR A 1 313 ? 7.344 -10.708 -9.137 1.00 93.19 313 TYR A O 1
ATOM 2407 N N . TYR A 1 314 ? 6.897 -12.402 -7.744 1.00 94.38 314 TYR A N 1
ATOM 2408 C CA . TYR A 1 314 ? 6.144 -11.620 -6.773 1.00 94.38 314 TYR A CA 1
ATOM 2409 C C . TYR A 1 314 ? 7.029 -11.386 -5.546 1.00 94.38 314 TYR A C 1
ATOM 2411 O O . TYR A 1 314 ? 7.434 -12.337 -4.879 1.00 94.38 314 TYR A O 1
ATOM 2419 N N . ALA A 1 315 ? 7.356 -10.130 -5.264 1.00 93.94 315 ALA A N 1
ATOM 2420 C CA . ALA A 1 315 ? 8.156 -9.717 -4.121 1.00 93.94 315 ALA A CA 1
ATOM 2421 C C . ALA A 1 315 ? 7.259 -9.038 -3.084 1.00 93.94 315 ALA A C 1
ATOM 2423 O O . ALA A 1 315 ? 6.474 -8.153 -3.421 1.00 93.94 315 ALA A O 1
ATOM 2424 N N . ALA A 1 316 ? 7.408 -9.419 -1.820 1.00 92.94 316 ALA A N 1
ATOM 2425 C CA . ALA A 1 316 ? 6.848 -8.698 -0.689 1.00 92.94 316 ALA A CA 1
ATOM 2426 C C . ALA A 1 316 ? 7.989 -8.239 0.218 1.00 92.94 316 ALA A C 1
ATOM 2428 O O . ALA A 1 316 ? 8.904 -9.009 0.524 1.00 92.94 316 ALA A O 1
ATOM 2429 N N . PHE A 1 317 ? 7.947 -6.982 0.630 1.00 92.12 317 PHE A N 1
ATOM 2430 C CA . PHE A 1 317 ? 9.065 -6.319 1.286 1.00 92.12 317 PHE A CA 1
ATOM 2431 C C . PHE A 1 317 ? 8.570 -5.371 2.370 1.00 92.12 317 PHE A C 1
ATOM 2433 O O . PHE A 1 317 ? 7.443 -4.877 2.316 1.00 92.12 317 PHE A O 1
ATOM 2440 N N . SER A 1 318 ? 9.403 -5.175 3.386 1.00 90.38 318 SER A N 1
ATOM 2441 C CA . SER A 1 318 ? 9.188 -4.136 4.388 1.00 90.38 318 SER A CA 1
ATOM 2442 C C . SER A 1 318 ? 9.848 -2.843 3.941 1.00 90.38 318 SER A C 1
ATOM 2444 O O . SER A 1 318 ? 10.963 -2.872 3.413 1.00 90.38 318 SER A O 1
ATOM 2446 N N . ASP A 1 319 ? 9.196 -1.727 4.223 1.00 90.94 319 ASP A N 1
ATOM 2447 C CA . ASP A 1 319 ? 9.666 -0.392 3.878 1.00 90.94 319 ASP A CA 1
ATOM 2448 C C . ASP A 1 319 ? 9.330 0.625 4.975 1.00 90.94 319 ASP A C 1
ATOM 2450 O O . ASP A 1 319 ? 8.575 0.340 5.914 1.00 90.94 319 ASP A O 1
ATOM 2454 N N . VAL A 1 320 ? 9.941 1.801 4.857 1.00 90.06 320 VAL A N 1
ATOM 2455 C CA . VAL A 1 320 ? 9.617 2.981 5.656 1.00 90.06 320 VAL A CA 1
ATOM 2456 C C . VAL A 1 320 ? 9.208 4.103 4.721 1.00 90.06 320 VAL A C 1
ATOM 2458 O O . VAL A 1 320 ? 10.006 4.585 3.915 1.00 90.06 320 VAL A O 1
ATOM 2461 N N . TYR A 1 321 ? 7.966 4.552 4.863 1.00 87.62 321 TYR A N 1
ATOM 2462 C CA . TYR A 1 321 ? 7.485 5.757 4.211 1.00 87.62 321 TYR A CA 1
ATOM 2463 C C . TYR A 1 321 ? 7.746 6.972 5.104 1.00 87.62 321 TYR A C 1
ATOM 2465 O O . TYR A 1 321 ? 7.261 7.062 6.237 1.00 87.62 321 TYR A O 1
ATOM 2473 N N . HIS A 1 322 ? 8.499 7.931 4.575 1.00 85.38 322 HIS A N 1
ATOM 2474 C CA . HIS A 1 322 ? 8.788 9.196 5.229 1.00 85.38 322 HIS A CA 1
ATOM 2475 C C . HIS A 1 322 ? 7.855 10.282 4.705 1.00 85.38 322 HIS A C 1
ATOM 2477 O O . HIS A 1 322 ? 7.800 10.555 3.504 1.00 85.38 322 HIS A O 1
ATOM 2483 N N . ARG A 1 323 ? 7.171 10.973 5.619 1.00 80.06 323 ARG A N 1
ATOM 2484 C CA . ARG A 1 323 ? 6.364 12.162 5.315 1.00 80.06 323 ARG A CA 1
ATOM 2485 C C . ARG A 1 323 ? 6.780 13.308 6.227 1.00 80.06 323 ARG A C 1
ATOM 2487 O O . ARG A 1 323 ? 6.288 13.456 7.346 1.00 80.06 323 ARG A O 1
ATOM 2494 N N . GLY A 1 324 ? 7.704 14.145 5.759 1.00 79.19 324 GLY A N 1
ATOM 2495 C CA . GLY A 1 324 ? 8.334 15.149 6.616 1.00 79.19 324 GLY A CA 1
ATOM 2496 C C . GLY A 1 324 ? 9.163 14.494 7.726 1.00 79.19 324 GLY A C 1
ATOM 2497 O O . GLY A 1 324 ? 10.212 13.934 7.444 1.00 79.19 324 GLY A O 1
ATOM 2498 N N . SER A 1 325 ? 8.716 14.594 8.983 1.00 76.88 325 SER A N 1
ATOM 2499 C CA . SER A 1 325 ? 9.374 13.964 10.144 1.00 76.88 325 SER A CA 1
ATOM 2500 C C . SER A 1 325 ? 8.676 12.692 10.637 1.00 76.88 325 SER A C 1
ATOM 2502 O O . SER A 1 325 ? 9.044 12.169 11.683 1.00 76.88 325 SER A O 1
ATOM 2504 N N . GLU A 1 326 ? 7.601 12.274 9.973 1.00 79.06 326 GLU A N 1
ATOM 2505 C CA . GLU A 1 326 ? 6.857 11.061 10.304 1.00 79.06 326 GLU A CA 1
ATOM 2506 C C . GLU A 1 326 ? 7.466 9.872 9.559 1.00 79.06 326 GLU A C 1
ATOM 2508 O O . GLU A 1 326 ? 7.716 9.972 8.357 1.00 79.06 326 GLU A O 1
ATOM 2513 N N . GLU A 1 327 ? 7.686 8.773 10.279 1.00 84.06 327 GLU A N 1
ATOM 2514 C CA . GLU A 1 327 ? 8.170 7.498 9.749 1.00 84.06 327 GLU A CA 1
ATOM 2515 C C . GLU A 1 327 ? 7.068 6.458 9.928 1.00 84.06 327 GLU A C 1
ATOM 2517 O O . GLU A 1 327 ? 6.575 6.253 11.042 1.00 84.06 327 GLU A O 1
ATOM 2522 N N . ILE A 1 328 ? 6.658 5.829 8.830 1.00 82.19 328 ILE A N 1
ATOM 2523 C CA . ILE A 1 328 ? 5.605 4.817 8.826 1.00 82.19 328 ILE A CA 1
ATOM 2524 C C . ILE A 1 328 ? 6.214 3.524 8.298 1.00 82.19 328 ILE A C 1
ATOM 2526 O O . ILE A 1 328 ? 6.538 3.426 7.120 1.00 82.19 328 ILE A O 1
ATOM 2530 N N . GLU A 1 329 ? 6.398 2.544 9.183 1.00 84.12 329 GLU A N 1
ATOM 2531 C CA . GLU A 1 329 ? 6.842 1.207 8.788 1.00 84.12 329 GLU A CA 1
ATOM 2532 C C . GLU A 1 329 ? 5.677 0.408 8.202 1.00 84.12 329 GLU A C 1
ATOM 2534 O O . GLU A 1 329 ? 4.677 0.154 8.888 1.00 84.12 329 GLU A O 1
ATOM 2539 N N . GLU A 1 330 ? 5.833 -0.067 6.971 1.00 84.19 330 GLU A N 1
ATOM 2540 C CA . GLU A 1 330 ? 4.788 -0.791 6.254 1.00 84.19 330 GLU A CA 1
ATOM 2541 C C . GLU A 1 330 ? 5.320 -2.072 5.594 1.00 84.19 330 GLU A C 1
ATOM 2543 O O . GLU A 1 330 ? 6.508 -2.404 5.634 1.00 84.19 330 GLU A O 1
ATOM 2548 N N . TYR A 1 331 ? 4.379 -2.855 5.068 1.00 88.12 331 TYR A N 1
ATOM 2549 C CA . TYR A 1 331 ? 4.667 -3.915 4.112 1.00 88.12 331 TYR A CA 1
ATOM 2550 C C . TYR A 1 331 ? 4.041 -3.531 2.789 1.00 88.12 331 TYR A C 1
ATOM 2552 O O . TYR A 1 331 ? 2.865 -3.142 2.748 1.00 88.12 331 TYR A O 1
ATOM 2560 N N . SER A 1 332 ? 4.818 -3.761 1.746 1.00 91.88 332 SER A N 1
ATOM 2561 C CA . SER A 1 332 ? 4.488 -3.461 0.369 1.00 91.88 332 SER A CA 1
ATOM 2562 C C . SER A 1 332 ? 4.813 -4.650 -0.513 1.00 91.88 332 SER A C 1
ATOM 2564 O O . SER A 1 332 ? 5.395 -5.654 -0.081 1.00 91.88 332 SER A O 1
ATOM 2566 N N . PHE A 1 333 ? 4.387 -4.564 -1.764 1.00 94.50 333 PHE A N 1
ATOM 2567 C CA . PHE A 1 333 ? 4.617 -5.633 -2.713 1.00 94.50 333 PHE A CA 1
ATOM 2568 C C . PHE A 1 333 ? 4.847 -5.111 -4.123 1.00 94.50 333 PHE A C 1
ATOM 2570 O O . PHE A 1 333 ? 4.433 -4.010 -4.496 1.00 94.50 333 PHE A O 1
ATOM 2577 N N . ALA A 1 334 ? 5.448 -5.971 -4.933 1.00 96.06 334 ALA A N 1
ATOM 2578 C CA . ALA A 1 334 ? 5.554 -5.781 -6.360 1.00 96.06 334 ALA A CA 1
ATOM 2579 C C . ALA A 1 334 ? 5.480 -7.115 -7.101 1.00 96.06 334 ALA A C 1
ATOM 2581 O O . ALA A 1 334 ? 5.859 -8.163 -6.581 1.00 96.06 334 ALA A O 1
ATOM 2582 N N . VAL A 1 335 ? 5.019 -7.062 -8.344 1.00 95.50 335 VAL A N 1
ATOM 2583 C CA . VAL A 1 335 ? 5.259 -8.108 -9.333 1.00 95.50 335 VAL A CA 1
ATOM 2584 C C . VAL A 1 335 ? 6.246 -7.539 -10.336 1.00 95.50 335 VAL A C 1
ATOM 2586 O O . VAL A 1 335 ? 5.981 -6.489 -10.926 1.00 95.50 335 VAL A O 1
ATOM 2589 N N . VAL A 1 336 ? 7.369 -8.225 -10.511 1.00 94.81 336 VAL A N 1
ATOM 2590 C CA . VAL A 1 336 ? 8.449 -7.822 -11.409 1.00 94.81 336 VAL A CA 1
ATOM 2591 C C . VAL A 1 336 ? 8.727 -8.916 -12.428 1.00 94.81 336 VAL A C 1
ATOM 2593 O O . VAL A 1 336 ? 8.698 -10.103 -12.110 1.00 94.81 336 VAL A O 1
ATOM 2596 N N . ASP A 1 337 ? 8.982 -8.509 -13.659 1.00 93.31 337 ASP A N 1
ATOM 2597 C CA . ASP A 1 337 ? 9.395 -9.369 -14.754 1.00 93.31 337 ASP A CA 1
ATOM 2598 C C . ASP A 1 337 ? 10.885 -9.147 -15.024 1.00 93.31 337 ASP A C 1
ATOM 2600 O O . ASP A 1 337 ? 11.297 -8.087 -15.492 1.00 93.31 337 ASP A O 1
ATOM 2604 N N . MET A 1 338 ? 11.688 -10.156 -14.698 1.00 90.38 338 MET A N 1
ATOM 2605 C CA . MET A 1 338 ? 13.139 -10.177 -14.890 1.00 90.38 338 MET A CA 1
ATOM 2606 C C . MET A 1 338 ? 13.535 -10.995 -16.132 1.00 90.38 338 MET A C 1
ATOM 2608 O O . MET A 1 338 ? 14.692 -11.382 -16.275 1.00 90.38 338 MET A O 1
ATOM 2612 N N . SER A 1 339 ? 12.580 -11.324 -17.010 1.00 85.12 339 SER A N 1
ATOM 2613 C CA . SER A 1 339 ? 12.810 -12.197 -18.168 1.00 85.12 339 SER A CA 1
ATOM 2614 C C . SER A 1 339 ? 13.490 -11.503 -19.351 1.00 85.12 339 SER A C 1
ATOM 2616 O O . SER A 1 339 ? 14.169 -12.163 -20.139 1.00 85.12 339 SER A O 1
ATOM 2618 N N . GLU A 1 340 ? 13.343 -10.180 -19.472 1.00 66.50 340 GLU A N 1
ATOM 2619 C CA . GLU A 1 340 ? 13.847 -9.398 -20.601 1.00 66.50 340 GLU A CA 1
ATOM 2620 C C . GLU A 1 340 ? 14.709 -8.203 -20.153 1.00 66.50 340 GLU A C 1
ATOM 2622 O O . GLU A 1 340 ? 14.195 -7.215 -19.633 1.00 66.50 340 GLU A O 1
ATOM 2627 N N . GLY A 1 341 ? 16.008 -8.247 -20.482 1.00 58.81 341 GLY A N 1
ATOM 2628 C CA . GLY A 1 341 ? 16.916 -7.089 -20.480 1.00 58.81 341 GLY A CA 1
ATOM 2629 C C . GLY A 1 341 ? 17.602 -6.752 -19.149 1.00 58.81 341 GLY A C 1
ATOM 2630 O O . GLY A 1 341 ? 17.231 -7.240 -18.086 1.00 58.81 341 GLY A O 1
ATOM 2631 N N . ASP A 1 342 ? 18.621 -5.889 -19.231 1.00 63.72 342 ASP A N 1
ATOM 2632 C CA . ASP A 1 342 ? 19.323 -5.332 -18.069 1.00 63.72 342 ASP A CA 1
ATOM 2633 C C . ASP A 1 342 ? 18.376 -4.370 -17.321 1.00 63.72 342 ASP A C 1
ATOM 2635 O O . ASP A 1 342 ? 18.100 -3.271 -17.807 1.00 63.72 342 ASP A O 1
ATOM 2639 N N . GLY A 1 343 ? 17.854 -4.783 -16.159 1.00 74.00 343 GLY A N 1
ATOM 2640 C CA . GLY A 1 343 ? 17.142 -3.900 -15.218 1.00 74.00 343 GLY A CA 1
ATOM 2641 C C . GLY A 1 343 ? 15.711 -4.292 -14.828 1.00 74.00 343 GLY A C 1
ATOM 2642 O O . GLY A 1 343 ? 15.193 -3.718 -13.874 1.00 74.00 343 GLY A O 1
ATOM 2643 N N . GLY A 1 344 ? 15.093 -5.275 -15.494 1.00 88.44 344 GLY A N 1
ATOM 2644 C CA . GLY A 1 344 ? 13.751 -5.775 -15.156 1.00 88.44 344 GLY A CA 1
ATOM 2645 C C . GLY A 1 344 ? 12.599 -4.778 -15.374 1.00 88.44 344 GLY A C 1
ATOM 2646 O O . GLY A 1 344 ? 12.793 -3.585 -15.607 1.00 88.44 344 GLY A O 1
ATOM 2647 N N . ARG A 1 345 ? 11.362 -5.280 -15.313 1.00 92.12 345 ARG A N 1
ATOM 2648 C CA . ARG A 1 345 ? 10.120 -4.505 -15.471 1.00 92.12 345 ARG A CA 1
ATOM 2649 C C . ARG A 1 345 ? 9.227 -4.641 -14.251 1.00 92.12 345 ARG A C 1
ATOM 2651 O O . ARG A 1 345 ? 9.080 -5.727 -13.703 1.00 92.12 345 ARG A O 1
ATOM 2658 N N . VAL A 1 346 ? 8.551 -3.567 -13.870 1.00 94.69 346 VAL A N 1
ATOM 2659 C CA . VAL A 1 346 ? 7.491 -3.595 -12.859 1.00 94.69 346 VAL A CA 1
ATOM 2660 C C . VAL A 1 346 ? 6.160 -3.839 -13.562 1.00 94.69 346 VAL A C 1
ATOM 2662 O O . VAL A 1 346 ? 5.755 -3.053 -14.410 1.00 94.69 346 VAL A O 1
ATOM 2665 N N . LEU A 1 347 ? 5.461 -4.915 -13.197 1.00 95.19 347 LEU A N 1
ATOM 2666 C CA . LEU A 1 347 ? 4.110 -5.227 -13.682 1.00 95.19 347 LEU A CA 1
ATOM 2667 C C . LEU A 1 347 ? 3.030 -4.742 -12.711 1.00 95.19 347 LEU A C 1
ATOM 2669 O O . LEU A 1 347 ? 1.943 -4.338 -13.118 1.00 95.19 347 LEU A O 1
ATOM 2673 N N . ARG A 1 348 ? 3.329 -4.775 -11.412 1.00 95.75 348 ARG A N 1
ATOM 2674 C CA . ARG A 1 348 ? 2.443 -4.302 -10.345 1.00 95.75 348 ARG A CA 1
ATOM 2675 C C . ARG A 1 348 ? 3.295 -3.774 -9.199 1.00 95.75 348 ARG A C 1
ATOM 2677 O O . ARG A 1 348 ? 4.283 -4.402 -8.845 1.00 95.75 348 ARG A O 1
ATOM 2684 N N . LEU A 1 349 ? 2.892 -2.660 -8.603 1.00 95.56 349 LEU A N 1
ATOM 2685 C CA . LEU A 1 349 ? 3.520 -2.073 -7.420 1.00 95.56 349 LEU A CA 1
ATOM 2686 C C . LEU A 1 349 ? 2.440 -1.552 -6.480 1.00 95.56 349 LEU A C 1
ATOM 2688 O O . LEU A 1 349 ? 1.572 -0.801 -6.926 1.00 95.56 349 LEU A O 1
ATOM 2692 N N . GLY A 1 350 ? 2.500 -1.917 -5.205 1.00 93.75 350 GLY A N 1
ATOM 2693 C CA . GLY A 1 350 ? 1.608 -1.392 -4.176 1.00 93.75 350 GLY A CA 1
ATOM 2694 C C . GLY A 1 350 ? 2.375 -1.097 -2.895 1.00 93.75 350 GLY A C 1
ATOM 2695 O O . GLY A 1 350 ? 2.631 -2.014 -2.114 1.00 93.75 350 GLY A O 1
ATOM 2696 N N . MET A 1 351 ? 2.717 0.176 -2.689 1.00 90.12 351 MET A N 1
ATOM 2697 C CA . MET A 1 351 ? 3.325 0.673 -1.457 1.00 90.12 351 MET A CA 1
ATOM 2698 C C . MET A 1 351 ? 2.263 0.922 -0.401 1.00 90.12 351 MET A C 1
ATOM 2700 O O . MET A 1 351 ? 1.288 1.632 -0.657 1.00 90.12 351 MET A O 1
ATOM 2704 N N . GLY A 1 352 ? 2.415 0.291 0.759 1.00 85.31 352 GLY A N 1
ATOM 2705 C CA . GLY A 1 352 ? 1.429 0.367 1.828 1.00 85.31 352 GLY A CA 1
ATOM 2706 C C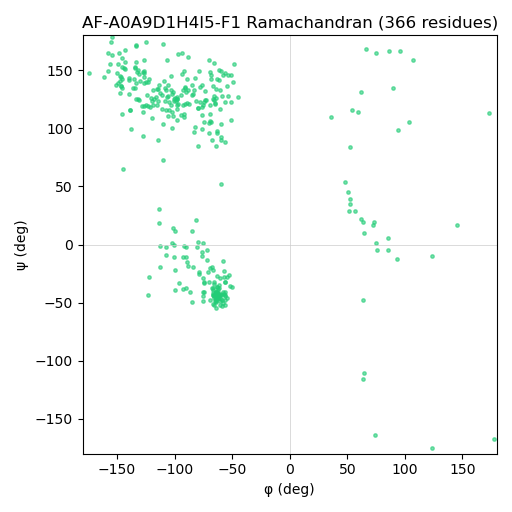 . GLY A 1 352 ? 0.075 -0.246 1.460 1.00 85.31 352 GLY A C 1
ATOM 2707 O O . GLY A 1 352 ? -0.888 -0.097 2.216 1.00 85.31 352 GLY A O 1
ATOM 2708 N N . GLU A 1 353 ? -0.025 -0.950 0.329 1.00 87.06 353 GLU A N 1
ATOM 2709 C CA . GLU A 1 353 ? -1.242 -1.622 -0.121 1.00 87.06 353 GLU A CA 1
ATOM 2710 C C . GLU A 1 353 ? -1.332 -3.042 0.444 1.00 87.06 353 GLU A C 1
ATOM 2712 O O . GLU A 1 353 ? -0.359 -3.654 0.891 1.00 87.06 353 GLU A O 1
ATOM 2717 N N . THR A 1 354 ? -2.541 -3.588 0.419 1.00 84.12 354 THR A N 1
ATOM 2718 C CA . THR A 1 354 ? -2.764 -4.977 0.792 1.00 84.12 354 THR A CA 1
ATOM 2719 C C . THR A 1 354 ? -2.082 -5.926 -0.195 1.00 84.12 354 THR A C 1
ATOM 2721 O O . THR A 1 354 ? -2.328 -5.812 -1.398 1.00 84.12 354 THR A O 1
ATOM 2724 N N . PRO A 1 355 ? -1.260 -6.883 0.289 1.00 87.25 355 PRO A N 1
ATOM 2725 C CA . PRO A 1 355 ? -0.598 -7.873 -0.554 1.00 87.25 355 PRO A CA 1
ATOM 2726 C C . PRO A 1 355 ? -1.581 -8.586 -1.484 1.00 87.25 355 PRO A C 1
ATOM 2728 O O . PRO A 1 355 ? -2.715 -8.865 -1.095 1.00 87.25 355 PRO A O 1
ATOM 2731 N N . LEU A 1 356 ? -1.151 -8.943 -2.693 1.00 87.44 356 LEU A N 1
ATOM 2732 C CA . LEU A 1 356 ? -2.021 -9.622 -3.657 1.00 87.44 356 LEU A CA 1
ATOM 2733 C C . LEU A 1 356 ? -2.575 -10.939 -3.096 1.00 87.44 356 LEU A C 1
ATOM 2735 O O . LEU A 1 356 ? -1.937 -11.640 -2.307 1.00 87.44 356 LEU A O 1
ATOM 2739 N N . SER A 1 357 ? -3.804 -11.280 -3.475 1.00 85.06 357 SER A N 1
ATOM 2740 C CA . SER A 1 357 ? -4.346 -12.619 -3.241 1.00 85.06 357 SER A CA 1
ATOM 2741 C C . SER A 1 357 ? -3.655 -13.652 -4.132 1.00 85.06 357 SER A C 1
ATOM 2743 O O . SER A 1 357 ? -3.141 -13.338 -5.203 1.00 85.06 357 SER A O 1
ATOM 2745 N N . ASP A 1 358 ? -3.720 -14.926 -3.749 1.00 84.75 358 ASP A N 1
ATOM 2746 C CA . ASP A 1 358 ? -3.155 -16.015 -4.552 1.00 84.75 358 ASP A CA 1
ATOM 2747 C C . ASP A 1 358 ? -3.717 -16.088 -5.986 1.00 84.75 358 ASP A C 1
ATOM 2749 O O . ASP A 1 358 ? -3.041 -16.602 -6.883 1.00 84.75 358 ASP A O 1
ATOM 2753 N N . ALA A 1 359 ? -4.959 -15.632 -6.190 1.00 86.44 359 ALA A N 1
ATOM 2754 C CA . ALA A 1 359 ? -5.614 -15.572 -7.495 1.00 86.44 359 ALA A CA 1
ATOM 2755 C C . ALA A 1 359 ? -5.081 -14.411 -8.345 1.00 86.44 359 ALA A C 1
ATOM 2757 O O . ALA A 1 359 ? -4.827 -14.594 -9.533 1.00 86.44 359 ALA A O 1
ATOM 2758 N N . GLU A 1 360 ? -4.854 -13.247 -7.733 1.00 89.38 360 GLU A N 1
ATOM 2759 C CA . GLU A 1 360 ? -4.210 -12.111 -8.397 1.00 89.38 360 GLU A CA 1
ATOM 2760 C C . GLU A 1 360 ? -2.760 -12.437 -8.746 1.00 89.38 360 GLU A C 1
ATOM 2762 O O . GLU A 1 360 ? -2.359 -12.232 -9.886 1.00 89.38 360 GLU A O 1
ATOM 2767 N N . ILE A 1 361 ? -2.001 -13.044 -7.827 1.00 89.00 361 ILE A N 1
ATOM 2768 C CA . ILE A 1 361 ? -0.632 -13.513 -8.098 1.00 89.00 361 ILE A CA 1
ATOM 2769 C C . ILE A 1 361 ? -0.631 -14.483 -9.290 1.00 89.00 361 ILE A C 1
ATOM 2771 O O . ILE A 1 361 ? 0.189 -14.350 -10.194 1.00 89.00 361 ILE A O 1
ATOM 2775 N N . ALA A 1 362 ? -1.589 -15.419 -9.340 1.00 87.44 362 ALA A N 1
ATOM 2776 C CA . ALA A 1 362 ? -1.694 -16.380 -10.439 1.00 87.44 362 ALA A CA 1
ATOM 2777 C C . ALA A 1 362 ? -1.921 -15.714 -11.804 1.00 87.44 362 ALA A C 1
ATOM 2779 O O . ALA A 1 362 ? -1.516 -16.276 -12.816 1.00 87.44 362 ALA A O 1
ATOM 2780 N N . SER A 1 363 ? -2.561 -14.541 -11.843 1.00 90.75 363 SER A N 1
ATOM 2781 C CA . SER A 1 363 ? -2.828 -13.827 -13.097 1.00 90.75 363 SER A CA 1
ATOM 2782 C C . SER A 1 363 ? -1.568 -13.265 -13.762 1.00 90.75 363 SER A C 1
ATOM 2784 O O . SER A 1 363 ? -1.578 -13.037 -14.967 1.00 90.75 363 SER A O 1
ATOM 2786 N N . TYR A 1 364 ? -0.483 -13.099 -12.997 1.00 89.19 364 TYR A N 1
ATOM 2787 C CA . TYR A 1 364 ? 0.818 -12.660 -13.505 1.00 89.19 364 TYR A CA 1
ATOM 2788 C C . TYR A 1 364 ? 1.747 -13.815 -13.875 1.00 89.19 364 TYR A C 1
ATOM 2790 O O . TYR A 1 364 ? 2.792 -13.585 -14.480 1.00 89.19 364 TYR A O 1
ATOM 2798 N N . ALA A 1 365 ? 1.405 -15.052 -13.508 1.00 83.69 365 ALA A N 1
ATOM 2799 C CA . ALA A 1 365 ? 2.210 -16.196 -13.894 1.00 83.69 365 ALA A CA 1
ATOM 2800 C C . ALA A 1 365 ? 2.135 -16.365 -15.423 1.00 83.69 365 ALA A C 1
ATOM 2802 O O . ALA A 1 365 ? 1.025 -16.479 -15.959 1.00 83.69 365 ALA A O 1
ATOM 2803 N N . PRO A 1 366 ? 3.272 -16.403 -16.142 1.00 73.94 366 PRO A N 1
ATOM 2804 C CA . PRO A 1 366 ? 3.252 -16.704 -17.565 1.00 73.94 366 PRO A CA 1
ATOM 2805 C C . PRO A 1 366 ? 2.608 -18.079 -17.748 1.00 73.94 366 PRO A C 1
ATOM 2807 O O . PRO A 1 366 ? 2.951 -19.029 -17.042 1.00 73.94 366 PRO A O 1
ATOM 2810 N N . GLY A 1 367 ? 1.603 -18.140 -18.629 1.00 62.66 367 GLY A N 1
ATOM 2811 C CA . GLY A 1 367 ? 0.699 -19.283 -18.753 1.00 62.66 367 GLY A CA 1
ATOM 2812 C C . GLY A 1 367 ? 1.441 -20.619 -18.732 1.00 62.66 367 GLY A C 1
ATOM 2813 O O . GLY A 1 367 ? 2.384 -20.818 -19.496 1.00 62.66 367 GLY A O 1
ATOM 2814 N N . ARG A 1 368 ? 1.022 -21.520 -17.839 1.00 43.59 368 ARG A N 1
ATOM 2815 C CA . ARG A 1 368 ? 1.409 -22.933 -17.909 1.00 43.59 368 ARG A CA 1
ATOM 2816 C C . ARG A 1 368 ? 0.684 -23.640 -19.040 1.00 43.59 368 ARG A C 1
ATOM 2818 O O . ARG A 1 368 ? -0.537 -23.396 -19.180 1.00 43.59 368 ARG A O 1
#

Solvent-accessible surface area (backbone atoms only — not comparable to full-atom values): 20762 Å² total; per-residue (Å²): 134,87,92,81,90,81,85,88,82,86,86,74,91,72,87,74,78,67,83,71,81,72,76,66,58,70,46,53,54,64,44,57,44,53,43,49,52,51,50,38,73,74,50,33,67,50,75,86,81,41,10,35,48,35,45,48,83,45,64,48,95,70,28,34,25,41,41,35,32,37,30,54,96,56,26,44,34,39,39,31,31,36,30,74,91,50,88,40,74,43,38,74,49,75,40,84,47,62,64,96,45,45,39,33,39,26,42,23,52,48,95,69,47,54,28,45,33,45,35,43,86,87,46,79,48,28,29,34,63,52,92,59,33,73,41,79,49,93,76,72,56,70,60,79,48,73,57,36,35,36,45,68,71,42,76,44,61,85,58,79,55,35,42,61,60,48,50,41,52,35,50,55,48,42,60,70,69,46,93,63,65,70,34,56,86,73,51,51,74,62,59,53,48,51,52,51,53,43,49,49,32,48,36,70,52,39,60,48,37,62,93,69,62,59,59,67,60,46,51,53,31,48,70,75,44,53,86,48,52,87,65,63,90,87,51,52,78,52,70,54,87,87,66,70,52,39,36,34,27,38,70,36,52,46,44,46,34,36,58,37,44,72,40,84,71,82,79,47,54,68,87,40,32,85,82,67,41,34,22,40,56,97,70,24,34,37,33,57,58,76,74,98,68,62,64,51,46,47,74,74,47,76,77,34,28,26,73,50,44,84,50,26,33,42,38,32,28,36,32,37,43,33,55,71,90,44,79,44,75,38,45,26,35,35,31,35,36,56,63,64,71,96,68,31,28,49,46,30,36,30,57,73,37,82,70,76,50,75,68,59,54,54,70,70,28,62,84,128